Protein AF-A0A9E3DZW5-F1 (afdb_monomer_lite)

Secondary structure (DSSP, 8-state):
-EEEEEESSS--HHHHHHHHHTTEEEEEEE-SSHHHHHHHHHHHHH-SSEEEEEESSS-S-HHHHHHHHHSSS-EEEEPPPP------SS--PPPPPEEEEE-GGGHHHHHHHHHHHHT-TT----HHHHHHHHHHTT---EE--SSSS---HHHHHTHHHHHHHHHHHHHTT--HHHHHHHHHHHHHHHHHHHTS--HHHHHHHHHHHHHHHHHHHHHHHHHHTS-SSHHHHHHHHHHHHHHHHHHHHHHHHHHHHHHHHHTTS-GGGTT--STTGGGGTTSGGGTTT-SHHHHHHHHHHHHHHHHHHHHHHHHHHHTS------HHHHHHHHHTT--HHHHHHHHHHHHHHH-HHHHHHHHHHHHHHHHHHHHHHHHTSPP---------STT-S---HHHHHHHHHHTT-S-SHHHHHHHHHHHHHHHHH-GGGS-GGGGGHHHHHHHHHHGGGGS-TTSTTGGGHHHHHHHHHHHHHHHHHHHTT--HHHHHHHHHHHHHHHHHHHHHHHTT---S--TTTTHHHHHHHHHHHHHHHT-HHHHHHHHHHHHHHHHHHHIIIIIIIHHHHHHHHHHS-----------

Foldseek 3Di:
DEAEEEADPDADPVNVVLCVVLVHPYYHYAYFALRSLLVLLVCLVVDPFKYKYWYDDDFAASVLVSVCVLDDAKEKEFAQDQPDDDDPPDDDDREGTMMIIHGNVCSNVLSVQSNVQSVDHPRRRYPVSSVVSSVVVVGDYHYDALFPDDDFPLNVVLVVVLSVVLNVCSVVVHALLNLLVQLLVLLLQLLVLLLALDLVSLLSSLVSNVVSVSSLSSSRSRLSRDYPDLVSLLSNLSSVLSLLSSVLSNLLSLLNSLQVVCVPDPQQQRFQSAPCQVVCSPDVLSQCCHGGSNSLLLLSLLLSLLVLLLLLLVLLVVLDPDDDDDPVLVVLVNQLNCDSSNLSVLQSPCCNHGGSSVSSVVSNVSSVVSVVSVVVSLVPDDDDDDDDDDQGLPQAQLAAPLLLVLLVVLQQPDALPVLLVQLLVVLVVCLVVAVLPDQLLCLCVSLVSSSVSSNNLNHPQRDSCSSSNNSSLSVSLSSSLSSLCVSLVADSSLNSLLNSLSSSVSSVQSSCSVVVNHDSHPHQLCGSSRLSVLQSVCSNVSNNRVSSVVSSVSSVVVSVVCSVPVSVVVVVVVVVVVVPDDPPPDDDDDD

Sequence (591 aa):
MTVALVLAAEADAGTIGQLTALGVRRVDAAEQGGQGLLTVAAAARAAGERVLIYSGEGAVPERILARLLAEHGTAAFTGVSAPGRAPASGGDAPPAPGALVVDTPDLGVLAACAESLAATPEAPVAVGSLLGELRRCGVTVAMVAAGPDGDGPVAVLAGPASRDIARWASWRMLTPAAMYGISLGLGLLAAVWFSESATRAELAAAAALLASFLASRAGSLLAASGREDSAGALAAWVGAAAGLLTEIAVYAALAVSAGLGASRAATASAGLTGIFGRVLQHTAAATWAGAGPGGVWRLAVAAVAMLGIRHLAGLTRECRPRRPGSRARLVAERAVVFQAGERFAVIAVTVVFFGPRLTFLALLGLGAVAAAFAVAGYAAAPAAPEQPAGGGPAGYRGDGDLAHWLGGFARGMLPPLLPVLVGLFVIGVLTALGLQNLPGVLALTPAAAMLPAALGACHPHDEGMDWLVPPLLMTGECVYLAALGFSHHVRQELVFALIAAVVLRHADLGYRARCGRGLAADRLGLGWDGRMLVAGLAAMVGLTPPAYAVVSGYLWLLFCWDYLTAWLGSAQEASVDRDGPGRRRGSAAAA

Structure (mmCIF, N/CA/C/O backbone):
data_AF-A0A9E3DZW5-F1
#
_entry.id   AF-A0A9E3DZW5-F1
#
loop_
_atom_site.group_PDB
_atom_site.id
_atom_site.type_symbol
_atom_site.label_atom_id
_atom_site.label_alt_id
_atom_site.label_comp_id
_atom_site.label_asym_id
_atom_site.label_entity_id
_atom_site.label_seq_id
_atom_site.pdbx_PDB_ins_code
_atom_site.Cartn_x
_atom_site.Cartn_y
_atom_site.Cartn_z
_atom_site.occupancy
_atom_site.B_iso_or_equiv
_atom_site.auth_seq_id
_atom_site.auth_comp_id
_atom_site.auth_asym_id
_atom_site.auth_atom_id
_atom_site.pdbx_PDB_model_num
ATOM 1 N N . MET A 1 1 ? -4.883 3.970 35.959 1.00 63.00 1 MET A N 1
ATOM 2 C CA . MET A 1 1 ? -6.118 3.382 36.508 1.00 63.00 1 MET A CA 1
ATOM 3 C C . MET A 1 1 ? -7.277 4.230 36.015 1.00 63.00 1 MET A C 1
ATOM 5 O O . MET A 1 1 ? -7.111 5.446 35.959 1.00 63.00 1 MET A O 1
ATOM 9 N N . THR A 1 2 ? -8.361 3.602 35.558 1.00 74.94 2 THR A N 1
ATOM 10 C CA . THR A 1 2 ? -9.500 4.289 34.924 1.00 74.94 2 THR A CA 1
ATOM 11 C C . THR A 1 2 ? -10.797 3.830 35.584 1.00 74.94 2 THR A C 1
ATOM 13 O O . THR A 1 2 ? -10.969 2.632 35.821 1.00 74.94 2 THR A O 1
ATOM 16 N N . VAL A 1 3 ? -11.694 4.772 35.873 1.00 79.12 3 VAL A N 1
ATOM 17 C CA . VAL A 1 3 ? -13.059 4.531 36.367 1.00 79.12 3 VAL A CA 1
ATOM 18 C C . VAL A 1 3 ? -14.030 4.777 35.216 1.00 79.12 3 VAL A C 1
ATOM 20 O O . VAL A 1 3 ? -13.880 5.765 34.504 1.00 79.12 3 VAL A O 1
ATOM 23 N N . ALA A 1 4 ? -15.003 3.897 35.001 1.00 76.38 4 ALA A N 1
ATOM 24 C CA . ALA A 1 4 ? -16.020 4.071 33.969 1.00 76.38 4 ALA A CA 1
ATOM 25 C C . ALA A 1 4 ? -17.380 4.437 34.575 1.00 76.38 4 ALA A C 1
ATOM 27 O O . ALA A 1 4 ? -17.812 3.813 35.540 1.00 76.38 4 ALA A O 1
ATOM 28 N N . LEU A 1 5 ? -18.060 5.411 33.971 1.00 75.75 5 LEU A N 1
ATOM 29 C CA . LEU A 1 5 ? -19.471 5.707 34.178 1.00 75.75 5 LEU A CA 1
ATOM 30 C C . LEU A 1 5 ? -20.275 5.326 32.939 1.00 75.75 5 LEU A C 1
ATOM 32 O O . LEU A 1 5 ? -20.051 5.860 31.850 1.00 75.75 5 LEU A O 1
ATOM 36 N N . VAL A 1 6 ? -21.246 4.442 33.125 1.00 70.06 6 VAL A N 1
ATOM 37 C CA . VAL A 1 6 ? -22.185 4.017 32.087 1.00 70.06 6 VAL A CA 1
ATOM 38 C C . VAL A 1 6 ? -23.471 4.834 32.211 1.00 70.06 6 VAL A C 1
ATOM 40 O O . VAL A 1 6 ? -24.192 4.720 33.196 1.00 70.06 6 VAL A O 1
ATOM 43 N N . LEU A 1 7 ? -23.759 5.657 31.203 1.00 68.25 7 LEU A N 1
ATOM 44 C CA . LEU A 1 7 ? -24.996 6.425 31.045 1.00 68.25 7 LEU A CA 1
ATOM 45 C C . LEU A 1 7 ? -26.116 5.502 30.526 1.00 68.25 7 LEU A C 1
ATOM 47 O O . LEU A 1 7 ? -26.426 5.480 29.327 1.00 68.25 7 LEU A O 1
ATOM 51 N N . ALA A 1 8 ? -26.680 4.698 31.424 1.00 62.69 8 ALA A N 1
ATOM 52 C CA . ALA A 1 8 ? -27.785 3.774 31.177 1.00 62.69 8 ALA A CA 1
ATOM 53 C C . ALA A 1 8 ? -28.588 3.556 32.469 1.00 62.69 8 ALA A C 1
ATOM 55 O O . ALA A 1 8 ? -28.062 3.757 33.561 1.00 62.69 8 ALA A O 1
ATOM 56 N N . ALA A 1 9 ? -29.847 3.117 32.343 1.00 54.53 9 ALA A N 1
ATOM 57 C CA . ALA A 1 9 ? -30.676 2.764 33.500 1.00 54.53 9 ALA A CA 1
ATOM 58 C C . ALA A 1 9 ? -30.055 1.622 34.331 1.00 54.53 9 ALA A C 1
ATOM 60 O O . ALA A 1 9 ? -30.139 1.636 35.553 1.00 54.53 9 ALA A O 1
ATOM 61 N N . GLU A 1 10 ? -29.382 0.674 33.672 1.00 57.25 10 GLU A N 1
ATOM 62 C CA . GLU A 1 10 ? -28.631 -0.407 34.309 1.00 57.25 10 GLU A CA 1
ATOM 63 C C . GLU A 1 10 ? -27.440 -0.801 33.414 1.00 57.25 10 GLU A C 1
ATOM 65 O O . GLU A 1 10 ? -27.518 -0.709 32.186 1.00 57.25 10 GLU A O 1
ATOM 70 N N . ALA A 1 11 ? -26.309 -1.192 34.009 1.00 59.91 11 ALA A N 1
ATOM 71 C CA . ALA A 1 11 ? -25.129 -1.624 33.258 1.00 59.91 11 ALA A CA 1
ATOM 72 C C . ALA A 1 11 ? -25.181 -3.142 33.015 1.00 59.91 11 ALA A C 1
ATOM 74 O O . ALA A 1 11 ? -25.070 -3.921 33.960 1.00 59.91 11 ALA A O 1
ATOM 75 N N . ASP A 1 12 ? -25.321 -3.563 31.754 1.00 66.44 12 ASP A N 1
ATOM 76 C CA . ASP A 1 12 ? -25.337 -4.983 31.378 1.00 66.44 12 ASP A CA 1
ATOM 77 C C . ASP A 1 12 ? -24.042 -5.710 31.802 1.00 66.44 12 ASP A C 1
ATOM 79 O O . ASP A 1 12 ? -22.927 -5.189 31.656 1.00 66.44 12 ASP A O 1
ATOM 83 N N . ALA A 1 13 ? -24.181 -6.952 32.276 1.00 65.44 13 ALA A N 1
ATOM 84 C CA . ALA A 1 13 ? -23.082 -7.789 32.753 1.00 65.44 13 ALA A CA 1
ATOM 85 C C . ALA A 1 13 ? -22.012 -8.029 31.671 1.00 65.44 13 ALA A C 1
ATOM 87 O O . ALA A 1 13 ? -20.822 -8.113 31.989 1.00 65.44 13 ALA A O 1
ATOM 88 N N . GLY A 1 14 ? -22.408 -8.073 30.392 1.00 66.50 14 GLY A N 1
ATOM 89 C CA . GLY A 1 14 ? -21.477 -8.155 29.265 1.00 66.50 14 GLY A CA 1
ATOM 90 C C . GLY A 1 14 ? -20.584 -6.916 29.136 1.00 66.50 14 GLY A C 1
ATOM 91 O O . GLY A 1 14 ? -19.375 -7.039 28.939 1.00 66.50 14 GLY A O 1
ATOM 92 N N . THR A 1 15 ? -21.153 -5.723 29.336 1.00 67.62 15 THR A N 1
ATOM 93 C CA . THR A 1 15 ? -20.420 -4.444 29.283 1.00 67.62 15 THR A CA 1
ATOM 94 C C . THR A 1 15 ? -19.447 -4.317 30.459 1.00 67.62 15 THR A C 1
ATOM 96 O O . THR A 1 15 ? -18.304 -3.892 30.282 1.00 67.62 15 THR A O 1
ATOM 99 N N . ILE A 1 16 ? -19.865 -4.743 31.657 1.00 69.88 16 ILE A N 1
ATOM 100 C CA . ILE A 1 16 ? -19.003 -4.782 32.847 1.00 69.88 16 ILE A CA 1
ATOM 101 C C . ILE A 1 16 ? -17.826 -5.738 32.617 1.00 69.88 16 ILE A C 1
ATOM 103 O O . ILE A 1 16 ? -16.677 -5.361 32.856 1.00 69.88 16 ILE A O 1
ATOM 107 N N . GLY A 1 17 ? -18.081 -6.946 32.103 1.00 69.00 17 GLY A N 1
ATOM 108 C CA . GLY A 1 17 ? -17.034 -7.924 31.791 1.00 69.00 17 GLY A CA 1
ATOM 109 C C . GLY A 1 17 ? -16.008 -7.392 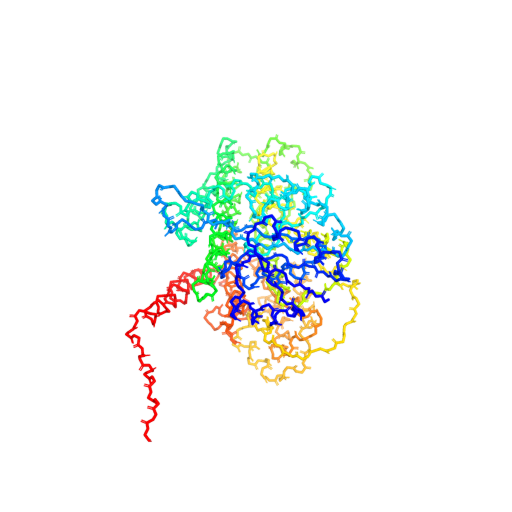30.786 1.00 69.00 17 GLY A C 1
ATOM 110 O O . GLY A 1 17 ? -14.804 -7.497 31.020 1.00 69.00 17 GLY A O 1
ATOM 111 N N . GLN A 1 18 ? -16.476 -6.741 29.719 1.00 71.56 18 GLN A N 1
ATOM 112 C CA . GLN A 1 18 ? -15.630 -6.136 28.689 1.00 71.56 18 GLN A CA 1
ATOM 113 C C . GLN A 1 18 ? -14.754 -4.997 29.239 1.00 71.56 18 GLN A C 1
ATOM 115 O O . GLN A 1 18 ? -13.547 -4.968 29.007 1.00 71.56 18 GLN A O 1
ATOM 120 N N . LEU A 1 19 ? -15.331 -4.071 30.011 1.00 73.38 19 LEU A N 1
ATOM 121 C CA . LEU A 1 19 ? -14.584 -2.970 30.634 1.00 73.38 19 LEU A CA 1
ATOM 122 C C . LEU A 1 19 ? -13.543 -3.484 31.636 1.00 73.38 19 LEU A C 1
ATOM 124 O O . LEU A 1 19 ? -12.415 -2.989 31.672 1.00 73.38 19 LEU A O 1
ATOM 128 N N . THR A 1 20 ? -13.899 -4.509 32.411 1.00 75.62 20 THR A N 1
ATOM 129 C CA . THR A 1 20 ? -12.989 -5.131 33.381 1.00 75.62 20 THR A CA 1
ATOM 130 C C . THR A 1 20 ? -11.820 -5.822 32.673 1.00 75.62 20 THR A C 1
ATOM 132 O O . THR A 1 20 ? -10.674 -5.659 33.089 1.00 75.62 20 THR A O 1
ATOM 135 N N . ALA A 1 21 ? -12.075 -6.518 31.557 1.00 71.56 21 ALA A N 1
ATOM 136 C CA . ALA A 1 21 ? -11.033 -7.130 30.727 1.00 71.56 21 ALA A CA 1
ATOM 137 C C . ALA A 1 21 ? -10.052 -6.095 30.141 1.00 71.56 21 ALA A C 1
ATOM 139 O O . ALA A 1 21 ? -8.863 -6.375 30.002 1.00 71.56 21 ALA A O 1
ATOM 140 N N . LEU A 1 22 ? -10.526 -4.874 29.875 1.00 71.62 22 LEU A N 1
ATOM 141 C CA . LEU A 1 22 ? -9.709 -3.746 29.412 1.00 71.62 22 LEU A CA 1
ATOM 142 C C . LEU A 1 22 ? -8.983 -2.990 30.543 1.00 71.62 22 LEU A C 1
ATOM 144 O O . LEU A 1 22 ? -8.357 -1.958 30.294 1.00 71.62 22 LEU A O 1
ATOM 148 N N . GLY A 1 23 ? -9.041 -3.483 31.785 1.00 67.88 23 GLY A N 1
ATOM 149 C CA . GLY A 1 23 ? -8.324 -2.910 32.927 1.00 67.88 23 GLY A CA 1
ATOM 150 C C . GLY A 1 23 ? -9.012 -1.706 33.578 1.00 67.88 23 GLY A C 1
ATOM 151 O O . GLY A 1 23 ? -8.363 -0.941 34.299 1.00 67.88 23 GLY A O 1
ATOM 152 N N . VAL A 1 24 ? -10.313 -1.512 33.341 1.00 74.38 24 VAL A N 1
ATOM 153 C CA . VAL A 1 24 ? -11.119 -0.536 34.087 1.00 74.38 24 VAL A CA 1
ATOM 154 C C . VAL A 1 24 ? -11.329 -1.054 35.508 1.00 74.38 24 VAL A C 1
ATOM 156 O O . VAL A 1 24 ? -11.778 -2.177 35.716 1.00 74.38 24 VAL A O 1
ATOM 159 N N . ARG A 1 25 ? -10.993 -0.227 36.502 1.00 75.19 25 ARG A N 1
ATOM 160 C CA . ARG A 1 25 ? -10.964 -0.633 37.916 1.00 75.19 25 ARG A CA 1
ATOM 161 C C . ARG A 1 25 ? -12.356 -0.695 38.539 1.00 75.19 25 ARG A C 1
ATOM 163 O O . ARG A 1 25 ? -12.599 -1.504 39.428 1.00 75.19 25 ARG A O 1
ATOM 170 N N . ARG A 1 26 ? -13.236 0.216 38.126 1.00 75.81 26 ARG A N 1
ATOM 171 C CA . ARG A 1 26 ? -14.575 0.392 38.688 1.00 75.81 26 ARG A CA 1
ATOM 172 C C . ARG A 1 26 ? -15.528 0.863 37.600 1.00 75.81 26 ARG A C 1
ATOM 174 O O . ARG A 1 26 ? -15.163 1.747 36.827 1.00 75.81 26 ARG A O 1
ATOM 181 N N . VAL A 1 27 ? -16.716 0.270 37.557 1.00 71.94 27 VAL A N 1
ATOM 182 C CA . VAL A 1 27 ? -17.795 0.620 36.630 1.00 71.94 27 VAL A CA 1
ATOM 183 C C . VAL A 1 27 ? -19.004 1.018 37.470 1.00 71.94 27 VAL A C 1
ATOM 185 O O . VAL A 1 27 ? -19.526 0.188 38.207 1.00 71.94 27 VAL A O 1
ATOM 188 N N . ASP A 1 28 ? -19.413 2.280 37.387 1.00 75.56 28 ASP A N 1
ATOM 189 C CA . ASP A 1 28 ? -20.615 2.804 38.040 1.00 75.56 28 ASP A CA 1
ATOM 190 C C . ASP A 1 28 ? -21.669 3.148 36.964 1.00 75.56 28 ASP A C 1
ATOM 192 O O . ASP A 1 28 ? -21.325 3.497 35.832 1.00 75.56 28 ASP A O 1
ATOM 196 N N . ALA A 1 29 ? -22.957 3.039 37.293 1.00 65.44 29 ALA A N 1
ATOM 197 C CA . ALA A 1 29 ? -24.055 3.420 36.400 1.00 65.44 29 ALA A CA 1
ATOM 198 C C . ALA A 1 29 ? -24.601 4.806 36.773 1.00 65.44 29 ALA A C 1
ATOM 200 O O . ALA A 1 29 ? -24.615 5.180 37.946 1.00 65.44 29 ALA A O 1
ATOM 201 N N . ALA A 1 30 ? -25.052 5.562 35.777 1.00 66.75 30 ALA A N 1
ATOM 202 C CA . ALA A 1 30 ? -25.726 6.840 35.958 1.00 66.75 30 ALA A CA 1
ATOM 203 C C . ALA A 1 30 ? -26.966 6.913 35.062 1.00 66.75 30 ALA A C 1
ATOM 205 O O . ALA A 1 30 ? -26.909 6.562 33.881 1.00 66.75 30 ALA A O 1
ATOM 206 N N . GLU A 1 31 ? -28.074 7.396 35.629 1.00 63.91 31 GLU A N 1
ATOM 207 C CA . GLU A 1 31 ? -29.350 7.513 34.923 1.00 63.91 31 GLU A CA 1
ATOM 208 C C . GLU A 1 31 ? -29.251 8.413 33.685 1.00 63.91 31 GLU A C 1
ATOM 210 O O . GLU A 1 31 ? -28.454 9.350 33.617 1.00 63.91 31 GLU A O 1
ATOM 215 N N . GLN A 1 32 ? -30.100 8.162 32.691 1.00 59.50 32 GLN A N 1
ATOM 216 C CA . GLN A 1 32 ? -30.207 9.036 31.526 1.00 59.50 32 GLN A CA 1
ATOM 217 C C . GLN A 1 32 ? -31.042 10.271 31.897 1.00 59.50 32 GLN A C 1
ATOM 219 O O . GLN A 1 32 ? -32.259 10.193 32.013 1.00 59.50 32 GLN A O 1
ATOM 224 N N . GLY A 1 33 ? -30.390 11.417 32.122 1.00 59.31 33 GLY A N 1
ATOM 225 C CA . GLY A 1 33 ? -31.072 12.666 32.483 1.00 59.31 33 GLY A CA 1
ATOM 226 C C . GLY A 1 33 ? -30.150 13.714 33.112 1.00 59.31 33 GLY A C 1
ATOM 227 O O . GLY A 1 33 ? -28.945 13.499 33.254 1.00 59.31 33 GLY A O 1
ATOM 228 N N . GLY A 1 34 ? -30.719 14.848 33.537 1.00 60.31 34 GLY A N 1
ATOM 229 C CA . GLY A 1 34 ? -29.982 15.894 34.265 1.00 60.31 34 GLY A CA 1
ATOM 230 C C . GLY A 1 34 ? -29.335 15.378 35.558 1.00 60.31 34 GLY A C 1
ATOM 231 O O . GLY A 1 34 ? -28.212 15.759 35.881 1.00 60.31 34 GLY A O 1
ATOM 232 N N . GLN A 1 35 ? -29.978 14.425 36.246 1.00 69.25 35 GLN A N 1
ATOM 233 C CA . GLN A 1 35 ? -29.379 13.730 37.394 1.00 69.25 35 GLN A CA 1
ATOM 234 C C . GLN A 1 35 ? -28.170 12.864 37.002 1.00 69.25 35 GLN A C 1
ATOM 236 O O . GLN A 1 35 ? -27.187 12.812 37.743 1.00 69.25 35 GLN A O 1
ATOM 241 N N . GLY A 1 36 ? -28.173 12.267 35.808 1.00 71.88 36 GLY A N 1
ATOM 242 C CA . GLY A 1 36 ? -27.015 11.567 35.249 1.00 71.88 36 GLY A CA 1
ATOM 243 C C . GLY A 1 36 ? -25.813 12.477 35.033 1.00 71.88 36 GLY A C 1
ATOM 244 O O . GLY A 1 36 ? -24.696 12.130 35.409 1.00 71.88 36 GLY A O 1
ATOM 245 N N . LEU A 1 37 ? -26.035 13.680 34.498 1.00 74.31 37 LEU A N 1
ATOM 246 C CA . LEU A 1 37 ? -24.981 14.685 34.320 1.00 74.31 37 LEU A CA 1
ATOM 247 C C . LEU A 1 37 ? -24.420 15.185 35.659 1.00 74.31 37 LEU A C 1
ATOM 249 O O . LEU A 1 37 ? -23.207 15.336 35.796 1.00 74.31 37 LEU A O 1
ATOM 253 N N . LEU A 1 38 ? -25.265 15.368 36.676 1.00 80.06 38 LEU A N 1
ATOM 254 C CA . LEU A 1 38 ? -24.799 15.678 38.032 1.00 80.06 38 LEU A CA 1
ATOM 255 C C . LEU A 1 38 ? -23.994 14.519 38.641 1.00 80.06 38 LEU A C 1
ATOM 257 O O . LEU A 1 38 ? -23.000 14.756 39.325 1.00 80.06 38 LEU A O 1
ATOM 261 N N . THR A 1 39 ? -24.360 13.273 38.334 1.00 80.88 39 THR A N 1
ATOM 262 C CA . THR A 1 39 ? -23.600 12.079 38.738 1.00 80.88 39 THR A CA 1
ATOM 263 C C . THR A 1 39 ? -22.236 12.034 38.046 1.00 80.88 39 THR A C 1
ATOM 265 O O . THR A 1 39 ? -21.227 11.762 38.694 1.00 80.88 39 THR A O 1
ATOM 268 N N . VAL A 1 40 ? -22.169 12.401 36.760 1.00 80.75 40 VAL A N 1
ATOM 269 C CA . VAL A 1 40 ? -20.904 12.587 36.029 1.00 80.75 40 VAL A CA 1
ATOM 270 C C . VAL A 1 40 ? -20.054 13.684 36.670 1.00 80.75 40 VAL A C 1
ATOM 272 O O . VAL A 1 40 ? -18.859 13.480 36.870 1.00 80.75 40 VAL A O 1
ATOM 275 N N . ALA A 1 41 ? -20.646 14.824 37.039 1.00 83.06 41 ALA A N 1
ATOM 276 C CA . ALA A 1 41 ? -19.926 15.916 37.692 1.00 83.06 41 ALA A CA 1
ATOM 277 C C . ALA A 1 41 ? -19.380 15.511 39.070 1.00 83.06 41 ALA A C 1
ATOM 279 O O . ALA A 1 41 ? -18.228 15.803 39.398 1.00 83.06 41 ALA A O 1
ATOM 280 N N . ALA A 1 42 ? -20.182 14.805 39.870 1.00 82.94 42 ALA A N 1
ATOM 281 C CA . ALA A 1 42 ? -19.770 14.284 41.169 1.00 82.94 42 ALA A CA 1
ATOM 282 C C . ALA A 1 42 ? -18.643 13.252 41.028 1.00 82.94 42 ALA A C 1
ATOM 284 O O . ALA A 1 42 ? -17.630 13.346 41.723 1.00 82.94 42 ALA A O 1
ATOM 285 N N . ALA A 1 43 ? -18.777 12.319 40.083 1.00 81.12 43 ALA A N 1
ATOM 286 C CA . ALA A 1 43 ? -17.756 11.322 39.796 1.00 81.12 43 ALA A CA 1
ATOM 287 C C . ALA A 1 43 ? -16.454 11.961 39.304 1.00 81.12 43 ALA A C 1
ATOM 289 O O . ALA A 1 43 ? -15.388 11.587 39.777 1.00 81.12 43 ALA A O 1
ATOM 290 N N . ALA A 1 44 ? -16.524 12.965 38.426 1.00 83.25 44 ALA A N 1
ATOM 291 C CA . ALA A 1 44 ? -15.349 13.682 37.938 1.00 83.25 44 ALA A CA 1
ATOM 292 C C . ALA A 1 44 ? -14.596 14.419 39.060 1.00 83.25 44 ALA A C 1
ATOM 294 O O . ALA A 1 44 ? -13.371 14.459 39.038 1.00 83.25 44 ALA A O 1
ATOM 295 N N . ARG A 1 45 ? -15.302 14.963 40.064 1.00 83.88 45 ARG A N 1
ATOM 296 C CA . ARG A 1 45 ? -14.673 15.608 41.234 1.00 83.88 45 ARG A CA 1
ATOM 297 C C . ARG A 1 45 ? -14.105 14.621 42.246 1.00 83.88 45 ARG A C 1
ATOM 299 O O . ARG A 1 45 ? -13.097 14.916 42.880 1.00 83.88 45 ARG A O 1
ATOM 306 N N . ALA A 1 46 ? -14.771 13.486 42.431 1.00 82.12 46 ALA A N 1
ATOM 307 C CA . ALA A 1 46 ? -14.325 12.443 43.349 1.00 82.12 46 ALA A CA 1
ATOM 308 C C . ALA A 1 46 ? -13.195 11.588 42.752 1.00 82.12 46 ALA A C 1
ATOM 310 O O . ALA A 1 46 ? -12.416 10.979 43.488 1.00 82.12 46 ALA A O 1
ATOM 311 N N . ALA A 1 47 ? -13.102 11.527 41.423 1.00 77.06 47 ALA A N 1
ATOM 312 C CA . ALA A 1 47 ? -12.092 10.756 40.726 1.00 77.06 47 ALA A CA 1
ATOM 313 C C . ALA A 1 47 ? -10.715 11.429 40.829 1.00 77.06 47 ALA A C 1
ATOM 315 O O . ALA A 1 47 ? -10.470 12.489 40.266 1.00 77.06 47 ALA A O 1
ATOM 316 N N . GLY A 1 48 ? -9.776 10.758 41.499 1.00 74.56 48 GLY A N 1
ATOM 317 C CA . GLY A 1 48 ? -8.338 11.058 41.411 1.00 74.56 48 GLY A CA 1
ATOM 318 C C . GLY A 1 48 ? -7.648 10.383 40.215 1.00 74.56 48 GLY A C 1
ATOM 319 O O . GLY A 1 48 ? -6.427 10.278 40.181 1.00 74.56 48 GLY A O 1
ATOM 320 N N . GLU A 1 49 ? -8.425 9.850 39.273 1.00 83.88 49 GLU A N 1
ATOM 321 C CA . GLU A 1 49 ? -7.998 8.977 38.178 1.00 83.88 49 GLU A CA 1
ATOM 322 C C . GLU A 1 49 ? -8.803 9.293 36.908 1.00 83.88 49 GLU A C 1
ATOM 324 O O . GLU A 1 49 ? -9.804 10.001 36.968 1.00 83.88 49 GLU A O 1
ATOM 329 N N . ARG A 1 50 ? -8.395 8.754 35.752 1.00 83.75 50 ARG A N 1
ATOM 330 C CA . ARG A 1 50 ? -9.089 8.980 34.470 1.00 83.75 50 ARG A CA 1
ATOM 331 C C . ARG A 1 50 ? -10.533 8.476 34.528 1.00 83.75 50 ARG A C 1
ATOM 333 O O . ARG A 1 50 ? -10.782 7.402 35.079 1.00 83.75 50 ARG A O 1
ATOM 340 N N . VAL A 1 51 ? -11.454 9.206 33.898 1.00 85.31 51 VAL A N 1
ATOM 341 C CA . VAL A 1 51 ? -12.883 8.855 33.857 1.00 85.31 51 VAL A CA 1
ATOM 342 C C . VAL A 1 51 ? -13.309 8.544 32.425 1.00 85.31 51 VAL A C 1
ATOM 344 O O . VAL A 1 51 ? -13.127 9.363 31.529 1.00 85.31 51 VAL A O 1
ATOM 347 N N . LEU A 1 52 ? -13.878 7.361 32.200 1.00 84.62 52 LEU A N 1
ATOM 348 C CA . LEU A 1 52 ? -14.507 6.950 30.945 1.00 84.62 52 LEU A CA 1
ATOM 349 C C . LEU A 1 52 ? -16.024 7.118 31.068 1.00 84.62 52 LEU A C 1
ATOM 351 O O . LEU A 1 52 ? -16.658 6.420 31.841 1.00 84.62 52 LEU A O 1
ATOM 355 N N . ILE A 1 53 ? -16.618 8.000 30.279 1.00 84.75 53 ILE A N 1
ATOM 356 C CA . ILE A 1 53 ? -18.067 8.152 30.145 1.00 84.75 53 ILE A CA 1
ATOM 357 C C . ILE A 1 53 ? -18.513 7.340 28.934 1.00 84.75 53 ILE A C 1
ATOM 359 O O . ILE A 1 53 ? -18.005 7.531 27.830 1.00 84.75 53 ILE A O 1
ATOM 363 N N . TYR A 1 54 ? -19.468 6.444 29.132 1.00 74.88 54 TYR A N 1
ATOM 364 C CA . TYR A 1 54 ? -19.932 5.491 28.131 1.00 74.88 54 TYR A CA 1
ATOM 365 C C . TYR A 1 54 ? -21.453 5.588 27.974 1.00 74.88 54 TYR A C 1
ATOM 367 O O . TYR A 1 54 ? -22.171 5.530 28.963 1.00 74.88 54 TYR A O 1
ATOM 375 N N . SER A 1 55 ? -21.964 5.744 26.752 1.00 71.25 55 SER A N 1
ATOM 376 C CA . SER A 1 55 ? -23.408 5.732 26.457 1.00 71.25 55 SER A CA 1
ATOM 377 C C . SER A 1 55 ? -23.860 4.307 26.087 1.00 71.25 55 SER A C 1
ATOM 379 O O . SER A 1 55 ? -23.218 3.678 25.252 1.00 71.25 55 SER A O 1
ATOM 381 N N . GLY A 1 56 ? -24.905 3.807 26.768 1.00 58.53 56 GLY A N 1
ATOM 382 C CA . GLY A 1 56 ? -25.278 2.387 26.951 1.00 58.53 56 GLY A CA 1
ATOM 383 C C . GLY A 1 56 ? -25.499 1.439 25.746 1.00 58.53 56 GLY A C 1
ATOM 384 O O . GLY A 1 56 ? -25.463 1.829 24.586 1.00 58.53 56 GLY A O 1
ATOM 385 N N . GLU A 1 57 ? -25.699 0.161 26.124 1.00 49.94 57 GLU A N 1
ATOM 386 C CA . GLU A 1 57 ? -25.876 -1.130 25.410 1.00 49.94 57 GLU A CA 1
ATOM 387 C C . GLU A 1 57 ? -25.165 -1.370 24.060 1.00 49.94 57 GLU A C 1
ATOM 389 O O . GLU A 1 57 ? -25.633 -0.995 22.989 1.00 49.94 57 GLU A O 1
ATOM 394 N N . GLY A 1 58 ? -24.060 -2.133 24.110 1.00 51.53 58 GLY A N 1
ATOM 395 C CA . GLY A 1 58 ? -23.518 -2.903 22.975 1.00 51.53 58 GLY A CA 1
ATOM 396 C C . GLY A 1 58 ? -23.000 -2.118 21.764 1.00 51.53 58 GLY A C 1
ATOM 397 O O . GLY A 1 58 ? -22.735 -2.721 20.724 1.00 51.53 58 GLY A O 1
ATOM 398 N N . ALA A 1 59 ? -22.870 -0.796 21.871 1.00 56.34 59 ALA A N 1
ATOM 399 C CA . ALA A 1 59 ? -22.796 0.075 20.706 1.00 56.34 59 ALA A CA 1
ATOM 400 C C . ALA A 1 59 ? -21.397 0.632 20.368 1.00 56.34 59 ALA A C 1
ATOM 402 O O . ALA A 1 59 ? -21.224 1.238 19.308 1.00 56.34 59 ALA A O 1
ATOM 403 N N . VAL A 1 60 ? -20.387 0.416 21.223 1.00 61.84 60 VAL A N 1
ATOM 404 C CA . VAL A 1 60 ? -18.984 0.765 20.929 1.00 61.84 60 VAL A CA 1
ATOM 405 C C . VAL A 1 60 ? -18.123 -0.509 20.888 1.00 61.84 60 VAL A C 1
ATOM 407 O O . VAL A 1 60 ? -18.006 -1.186 21.908 1.00 61.84 60 VAL A O 1
ATOM 410 N N . PRO A 1 61 ? -17.505 -0.849 19.740 1.00 66.06 61 PRO A N 1
ATOM 411 C CA . PRO A 1 61 ? -16.601 -1.992 19.615 1.00 66.06 61 PRO A CA 1
ATOM 412 C C . PRO A 1 61 ? -15.462 -1.995 20.640 1.00 66.06 61 PRO A C 1
ATOM 414 O O . PRO A 1 61 ? -14.895 -0.946 20.962 1.00 66.06 61 PRO A O 1
ATOM 417 N N . GLU A 1 62 ? -15.061 -3.188 21.081 1.00 66.62 62 GLU A N 1
ATOM 418 C CA . GLU A 1 62 ? -13.997 -3.390 22.073 1.00 66.62 62 GLU A CA 1
ATOM 419 C C . GLU A 1 62 ? -12.685 -2.727 21.667 1.00 66.62 62 GLU A C 1
ATOM 421 O O . GLU A 1 62 ? -12.065 -2.037 22.474 1.00 66.62 62 GLU A O 1
ATOM 426 N N . ARG A 1 63 ? -12.298 -2.837 20.392 1.00 63.09 63 ARG A N 1
ATOM 427 C CA . ARG A 1 63 ? -11.094 -2.177 19.869 1.00 63.09 63 ARG A CA 1
ATOM 428 C C . ARG A 1 63 ? -11.123 -0.661 20.019 1.00 63.09 63 ARG A C 1
ATOM 430 O O . ARG A 1 63 ? -10.085 -0.057 20.277 1.00 63.09 63 ARG A O 1
ATOM 437 N N . ILE A 1 64 ? -12.288 -0.035 19.853 1.00 67.38 64 ILE A N 1
ATOM 438 C CA . ILE A 1 64 ? -12.435 1.420 19.993 1.00 67.38 64 ILE A CA 1
ATOM 439 C C . ILE A 1 64 ? -12.309 1.811 21.461 1.00 67.38 64 ILE A C 1
ATOM 441 O O . ILE A 1 64 ? -11.638 2.790 21.778 1.00 67.38 64 ILE A O 1
ATOM 445 N N . LEU A 1 65 ? -12.897 1.019 22.354 1.00 72.50 65 LEU A N 1
ATOM 446 C CA . LEU A 1 65 ? -12.822 1.230 23.793 1.00 72.50 65 LEU A CA 1
ATOM 447 C C . LEU A 1 65 ? -11.390 1.047 24.314 1.00 72.50 65 LEU A C 1
ATOM 449 O O . LEU A 1 65 ? -10.869 1.918 25.007 1.00 72.50 65 LEU A O 1
ATOM 453 N N . ALA A 1 66 ? -10.711 -0.018 23.883 1.00 68.81 66 ALA A N 1
ATOM 454 C CA . ALA A 1 66 ? -9.297 -0.257 24.150 1.00 68.81 66 ALA A CA 1
ATOM 455 C C . ALA A 1 66 ? -8.426 0.903 23.644 1.00 68.81 66 ALA A C 1
ATOM 457 O O . ALA A 1 66 ? -7.525 1.371 24.340 1.00 68.81 66 ALA A O 1
ATOM 458 N N . ARG A 1 67 ? -8.721 1.417 22.444 1.00 67.38 67 ARG A N 1
ATOM 459 C CA . ARG A 1 67 ? -7.994 2.542 21.845 1.00 67.38 67 ARG A CA 1
ATOM 460 C C . ARG A 1 67 ? -8.227 3.850 22.596 1.00 67.38 67 ARG A C 1
ATOM 462 O O . ARG A 1 67 ? -7.264 4.566 22.840 1.00 67.38 67 ARG A O 1
ATOM 469 N N . LEU A 1 68 ? -9.462 4.139 23.000 1.00 73.19 68 LEU A N 1
ATOM 470 C CA . LEU A 1 68 ? -9.793 5.293 23.839 1.00 73.19 68 LEU A CA 1
ATOM 471 C C . LEU A 1 68 ? -9.076 5.242 25.191 1.00 73.19 68 LEU A C 1
ATOM 473 O O . LEU A 1 68 ? -8.531 6.248 25.636 1.00 73.19 68 LEU A O 1
ATOM 477 N N . LEU A 1 69 ? -9.044 4.072 25.830 1.00 75.94 69 LEU A N 1
ATOM 478 C CA . LEU A 1 69 ? -8.352 3.874 27.104 1.00 75.94 69 LEU A CA 1
ATOM 479 C C . LEU A 1 69 ? -6.825 4.001 26.959 1.00 75.94 69 LEU A C 1
ATOM 481 O O . LEU A 1 69 ? -6.160 4.488 27.876 1.00 75.94 69 LEU A O 1
ATOM 485 N N . ALA A 1 70 ? -6.277 3.623 25.802 1.00 67.88 70 ALA A N 1
ATOM 486 C CA . ALA A 1 70 ? -4.856 3.750 25.480 1.00 67.88 70 ALA A CA 1
ATOM 487 C C . ALA A 1 70 ? -4.422 5.171 25.057 1.00 67.88 70 ALA A C 1
ATOM 489 O O . ALA A 1 70 ? -3.223 5.466 25.076 1.00 67.88 70 ALA A O 1
ATOM 490 N N . GLU A 1 71 ? -5.352 6.050 24.666 1.00 66.69 71 GLU A N 1
ATOM 491 C CA . GLU A 1 71 ? -5.031 7.444 24.330 1.00 66.69 71 GLU A CA 1
ATOM 492 C C . GLU A 1 71 ? -4.513 8.209 25.551 1.00 66.69 71 GLU A C 1
ATOM 494 O O . GLU A 1 71 ? -4.892 7.919 26.685 1.00 66.69 71 GLU A O 1
ATOM 499 N N . HIS A 1 72 ? -3.645 9.196 25.319 1.00 62.12 72 HIS A N 1
ATOM 500 C CA . HIS A 1 72 ? -3.139 10.089 26.367 1.00 62.12 72 HIS A CA 1
ATOM 501 C C . HIS A 1 72 ? -3.886 11.419 26.288 1.00 62.12 72 HIS A C 1
ATOM 503 O O . HIS A 1 72 ? -3.919 12.043 25.226 1.00 62.12 72 HIS A O 1
ATOM 509 N N . GLY A 1 73 ? -4.454 11.873 27.402 1.00 71.88 73 GLY A N 1
ATOM 510 C CA . GLY A 1 73 ? -5.351 13.024 27.411 1.00 71.88 73 GLY A CA 1
ATOM 511 C C . GLY A 1 73 ? -6.818 12.653 27.190 1.00 71.88 73 GLY A C 1
ATOM 512 O O . GLY A 1 73 ? -7.223 11.486 27.264 1.00 71.88 73 GLY A O 1
ATOM 513 N N . THR A 1 74 ? -7.618 13.691 26.960 1.00 80.44 74 THR A N 1
ATOM 514 C CA . THR A 1 74 ? -9.065 13.590 26.777 1.00 80.44 74 THR A CA 1
ATOM 515 C C . THR A 1 74 ? -9.398 13.192 25.336 1.00 80.44 74 THR A C 1
ATOM 517 O O . THR A 1 74 ? -9.006 13.866 24.380 1.00 80.44 74 THR A O 1
ATOM 520 N N . ALA A 1 75 ? -10.121 12.086 25.164 1.00 77.81 75 ALA A N 1
ATOM 521 C CA . ALA A 1 75 ? -10.425 11.484 23.872 1.00 77.81 75 ALA A CA 1
ATOM 522 C C . ALA A 1 75 ? -11.883 11.023 23.787 1.00 77.81 75 ALA A C 1
ATOM 524 O O . ALA A 1 75 ? -12.448 10.550 24.767 1.00 77.81 75 ALA A O 1
ATOM 525 N N . ALA A 1 76 ? -12.499 11.132 22.612 1.00 77.94 76 ALA A N 1
ATOM 526 C CA . ALA A 1 76 ? -13.903 10.796 22.405 1.00 77.94 76 ALA A CA 1
ATOM 527 C C . ALA A 1 76 ? -14.144 9.997 21.125 1.00 77.94 76 ALA A C 1
ATOM 529 O O . ALA A 1 76 ? -13.503 10.212 20.100 1.00 77.94 76 ALA A O 1
ATOM 530 N N . PHE A 1 77 ? -15.138 9.125 21.174 1.00 72.69 77 PHE A N 1
ATOM 531 C CA . PHE A 1 77 ? -15.726 8.410 20.058 1.00 72.69 77 PHE A CA 1
ATOM 532 C C . PHE A 1 77 ? -17.204 8.782 19.947 1.00 72.69 77 PHE A C 1
ATOM 534 O O . PHE A 1 77 ? -17.930 8.791 20.941 1.00 72.69 77 PHE A O 1
ATOM 541 N N . THR A 1 78 ? -17.656 9.039 18.723 1.00 69.06 78 THR A N 1
ATOM 542 C CA . THR A 1 78 ? -19.076 9.196 18.390 1.00 69.06 78 THR A CA 1
ATOM 543 C C . THR A 1 78 ? -19.376 8.291 17.200 1.00 69.06 78 THR A C 1
ATOM 545 O O . THR A 1 78 ? -18.816 8.508 16.120 1.00 69.06 78 THR A O 1
ATOM 548 N N . GLY A 1 79 ? -20.217 7.276 17.388 1.00 58.97 79 GLY A N 1
ATOM 549 C CA . GLY A 1 79 ? -20.616 6.348 16.335 1.00 58.97 79 GLY A CA 1
ATOM 550 C C . GLY A 1 79 ? -21.480 6.999 15.249 1.00 58.97 79 GLY A C 1
ATOM 551 O O . GLY A 1 79 ? -21.986 8.115 15.397 1.00 58.97 79 GLY A O 1
ATOM 552 N N . VAL A 1 80 ? -21.654 6.285 14.134 1.00 49.41 80 VAL A N 1
ATOM 553 C CA . VAL A 1 80 ? -22.669 6.594 13.115 1.00 49.41 80 VAL A CA 1
ATOM 554 C C . VAL A 1 80 ? -23.936 5.830 13.503 1.00 49.41 80 VAL A C 1
ATOM 556 O O . VAL A 1 80 ? -23.878 4.616 13.668 1.00 49.41 80 VAL A O 1
ATOM 559 N N . SER A 1 81 ? -25.068 6.516 13.689 1.00 45.69 81 SER A N 1
ATOM 560 C CA . SER A 1 81 ? -26.344 5.860 14.009 1.00 45.69 81 SER A CA 1
ATOM 561 C C . SER A 1 81 ? -26.725 4.849 12.921 1.00 45.69 81 SER A C 1
ATOM 563 O O . SER A 1 81 ? -26.832 5.225 11.754 1.00 45.69 81 SER A O 1
ATOM 565 N N . ALA A 1 82 ? -26.965 3.590 13.292 1.00 33.88 82 ALA A N 1
ATOM 566 C CA . ALA A 1 82 ? -27.586 2.602 12.413 1.00 33.88 82 ALA A CA 1
ATOM 567 C C . ALA A 1 82 ? -29.103 2.878 12.324 1.00 33.88 82 ALA A C 1
ATOM 569 O O . ALA A 1 82 ? -29.768 2.910 13.364 1.00 33.88 82 ALA A O 1
ATOM 570 N N . PRO A 1 83 ? -29.696 3.084 11.133 1.00 34.16 83 PRO A N 1
ATOM 571 C CA . PRO A 1 83 ? -31.137 3.249 11.011 1.00 34.16 83 PRO A CA 1
ATOM 572 C C . PRO A 1 83 ? -31.801 1.866 10.955 1.00 34.16 83 PRO A C 1
ATOM 574 O O . PRO A 1 83 ? -31.860 1.235 9.905 1.00 34.16 83 PRO A O 1
ATOM 577 N N . GLY A 1 84 ? -32.281 1.386 12.104 1.00 30.66 84 GLY A N 1
ATOM 578 C CA . GLY A 1 84 ? -32.961 0.087 12.230 1.00 30.66 84 GLY A CA 1
ATOM 579 C C . GLY A 1 84 ? -34.272 0.097 13.021 1.00 30.66 84 GLY A C 1
ATOM 580 O O . GLY A 1 84 ? -34.873 -0.954 13.220 1.00 30.66 84 GLY A O 1
ATOM 581 N N . ARG A 1 85 ? -34.752 1.264 13.460 1.00 29.83 85 ARG A N 1
ATOM 582 C CA . ARG A 1 85 ? -36.114 1.432 13.988 1.00 29.83 85 ARG A CA 1
ATOM 583 C C . ARG A 1 85 ? -36.596 2.833 13.640 1.00 29.83 85 ARG A C 1
ATOM 585 O O . ARG A 1 85 ? -36.198 3.805 14.271 1.00 29.83 85 ARG A O 1
ATOM 592 N N . ALA A 1 86 ? -37.397 2.945 12.585 1.00 28.72 86 ALA A N 1
ATOM 593 C CA . ALA A 1 86 ? -38.132 4.177 12.335 1.00 28.72 86 ALA A CA 1
ATOM 594 C C . ALA A 1 86 ? -39.122 4.391 13.497 1.00 28.72 86 ALA A C 1
ATOM 596 O O . ALA A 1 86 ? -39.806 3.434 13.876 1.00 28.72 86 ALA A O 1
ATOM 597 N N . PRO A 1 87 ? -39.206 5.598 14.080 1.00 31.19 87 PRO A N 1
ATOM 598 C CA . PRO A 1 87 ? -40.193 5.882 15.103 1.00 31.19 87 PRO A CA 1
ATOM 599 C C . PRO A 1 87 ? -41.578 5.930 14.457 1.00 31.19 87 PRO A C 1
ATOM 601 O O . PRO A 1 87 ? -41.830 6.708 13.535 1.00 31.19 87 PRO A O 1
ATOM 604 N N . ALA A 1 88 ? -42.496 5.123 14.982 1.00 31.09 88 ALA A N 1
ATOM 605 C CA . ALA A 1 88 ? -43.888 5.532 14.994 1.00 31.09 88 ALA A CA 1
ATOM 606 C C . ALA A 1 88 ? -43.932 6.855 15.775 1.00 31.09 88 ALA A C 1
ATOM 608 O O . ALA A 1 88 ? -43.526 6.896 16.931 1.00 31.09 88 ALA A O 1
ATOM 609 N N . SER A 1 89 ? -44.290 7.936 15.082 1.00 36.03 89 SER A N 1
ATOM 610 C CA . SER A 1 89 ? -44.715 9.240 15.607 1.00 36.03 89 SER A CA 1
ATOM 611 C C . SER A 1 89 ? -44.640 9.424 17.138 1.00 36.03 89 SER A C 1
ATOM 613 O O . SER A 1 89 ? -45.508 8.925 17.851 1.00 36.03 89 SER A O 1
ATOM 615 N N . GLY A 1 90 ? -43.672 10.224 17.614 1.00 34.22 90 GLY A N 1
ATOM 616 C CA . GLY A 1 90 ? -43.769 10.926 18.906 1.00 34.22 90 GLY A CA 1
ATOM 617 C C . GLY A 1 90 ? -43.011 10.372 20.123 1.00 34.22 90 GLY A C 1
ATOM 618 O O . GLY A 1 90 ? -43.535 10.493 21.224 1.00 34.22 90 GLY A O 1
ATOM 619 N N . GLY A 1 91 ? -41.799 9.818 19.985 1.00 29.77 91 GLY A N 1
ATOM 620 C CA . GLY A 1 91 ? -40.989 9.398 21.144 1.00 29.77 91 GLY A CA 1
ATOM 621 C C . GLY A 1 91 ? -39.479 9.590 20.964 1.00 29.77 91 GLY A C 1
ATOM 622 O O . GLY A 1 91 ? -38.981 9.502 19.840 1.00 29.77 91 GLY A O 1
ATOM 623 N N . ASP A 1 92 ? -38.789 9.858 22.080 1.00 37.38 92 ASP A N 1
ATOM 624 C CA . ASP A 1 92 ? -37.338 10.042 22.231 1.00 37.38 92 ASP A CA 1
ATOM 625 C C . ASP A 1 92 ? -36.517 9.021 21.430 1.00 37.38 92 ASP A C 1
ATOM 627 O O . ASP A 1 92 ? -36.557 7.814 21.676 1.00 37.38 92 ASP A O 1
ATOM 631 N N . ALA A 1 93 ? -35.731 9.509 20.469 1.00 36.75 93 ALA A N 1
ATOM 632 C CA . ALA A 1 93 ? -34.716 8.691 19.822 1.00 36.75 93 ALA A CA 1
ATOM 633 C C . ALA A 1 93 ? -33.556 8.461 20.811 1.00 36.75 93 ALA A C 1
ATOM 635 O O . ALA A 1 93 ? -33.069 9.436 21.390 1.00 36.75 93 ALA A O 1
ATOM 636 N N . PRO A 1 94 ? -33.060 7.220 20.993 1.00 43.75 94 PRO A N 1
ATOM 637 C CA . PRO A 1 94 ? -31.905 6.989 21.848 1.00 43.75 94 PRO A CA 1
ATOM 638 C C . PRO A 1 94 ? -30.684 7.751 21.300 1.00 43.75 94 PRO A C 1
ATOM 640 O O . PRO A 1 94 ? -30.480 7.798 20.078 1.00 43.75 94 PRO A O 1
ATOM 643 N N . PRO A 1 95 ? -29.871 8.372 22.173 1.00 51.72 95 PRO A N 1
ATOM 644 C CA . PRO A 1 95 ? -28.707 9.140 21.756 1.00 51.72 95 PRO A CA 1
ATOM 645 C C . PRO A 1 95 ? -27.721 8.259 20.979 1.00 51.72 95 PRO A C 1
ATOM 647 O O . PRO A 1 95 ? -27.550 7.076 21.271 1.00 51.72 95 PRO A O 1
ATOM 650 N N . ALA A 1 96 ? -27.064 8.838 19.967 1.00 55.69 96 ALA A N 1
ATOM 651 C CA . ALA A 1 96 ? -26.053 8.128 19.188 1.00 55.69 96 ALA A CA 1
ATOM 652 C C . ALA A 1 96 ? -24.953 7.577 20.116 1.00 55.69 96 ALA A C 1
ATOM 654 O O . ALA A 1 96 ? -24.483 8.311 20.994 1.00 55.69 96 ALA A O 1
ATOM 655 N N . PRO A 1 97 ? -24.511 6.325 19.914 1.00 62.69 97 PRO A N 1
ATOM 656 C CA . PRO A 1 97 ? -23.566 5.695 20.815 1.00 62.69 97 PRO A CA 1
ATOM 657 C C . PRO A 1 97 ? -22.226 6.417 20.791 1.00 62.69 97 PRO A C 1
ATOM 659 O O . PRO A 1 97 ? -21.707 6.797 19.736 1.00 62.69 97 PRO A O 1
ATOM 662 N N . GLY A 1 98 ? -21.663 6.621 21.973 1.00 70.19 98 GLY A N 1
ATOM 663 C CA . GLY A 1 98 ? -20.434 7.373 22.139 1.00 70.19 98 GLY A CA 1
ATOM 664 C C . GLY A 1 98 ? -19.732 7.023 23.436 1.00 70.19 98 GLY A C 1
ATOM 665 O O . GLY A 1 98 ? -20.349 6.580 24.403 1.00 70.19 98 GLY A O 1
ATOM 666 N N . ALA A 1 99 ? -18.424 7.234 23.437 1.00 79.19 99 ALA A N 1
ATOM 667 C CA . ALA A 1 99 ? -17.572 7.048 24.599 1.00 79.19 99 ALA A CA 1
ATOM 668 C C . ALA A 1 99 ? -16.609 8.232 24.702 1.00 79.19 99 ALA A C 1
ATOM 670 O O . ALA A 1 99 ? -16.107 8.709 23.690 1.00 79.19 99 ALA A O 1
ATOM 671 N N . LEU A 1 100 ? -16.363 8.730 25.905 1.00 83.56 100 LEU A N 1
ATOM 672 C CA . LEU A 1 100 ? -15.505 9.880 26.177 1.00 83.56 100 LEU A CA 1
ATOM 673 C C . LEU A 1 100 ? -14.613 9.540 27.366 1.00 83.56 100 LEU A C 1
ATOM 675 O O . LEU A 1 100 ? -15.097 9.390 28.478 1.00 83.56 100 LEU A O 1
ATOM 679 N N . VAL A 1 101 ? -13.312 9.427 27.138 1.00 86.25 101 VAL A N 1
ATOM 680 C CA . VAL A 1 101 ? -12.310 9.326 28.199 1.00 86.25 101 VAL A CA 1
ATOM 681 C C . VAL A 1 101 ? -11.796 10.723 28.496 1.00 86.25 101 VAL A C 1
ATOM 683 O O . VAL A 1 101 ? -11.332 11.408 27.590 1.00 86.25 101 VAL A O 1
ATOM 686 N N . VAL A 1 102 ? -11.848 11.136 29.755 1.00 84.00 102 VAL A N 1
ATOM 687 C CA . VAL A 1 102 ? -11.322 12.417 30.229 1.00 84.00 102 VAL A CA 1
ATOM 688 C C . VAL A 1 102 ? -10.133 12.162 31.142 1.00 84.00 102 VAL A C 1
ATOM 690 O O . VAL A 1 102 ? -10.184 11.309 32.034 1.00 84.00 102 VAL A O 1
ATOM 693 N N . ASP A 1 103 ? -9.036 12.865 30.874 1.00 83.81 103 ASP A N 1
ATOM 694 C CA . ASP A 1 103 ? -7.808 12.740 31.656 1.00 83.81 103 ASP A CA 1
ATOM 695 C C . ASP A 1 103 ? -7.871 13.582 32.933 1.00 83.81 103 ASP A C 1
ATOM 697 O O . ASP A 1 103 ? -8.624 14.552 33.011 1.00 83.81 103 ASP A O 1
ATOM 701 N N . THR A 1 104 ? -7.050 13.243 33.929 1.00 82.94 104 THR A N 1
ATOM 702 C CA . THR A 1 104 ? -7.071 13.886 35.253 1.00 82.94 104 THR A CA 1
ATOM 703 C C . THR A 1 104 ? -7.030 15.424 35.248 1.00 82.94 104 THR A C 1
ATOM 705 O O . THR A 1 104 ? -7.777 16.004 36.036 1.00 82.94 104 THR A O 1
ATOM 708 N N . PRO A 1 105 ? -6.236 16.128 34.404 1.00 82.38 105 PRO A N 1
ATOM 709 C CA . PRO A 1 105 ? -6.243 17.596 34.406 1.00 82.38 105 PRO A CA 1
ATOM 710 C C . PRO A 1 105 ? -7.562 18.210 33.910 1.00 82.38 105 PRO A C 1
ATOM 712 O O . PRO A 1 105 ? -7.898 19.323 34.307 1.00 82.38 105 PRO A O 1
ATOM 715 N N . ASP A 1 106 ? -8.321 17.494 33.077 1.00 84.94 106 ASP A N 1
ATOM 716 C CA . ASP A 1 106 ? -9.524 18.013 32.417 1.00 84.94 106 ASP A CA 1
ATOM 717 C C . ASP A 1 106 ? -10.815 17.681 33.197 1.00 84.94 106 ASP A C 1
ATOM 719 O O . ASP A 1 106 ? -11.891 18.183 32.865 1.00 84.94 106 ASP A O 1
ATOM 723 N N . LEU A 1 107 ? -10.729 16.876 34.268 1.00 85.62 107 LEU A N 1
ATOM 724 C CA . LEU A 1 107 ? -11.885 16.444 35.070 1.00 85.62 107 LEU A CA 1
ATOM 725 C C . LEU A 1 107 ? -12.644 17.606 35.723 1.00 85.62 107 LEU A C 1
ATOM 727 O O . LEU A 1 107 ? -13.872 17.576 35.801 1.00 85.62 107 LEU A O 1
ATOM 731 N N . GLY A 1 108 ? -11.937 18.656 36.153 1.00 85.00 108 GLY A N 1
ATOM 732 C CA . GLY A 1 108 ? -12.573 19.854 36.711 1.00 85.00 108 GLY A CA 1
ATOM 733 C C . GLY A 1 108 ? -13.422 20.603 35.678 1.00 85.00 108 GLY A C 1
ATOM 734 O O . GLY A 1 108 ? -14.519 21.066 35.991 1.00 85.00 108 GLY A O 1
ATOM 735 N N . VAL A 1 109 ? -12.950 20.659 34.427 1.00 86.44 109 VAL A N 1
ATOM 736 C CA . VAL A 1 109 ? -13.680 21.277 33.311 1.00 86.44 109 VAL A CA 1
ATOM 737 C C . VAL A 1 109 ? -14.861 20.404 32.894 1.00 86.44 109 VAL A C 1
ATOM 739 O O . VAL A 1 109 ? -15.947 20.926 32.653 1.00 86.44 109 VAL A O 1
ATOM 742 N N . LEU A 1 110 ? -14.688 19.078 32.883 1.00 86.94 110 LEU A N 1
ATOM 743 C CA . LEU A 1 110 ? -15.775 18.124 32.659 1.00 86.94 110 LEU A CA 1
ATOM 744 C C . LEU A 1 110 ? -16.906 18.302 33.679 1.00 86.94 110 LEU A C 1
ATOM 746 O O . LEU A 1 110 ? -18.068 18.342 33.278 1.00 86.94 110 LEU A O 1
ATOM 750 N N . ALA A 1 111 ? -16.584 18.435 34.970 1.00 86.69 111 ALA A N 1
ATOM 751 C CA . ALA A 1 111 ? -17.589 18.633 36.011 1.00 86.69 111 ALA A CA 1
ATOM 752 C C . ALA A 1 111 ? -18.402 19.918 35.782 1.00 86.69 111 ALA A C 1
ATOM 754 O O . ALA A 1 111 ? -19.630 19.882 35.824 1.00 86.69 111 ALA A O 1
ATOM 755 N N . ALA A 1 112 ? -17.728 21.025 35.454 1.00 86.44 112 ALA A N 1
ATOM 756 C CA . ALA A 1 112 ? -18.384 22.294 35.138 1.00 86.44 112 ALA A CA 1
ATOM 757 C C . ALA A 1 112 ? -19.249 22.214 33.863 1.00 86.44 112 ALA A C 1
ATOM 759 O O . ALA A 1 112 ? -20.361 22.738 33.830 1.00 86.44 112 ALA A O 1
ATOM 760 N N . CYS A 1 113 ? -18.772 21.519 32.824 1.00 86.81 113 CYS A N 1
ATOM 761 C CA . CYS A 1 113 ? -19.534 21.289 31.593 1.00 86.81 113 CYS A CA 1
ATOM 762 C C . CYS A 1 113 ? -20.803 20.470 31.856 1.00 86.81 113 CYS A C 1
ATOM 764 O O . CYS A 1 113 ? -21.870 20.796 31.340 1.00 86.81 113 CYS A O 1
ATOM 766 N N . ALA A 1 114 ? -20.691 19.413 32.663 1.00 84.88 114 ALA A N 1
ATOM 767 C CA . ALA A 1 114 ? -21.814 18.554 33.010 1.00 84.88 114 ALA A CA 1
ATOM 768 C C . ALA A 1 114 ? -22.875 19.304 33.834 1.00 84.88 114 ALA A C 1
ATOM 770 O O . ALA A 1 114 ? -24.062 19.153 33.562 1.00 84.88 114 ALA A O 1
ATOM 771 N N . GLU A 1 115 ? -22.471 20.170 34.769 1.00 86.75 115 GLU A N 1
ATOM 772 C CA . GLU A 1 115 ? -23.392 21.029 35.534 1.00 86.75 115 GLU A CA 1
ATOM 773 C C . GLU A 1 115 ? -24.085 22.083 34.670 1.00 86.75 115 GLU A C 1
ATOM 775 O O . GLU A 1 115 ? -25.294 22.273 34.786 1.00 86.75 115 GLU A O 1
ATOM 780 N N . SER A 1 116 ? -23.338 22.729 33.771 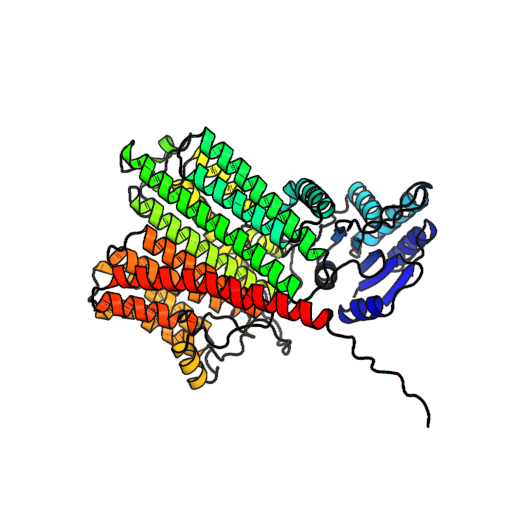1.00 84.12 116 SER A N 1
ATOM 781 C CA . SER A 1 116 ? -23.887 23.693 32.809 1.00 84.12 116 SER A CA 1
ATOM 782 C C . SER A 1 116 ? -24.951 23.045 31.914 1.00 84.12 116 SER A C 1
ATOM 784 O O . SER A 1 116 ? -26.049 23.576 31.732 1.00 84.12 116 SER A O 1
ATOM 786 N N . LEU A 1 117 ? -24.665 21.837 31.415 1.00 81.62 117 LEU A N 1
ATOM 787 C CA . LEU A 1 117 ? -25.615 21.059 30.622 1.00 81.62 117 LEU A CA 1
ATOM 788 C C . LEU A 1 117 ? -26.821 20.598 31.453 1.00 81.62 117 LEU A C 1
ATOM 790 O O . LEU A 1 117 ? -27.941 20.667 30.958 1.00 81.62 117 LEU A O 1
ATOM 794 N N . ALA A 1 118 ? -26.623 20.186 32.710 1.00 79.56 118 ALA A N 1
ATOM 795 C CA . ALA A 1 118 ? -27.709 19.782 33.607 1.00 79.56 118 ALA A CA 1
ATOM 796 C C . ALA A 1 118 ? -28.660 20.940 33.959 1.00 79.56 118 ALA A C 1
ATOM 798 O O . ALA A 1 118 ? -29.846 20.711 34.184 1.00 79.56 118 ALA A O 1
ATOM 799 N N . ALA A 1 119 ? -28.157 22.178 33.982 1.00 80.81 119 ALA A N 1
ATOM 800 C CA . ALA A 1 119 ? -28.960 23.380 34.198 1.00 80.81 119 ALA A CA 1
ATOM 801 C C . ALA A 1 119 ? -29.828 23.763 32.981 1.00 80.81 119 ALA A C 1
ATOM 803 O O . ALA A 1 119 ? -30.686 24.639 33.094 1.00 80.81 119 ALA A O 1
ATOM 804 N N . THR A 1 120 ? -29.621 23.121 31.825 1.00 75.31 120 THR A N 1
ATOM 805 C CA . THR A 1 120 ? -30.338 23.423 30.582 1.00 75.31 120 THR A CA 1
ATOM 806 C C . THR A 1 120 ? -31.449 22.384 30.343 1.00 75.31 120 THR A C 1
ATOM 808 O O . THR A 1 120 ? -31.140 21.237 30.022 1.00 75.31 120 THR A O 1
ATOM 811 N N . PRO A 1 121 ? -32.743 22.745 30.456 1.00 57.44 121 PRO A N 1
ATOM 812 C CA . PRO A 1 121 ? -33.851 21.779 30.496 1.00 57.44 121 PRO A CA 1
ATOM 813 C C . PRO A 1 121 ? -34.137 21.037 29.175 1.00 57.44 121 PRO A C 1
ATOM 815 O O . PRO A 1 121 ? -34.821 20.020 29.199 1.00 57.44 121 PRO A O 1
ATOM 818 N N . GLU A 1 122 ? -33.611 21.506 28.037 1.00 54.28 122 GLU A N 1
ATOM 819 C CA . GLU A 1 122 ? -33.846 20.917 26.703 1.00 54.28 122 GLU A CA 1
ATOM 820 C C . GLU A 1 122 ? -32.635 20.154 26.130 1.00 54.28 122 GLU A C 1
ATOM 822 O O . GLU A 1 122 ? -32.672 19.699 24.986 1.00 54.28 122 GLU A O 1
ATOM 827 N N . ALA A 1 123 ? -31.526 20.029 26.870 1.00 48.81 123 ALA A N 1
ATOM 828 C CA . ALA A 1 123 ? -30.306 19.450 26.314 1.00 48.81 123 ALA A CA 1
ATOM 829 C C . ALA A 1 123 ? -30.411 17.912 26.201 1.00 48.81 123 ALA A C 1
ATOM 831 O O . ALA A 1 123 ? -30.509 17.233 27.226 1.00 48.81 123 ALA A O 1
ATOM 832 N N . PRO A 1 124 ? -30.322 17.320 24.992 1.00 52.69 124 PRO A N 1
ATOM 833 C CA . PRO A 1 124 ? -30.258 15.871 24.853 1.00 52.69 124 PRO A CA 1
ATOM 834 C C . PRO A 1 124 ? -28.998 15.340 25.549 1.00 52.69 124 PRO A C 1
ATOM 836 O O . PRO A 1 124 ? -27.870 15.768 25.258 1.00 52.69 124 PRO A O 1
ATOM 839 N N . VAL A 1 125 ? -29.194 14.404 26.482 1.00 57.22 125 VAL A N 1
ATOM 840 C CA . VAL A 1 125 ? -28.134 13.804 27.303 1.00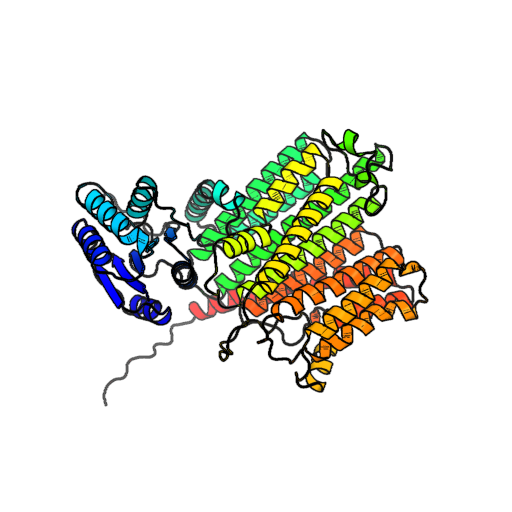 57.22 125 VAL A CA 1
ATOM 841 C C . VAL A 1 125 ? -27.373 12.782 26.464 1.00 57.22 125 VAL A C 1
ATOM 843 O O . VAL A 1 125 ? -27.657 11.588 26.459 1.00 57.22 125 VAL A O 1
ATOM 846 N N . ALA A 1 126 ? -26.406 13.281 25.700 1.00 66.25 126 ALA A N 1
ATOM 847 C CA . ALA A 1 126 ? -25.545 12.486 24.841 1.00 66.25 126 ALA A CA 1
ATOM 848 C C . ALA A 1 126 ? -24.077 12.856 25.070 1.00 66.25 126 ALA A C 1
ATOM 850 O O . ALA A 1 126 ? -23.738 14.014 25.321 1.00 66.25 126 ALA A O 1
ATOM 851 N N . VAL A 1 127 ? -23.181 11.886 24.877 1.00 72.19 127 VAL A N 1
ATOM 852 C CA . VAL A 1 127 ? -21.722 12.105 24.894 1.00 72.19 127 VAL A CA 1
ATOM 853 C C . VAL A 1 127 ? -21.305 13.218 23.917 1.00 72.19 127 VAL A C 1
ATOM 855 O O . VAL A 1 127 ? -20.365 13.963 24.185 1.00 72.19 127 VAL A O 1
ATOM 858 N N . GLY A 1 128 ? -22.048 13.398 22.818 1.00 71.50 128 GLY A N 1
ATOM 859 C CA . GLY A 1 128 ? -21.843 14.494 21.866 1.00 71.50 128 GLY A CA 1
ATOM 860 C C . GLY A 1 128 ? -22.045 15.900 22.451 1.00 71.50 128 GLY A C 1
ATOM 861 O O . GLY A 1 128 ? -21.323 16.817 22.063 1.00 71.50 128 GLY A O 1
ATOM 862 N N . SER A 1 129 ? -22.966 16.072 23.403 1.00 76.94 129 SER A N 1
ATOM 863 C CA . SER A 1 129 ? -23.244 17.361 24.056 1.00 76.94 129 SER A CA 1
ATOM 864 C C . SER A 1 129 ? -22.110 17.744 25.012 1.00 76.94 129 SER A C 1
ATOM 866 O O . SER A 1 129 ? -21.575 18.848 24.926 1.00 76.94 129 SER A O 1
ATOM 868 N N . LEU A 1 130 ? -21.660 16.793 25.842 1.00 77.62 130 LEU A N 1
ATOM 869 C CA . LEU A 1 130 ? -20.487 16.952 26.715 1.00 77.62 130 LEU A CA 1
ATOM 870 C C . LEU A 1 130 ? -19.220 17.270 25.913 1.00 77.62 130 LEU A C 1
ATOM 872 O O . LEU A 1 130 ? -18.458 18.165 26.271 1.00 77.62 130 LEU A O 1
ATOM 876 N N . LEU A 1 131 ? -19.019 16.574 24.793 1.00 81.00 131 LEU A N 1
ATOM 877 C CA . LEU A 1 131 ? -17.915 16.830 23.871 1.00 81.00 131 LEU A CA 1
ATOM 878 C C . LEU A 1 131 ? -17.951 18.257 23.297 1.00 81.00 131 LEU A C 1
ATOM 880 O O . LEU A 1 131 ? -16.906 18.900 23.178 1.00 81.00 131 LEU A O 1
ATOM 884 N N . GLY A 1 132 ? -19.136 18.742 22.914 1.00 73.19 132 GLY A N 1
ATOM 885 C CA . GLY A 1 132 ? -19.329 20.101 22.408 1.00 73.19 132 GLY A CA 1
ATOM 886 C C . GLY A 1 132 ? -18.983 21.170 23.445 1.00 73.19 132 GLY A C 1
ATOM 887 O O . GLY A 1 132 ? -18.335 22.160 23.106 1.00 73.19 132 GLY A O 1
ATOM 888 N N . GLU A 1 133 ? -19.356 20.947 24.706 1.00 80.25 133 GLU A N 1
ATOM 889 C CA . GLU A 1 133 ? -19.086 21.885 25.799 1.00 80.25 133 GLU A CA 1
ATOM 890 C C . GLU A 1 133 ? -17.616 21.889 26.223 1.00 80.25 133 GLU A C 1
ATOM 892 O O . GLU A 1 133 ? -17.006 22.952 26.312 1.00 80.25 133 GLU A O 1
ATOM 897 N N . LEU A 1 134 ? -16.993 20.712 26.337 1.00 80.25 134 LEU A N 1
ATOM 898 C CA . LEU A 1 134 ? -15.557 20.590 26.610 1.00 80.25 134 LEU A CA 1
ATOM 899 C C . LEU A 1 134 ? -14.713 21.354 25.583 1.00 80.25 134 LEU A C 1
ATOM 901 O O . LEU A 1 134 ? -13.778 22.072 25.940 1.00 80.25 134 LEU A O 1
ATOM 905 N N . ARG A 1 135 ? -15.071 21.249 24.299 1.00 77.12 135 ARG A N 1
ATOM 906 C CA . ARG A 1 135 ? -14.397 21.993 23.228 1.00 77.12 135 ARG A CA 1
ATOM 907 C C . ARG A 1 135 ? -14.601 23.500 23.340 1.00 77.12 135 ARG A C 1
ATOM 909 O O . ARG A 1 135 ? -13.657 24.242 23.080 1.00 77.12 135 ARG A O 1
ATOM 916 N N . ARG A 1 136 ? -15.796 23.956 23.733 1.00 76.50 136 ARG A N 1
ATOM 917 C CA . ARG A 1 136 ? -16.06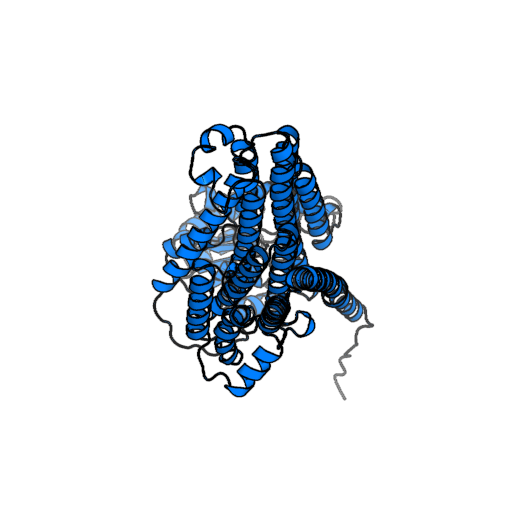5 25.382 23.995 1.00 76.50 136 ARG A CA 1
ATOM 918 C C . ARG A 1 136 ? -15.232 25.912 25.159 1.00 76.50 136 ARG A C 1
ATOM 920 O O . ARG A 1 136 ? -14.722 27.023 25.070 1.00 76.50 136 ARG A O 1
ATOM 927 N N . CYS A 1 137 ? -15.017 25.100 26.190 1.00 83.50 137 CYS A N 1
ATOM 928 C CA . CYS A 1 137 ? -14.150 25.423 27.323 1.00 83.50 137 CYS A CA 1
ATOM 929 C C . CYS A 1 137 ? -12.643 25.312 27.016 1.00 83.50 137 CYS A C 1
ATOM 931 O O . CYS A 1 137 ? -11.826 25.459 27.922 1.00 83.50 137 CYS A O 1
ATOM 933 N N . GLY A 1 138 ? -12.252 25.065 25.760 1.00 66.50 138 GLY A N 1
ATOM 934 C CA . GLY A 1 138 ? -10.850 25.024 25.339 1.00 66.50 138 GLY A CA 1
ATOM 935 C C . GLY A 1 138 ? -10.140 23.691 25.588 1.00 66.50 138 GLY A C 1
ATOM 936 O O . GLY A 1 138 ? -8.928 23.610 25.389 1.00 66.50 138 GLY A O 1
ATOM 937 N N . VAL A 1 139 ? -10.863 22.635 25.977 1.00 73.88 139 VAL A N 1
ATOM 938 C CA . VAL A 1 139 ? -10.281 21.297 26.147 1.00 73.88 139 VAL A CA 1
ATOM 939 C C . VAL A 1 139 ? -10.038 20.674 24.778 1.00 73.88 139 VAL A C 1
ATOM 941 O O . VAL A 1 139 ? -10.948 20.506 23.957 1.00 73.88 139 VAL A O 1
ATOM 944 N N . THR A 1 140 ? -8.789 20.298 24.518 1.00 69.75 140 THR A N 1
ATOM 945 C CA . THR A 1 140 ? -8.421 19.593 23.292 1.00 69.75 140 THR A CA 1
ATOM 946 C C . THR A 1 140 ? -8.869 18.139 23.381 1.00 69.75 140 THR A C 1
ATOM 948 O O . THR A 1 140 ? -8.180 17.313 23.973 1.00 69.75 140 THR A O 1
ATOM 951 N N . VAL A 1 141 ? -10.016 17.821 22.777 1.00 69.12 141 VAL A N 1
ATOM 952 C CA . VAL A 1 141 ? -10.537 16.447 22.741 1.00 69.12 141 VAL A CA 1
ATOM 953 C C . VAL A 1 141 ? -10.146 15.748 21.442 1.00 69.12 141 VAL A C 1
ATOM 955 O O . VAL A 1 141 ? -10.619 16.119 20.359 1.00 69.12 141 VAL A O 1
ATOM 958 N N . ALA A 1 142 ? -9.308 14.717 21.553 1.00 64.38 142 ALA A N 1
ATOM 959 C CA . ALA A 1 142 ? -8.927 13.872 20.428 1.00 64.38 142 ALA A CA 1
ATOM 960 C C . ALA A 1 142 ? -10.113 12.997 19.995 1.00 64.38 142 ALA A C 1
ATOM 962 O O . ALA A 1 142 ? -10.685 12.276 20.805 1.00 64.38 142 ALA A O 1
ATOM 963 N N . MET A 1 143 ? -10.495 13.037 18.717 1.00 66.19 143 MET A N 1
ATOM 964 C CA . MET A 1 143 ? -11.499 12.100 18.208 1.00 66.19 143 MET A CA 1
ATOM 965 C C . MET A 1 143 ? -10.830 10.781 17.853 1.00 66.19 143 MET A C 1
ATOM 967 O O . MET A 1 143 ? -9.974 10.740 16.971 1.00 66.19 143 MET A O 1
ATOM 971 N N . VAL A 1 144 ? -11.259 9.701 18.493 1.00 60.75 144 VAL A N 1
ATOM 972 C CA . VAL A 1 144 ? -10.959 8.347 18.041 1.00 60.75 144 VAL A CA 1
ATOM 973 C C . VAL A 1 144 ? -11.998 8.012 16.983 1.00 60.75 144 VAL A C 1
ATOM 975 O O . VAL A 1 144 ? -13.187 7.935 17.275 1.00 60.75 144 VAL A O 1
ATOM 978 N N . ALA A 1 145 ? -11.574 7.890 15.727 1.00 53.81 145 ALA A N 1
ATOM 979 C CA . ALA A 1 145 ? -12.449 7.413 14.667 1.00 53.81 145 ALA A CA 1
ATOM 980 C C . ALA A 1 145 ? -12.632 5.895 14.770 1.00 53.81 145 ALA A C 1
ATOM 982 O O . ALA A 1 145 ? -11.734 5.169 15.192 1.00 53.81 145 ALA A O 1
ATOM 983 N N . ALA A 1 146 ? -13.801 5.436 14.328 1.00 49.25 146 ALA A N 1
ATOM 984 C CA . ALA A 1 146 ? -14.167 4.027 14.278 1.00 49.25 146 ALA A CA 1
ATOM 985 C C . ALA A 1 146 ? -13.230 3.200 13.368 1.00 49.25 146 ALA A C 1
ATOM 987 O O . ALA A 1 146 ? -12.988 2.022 13.610 1.00 49.25 146 ALA A O 1
ATOM 988 N N . GLY A 1 147 ? -12.689 3.830 12.320 1.00 45.72 147 GLY A N 1
ATOM 989 C CA . GLY A 1 147 ? -11.866 3.174 11.307 1.00 45.72 147 GLY A CA 1
ATOM 990 C C . GLY A 1 147 ? -10.447 2.786 11.768 1.00 45.72 147 GLY A C 1
ATOM 991 O O . GLY A 1 147 ? -9.951 3.296 12.781 1.00 45.72 147 GLY A O 1
ATOM 992 N N . PRO A 1 148 ? -9.778 1.897 11.001 1.00 43.97 148 PRO A N 1
ATOM 993 C CA . PRO A 1 148 ? -8.409 1.464 11.273 1.00 43.97 148 PRO A CA 1
ATOM 994 C C . PRO A 1 148 ? -7.436 2.656 11.299 1.00 43.97 148 PRO A C 1
ATOM 996 O O . PRO A 1 148 ? -7.687 3.699 10.699 1.00 43.97 148 PRO A O 1
ATOM 999 N N . ASP A 1 149 ? -6.379 2.491 12.089 1.00 41.81 149 ASP A N 1
ATOM 1000 C CA . ASP A 1 149 ? -5.641 3.511 12.834 1.00 41.81 149 ASP A CA 1
ATOM 1001 C C . ASP A 1 149 ? -5.100 4.761 12.107 1.00 41.81 149 ASP A C 1
ATOM 1003 O O . ASP A 1 149 ? -4.653 4.738 10.965 1.00 41.81 149 ASP A O 1
ATOM 1007 N N . GLY A 1 150 ? -5.050 5.843 12.902 1.00 50.44 150 GLY A N 1
ATOM 1008 C CA . GLY A 1 150 ? -4.436 7.146 12.638 1.00 50.44 150 GLY A CA 1
ATOM 1009 C C . GLY A 1 150 ? -5.240 8.019 11.679 1.00 50.44 150 GLY A C 1
ATOM 1010 O O . GLY A 1 150 ? -5.350 7.679 10.515 1.00 50.44 150 GLY A O 1
ATOM 1011 N N . ASP A 1 151 ? -5.735 9.175 12.115 1.00 55.62 151 ASP A N 1
ATOM 1012 C CA . ASP A 1 151 ? -6.247 10.179 11.179 1.00 55.62 151 ASP A CA 1
ATOM 1013 C C . ASP A 1 151 ? -5.159 11.240 10.972 1.00 55.62 151 ASP A C 1
ATOM 1015 O O . ASP A 1 151 ? -4.883 12.060 11.851 1.00 55.62 151 ASP A O 1
ATOM 1019 N N . GLY A 1 152 ? -4.517 11.212 9.804 1.00 62.16 152 GLY A N 1
ATOM 1020 C CA . GLY A 1 152 ? -3.717 12.330 9.312 1.00 62.16 152 GLY A CA 1
ATOM 1021 C C . GLY A 1 152 ? -4.591 13.582 9.129 1.00 62.16 152 GLY A C 1
ATOM 1022 O O . GLY A 1 152 ? -5.822 13.474 9.062 1.00 62.16 152 GLY A O 1
ATOM 1023 N N . PRO A 1 153 ? -4.012 14.789 9.010 1.00 69.62 153 PRO A N 1
ATOM 1024 C CA . PRO A 1 153 ? -4.754 16.043 8.858 1.00 69.62 153 PRO A CA 1
ATOM 1025 C C . PRO A 1 153 ? -5.840 15.999 7.773 1.00 69.62 153 PRO A C 1
ATOM 1027 O O . PRO A 1 153 ? -6.930 16.528 7.976 1.00 69.62 153 PRO A O 1
ATOM 1030 N N . VAL A 1 154 ? -5.591 15.317 6.648 1.00 76.56 154 VAL A N 1
ATOM 1031 C CA . VAL A 1 154 ? -6.581 15.179 5.564 1.00 76.56 154 VAL A CA 1
ATOM 1032 C C . VAL A 1 154 ? -7.816 14.394 6.012 1.00 76.56 154 VAL A C 1
ATOM 1034 O O . VAL A 1 154 ? -8.937 14.773 5.681 1.00 76.56 154 VAL A O 1
ATOM 1037 N N . ALA A 1 155 ? -7.641 13.326 6.792 1.00 72.56 155 ALA A N 1
ATOM 1038 C CA . ALA A 1 155 ? -8.756 12.532 7.300 1.00 72.56 155 ALA A CA 1
ATOM 1039 C C . ALA A 1 155 ? -9.602 13.322 8.312 1.00 72.56 155 ALA A C 1
ATOM 1041 O O . ALA A 1 155 ? -10.829 13.214 8.294 1.00 72.56 155 ALA A O 1
ATOM 1042 N N . VAL A 1 156 ? -8.965 14.165 9.134 1.00 71.19 156 VAL A N 1
ATOM 1043 C CA . VAL A 1 156 ? -9.656 15.068 10.070 1.00 71.19 156 VAL A CA 1
ATOM 1044 C C . VAL A 1 156 ? -10.501 16.094 9.312 1.00 71.19 156 VAL A C 1
ATOM 1046 O O . VAL A 1 156 ? -11.682 16.262 9.619 1.00 71.19 156 VAL A O 1
ATOM 1049 N N . LEU A 1 157 ? -9.930 16.727 8.283 1.00 76.75 157 LEU A N 1
ATOM 1050 C CA . LEU A 1 157 ? -10.635 17.694 7.433 1.00 76.75 157 LEU A CA 1
ATOM 1051 C C . LEU A 1 157 ? -11.809 17.053 6.678 1.00 76.75 157 LEU A C 1
ATOM 1053 O O . LEU A 1 157 ? -12.888 17.633 6.592 1.00 76.75 157 LEU A O 1
ATOM 1057 N N . ALA A 1 158 ? -11.628 15.828 6.184 1.00 80.31 158 ALA A N 1
ATOM 1058 C CA . ALA A 1 158 ? -12.662 15.054 5.500 1.00 80.31 158 ALA A CA 1
ATOM 1059 C C . ALA A 1 158 ? -13.706 14.430 6.452 1.00 80.31 158 ALA A C 1
ATOM 1061 O O . ALA A 1 158 ? -14.704 13.856 6.004 1.00 80.31 158 ALA A O 1
ATOM 1062 N N . GLY A 1 159 ? -13.493 14.525 7.767 1.00 77.50 159 GLY A N 1
ATOM 1063 C CA . GLY A 1 159 ? -14.296 13.871 8.796 1.00 77.50 159 GLY A CA 1
ATOM 1064 C C . GLY A 1 159 ? -15.802 14.153 8.706 1.00 77.50 159 GLY A C 1
ATOM 1065 O O . GLY A 1 159 ? -16.574 13.195 8.751 1.00 77.50 159 GLY A O 1
ATOM 1066 N N . PRO A 1 160 ? -16.258 15.414 8.576 1.00 80.88 160 PRO A N 1
ATOM 1067 C CA . PRO A 1 160 ? -17.682 15.731 8.430 1.00 80.88 160 PRO A CA 1
ATOM 1068 C C . PRO A 1 160 ? -18.306 15.089 7.182 1.00 80.88 160 PRO A C 1
ATOM 1070 O O . PRO A 1 160 ? -19.237 14.299 7.307 1.00 80.88 160 PRO A O 1
ATOM 1073 N N . ALA A 1 161 ? -17.713 15.315 6.005 1.00 84.75 161 ALA A N 1
ATOM 1074 C CA . ALA A 1 161 ? -18.218 14.780 4.741 1.00 84.75 161 ALA A CA 1
ATOM 1075 C C . ALA A 1 161 ? -18.262 13.243 4.733 1.00 84.75 161 ALA A C 1
ATOM 1077 O O . ALA A 1 161 ? -19.245 12.648 4.297 1.00 84.75 161 ALA A O 1
ATOM 1078 N N . SER A 1 162 ? -17.230 12.581 5.270 1.00 83.94 162 SER A N 1
ATOM 1079 C CA . SER A 1 162 ? -17.207 11.114 5.362 1.00 83.94 162 SER A CA 1
ATOM 1080 C C . SER A 1 162 ? -18.309 10.551 6.267 1.00 83.94 162 SER A C 1
ATOM 1082 O O . SER A 1 162 ? -18.857 9.492 5.965 1.00 83.94 162 SER A O 1
ATOM 1084 N N . ARG A 1 163 ? -18.685 11.268 7.338 1.00 83.44 163 ARG A N 1
ATOM 1085 C CA . ARG A 1 163 ? -19.805 10.890 8.212 1.00 83.44 163 ARG A CA 1
ATOM 1086 C C . ARG A 1 163 ? -21.148 11.065 7.519 1.00 83.44 163 ARG A C 1
ATOM 1088 O O . ARG A 1 163 ? -21.996 10.190 7.655 1.00 83.44 163 ARG A O 1
ATOM 1095 N N . ASP A 1 164 ? -21.334 12.137 6.758 1.00 83.56 164 ASP A N 1
ATOM 1096 C CA . ASP A 1 164 ? -22.576 12.349 6.009 1.00 83.56 164 ASP A CA 1
ATOM 1097 C C . ASP A 1 164 ? -22.748 11.307 4.897 1.00 83.56 164 ASP A C 1
ATOM 1099 O O . ASP A 1 164 ? -23.834 10.751 4.735 1.00 83.56 164 ASP A O 1
ATOM 1103 N N . ILE A 1 165 ? -21.661 10.941 4.211 1.00 88.00 165 ILE A N 1
ATOM 1104 C CA . ILE A 1 165 ? -21.663 9.847 3.229 1.00 88.00 165 ILE A CA 1
ATOM 1105 C C . ILE A 1 165 ? -21.935 8.502 3.911 1.00 88.00 165 ILE A C 1
ATOM 1107 O O . ILE A 1 165 ? -22.731 7.720 3.398 1.00 88.00 165 ILE A O 1
ATOM 1111 N N . ALA A 1 166 ? -21.337 8.227 5.076 1.00 84.19 166 ALA A N 1
ATOM 1112 C CA . ALA A 1 166 ? -21.612 7.003 5.832 1.00 84.19 166 ALA A CA 1
ATOM 1113 C C . ALA A 1 166 ? -23.082 6.924 6.273 1.00 84.19 166 ALA A C 1
ATOM 1115 O O . ALA A 1 166 ? -23.712 5.878 6.133 1.00 84.19 166 ALA A O 1
ATOM 1116 N N . ARG A 1 167 ? -23.659 8.040 6.739 1.00 85.38 167 ARG A N 1
ATOM 1117 C CA . ARG A 1 167 ? -25.090 8.136 7.061 1.00 85.38 167 ARG A CA 1
ATOM 1118 C C . ARG A 1 167 ? -25.937 7.847 5.830 1.00 85.38 167 ARG A C 1
ATOM 1120 O O . ARG A 1 167 ? -26.774 6.954 5.877 1.00 85.38 167 ARG A O 1
ATOM 1127 N N . TRP A 1 168 ? -25.677 8.521 4.713 1.00 89.56 168 TRP A N 1
ATOM 1128 C CA . TRP A 1 168 ? -26.388 8.274 3.459 1.00 89.56 168 TRP A CA 1
ATOM 1129 C C . TRP A 1 168 ? -26.283 6.811 3.000 1.00 89.56 168 TRP A C 1
ATOM 1131 O O . TRP A 1 168 ? -27.277 6.207 2.601 1.00 89.56 168 TRP A O 1
ATOM 1141 N N . ALA A 1 169 ? -25.097 6.214 3.105 1.00 88.44 169 ALA A N 1
ATOM 1142 C CA . ALA A 1 169 ? -24.866 4.825 2.733 1.00 88.44 169 ALA A CA 1
ATOM 1143 C C . ALA A 1 169 ? -25.640 3.858 3.639 1.00 88.44 169 ALA A C 1
ATOM 1145 O O . ALA A 1 169 ? -26.260 2.919 3.139 1.00 88.44 169 ALA A O 1
ATOM 1146 N N . SER A 1 170 ? -25.687 4.131 4.947 1.00 84.88 170 SER A N 1
ATOM 1147 C CA . SER A 1 170 ? -26.501 3.359 5.893 1.00 84.88 170 SER A CA 1
ATOM 1148 C C . SER A 1 170 ? -27.999 3.456 5.578 1.00 84.88 170 SER A C 1
ATOM 1150 O O . SER A 1 170 ? -28.697 2.448 5.620 1.00 84.88 170 SER A O 1
ATOM 1152 N N . TRP A 1 171 ? -28.487 4.628 5.149 1.00 84.12 171 TRP A N 1
ATOM 1153 C CA . TRP A 1 171 ? -29.879 4.817 4.716 1.00 84.12 171 TRP A CA 1
ATOM 1154 C C . TRP A 1 171 ? -30.217 4.012 3.459 1.00 84.12 171 TRP A C 1
ATOM 1156 O O . TRP A 1 171 ? -31.375 3.675 3.224 1.00 84.12 171 TRP A O 1
ATOM 1166 N N . ARG A 1 172 ? -29.211 3.699 2.639 1.00 87.94 172 ARG A N 1
ATOM 1167 C CA . ARG A 1 172 ? -29.340 2.869 1.437 1.00 87.94 172 ARG A CA 1
ATOM 1168 C C . ARG A 1 172 ? -29.004 1.400 1.676 1.00 87.94 172 ARG A C 1
ATOM 1170 O O . ARG A 1 172 ? -28.925 0.656 0.705 1.00 87.94 172 ARG A O 1
ATOM 1177 N N . MET A 1 173 ? -28.824 0.988 2.934 1.00 85.69 173 MET A N 1
ATOM 1178 C CA . MET A 1 173 ? -28.466 -0.385 3.312 1.00 85.69 173 MET A CA 1
ATOM 1179 C C . MET A 1 173 ? -27.195 -0.881 2.602 1.00 85.69 173 MET A C 1
ATOM 1181 O O . MET A 1 173 ? -27.050 -2.065 2.300 1.00 85.69 173 MET A O 1
ATOM 1185 N N . LEU A 1 174 ? -26.265 0.031 2.300 1.00 85.75 174 LEU A N 1
ATOM 1186 C CA . LEU A 1 174 ? -25.018 -0.315 1.628 1.00 85.75 174 LEU A CA 1
ATOM 1187 C C . LEU A 1 174 ? -24.038 -0.920 2.633 1.00 85.75 174 LEU A C 1
ATOM 1189 O O . LEU A 1 174 ? -23.775 -0.352 3.693 1.00 85.75 174 LEU A O 1
ATOM 1193 N N . THR A 1 175 ? -23.472 -2.073 2.281 1.00 85.44 175 THR A N 1
ATOM 1194 C CA . THR A 1 175 ? -22.473 -2.752 3.109 1.00 85.44 175 THR A CA 1
ATOM 1195 C C . THR A 1 175 ? -21.116 -2.034 3.040 1.00 85.44 175 THR A C 1
ATOM 1197 O O . THR A 1 175 ? -20.820 -1.354 2.050 1.00 85.44 175 THR A O 1
ATOM 1200 N N . PRO A 1 176 ? -20.231 -2.215 4.040 1.00 85.50 176 PRO A N 1
ATOM 1201 C CA . PRO A 1 176 ? -18.864 -1.695 3.973 1.00 85.50 176 PRO A CA 1
ATOM 1202 C C . PRO A 1 176 ? -18.115 -2.158 2.717 1.00 85.50 176 PRO A C 1
ATOM 1204 O O . PRO A 1 176 ? -17.460 -1.357 2.056 1.00 85.50 176 PRO A O 1
ATOM 1207 N N . ALA A 1 177 ? -18.278 -3.429 2.332 1.00 85.75 177 ALA A N 1
ATOM 1208 C CA . ALA A 1 177 ? -17.694 -3.986 1.113 1.00 85.75 177 ALA A CA 1
ATOM 1209 C C . ALA A 1 177 ? -18.170 -3.253 -0.153 1.00 85.75 177 ALA A C 1
ATOM 1211 O O . ALA A 1 177 ? -17.355 -2.952 -1.023 1.00 85.75 177 ALA A O 1
ATOM 1212 N N . ALA A 1 178 ? -19.457 -2.891 -0.235 1.00 89.69 178 ALA A N 1
ATOM 1213 C CA . ALA A 1 178 ? -19.980 -2.094 -1.343 1.00 89.69 178 ALA A CA 1
ATOM 1214 C C . ALA A 1 178 ? -19.360 -0.687 -1.382 1.00 89.69 178 ALA A C 1
ATOM 1216 O O . ALA A 1 178 ? -18.991 -0.213 -2.455 1.00 89.69 178 ALA A O 1
ATOM 1217 N N . MET A 1 179 ? -19.177 -0.037 -0.224 1.00 92.75 179 MET A N 1
ATOM 1218 C CA . MET A 1 179 ? -18.478 1.255 -0.147 1.00 92.75 179 MET A CA 1
ATOM 1219 C C . MET A 1 179 ? -17.025 1.164 -0.620 1.00 92.75 179 MET A C 1
ATOM 1221 O O . MET A 1 179 ? -16.567 2.039 -1.355 1.00 92.75 179 MET A O 1
ATOM 1225 N N . TYR A 1 180 ? -16.308 0.099 -0.255 1.00 91.94 180 TYR A N 1
ATOM 1226 C CA . TYR A 1 180 ? -14.949 -0.137 -0.747 1.00 91.94 180 TYR A CA 1
ATOM 1227 C C . TYR A 1 180 ? -14.915 -0.427 -2.251 1.00 91.94 180 TYR A C 1
ATOM 1229 O O . TYR A 1 180 ? -14.029 0.069 -2.940 1.00 91.94 180 TYR A O 1
ATOM 1237 N N . GLY A 1 181 ? -15.906 -1.148 -2.786 1.00 91.94 181 GLY A N 1
ATOM 1238 C CA . GLY A 1 181 ? -16.062 -1.353 -4.228 1.00 91.94 181 GLY A CA 1
ATOM 1239 C C . GLY A 1 181 ? -16.313 -0.047 -4.990 1.00 91.94 181 GLY A C 1
ATOM 1240 O O . GLY A 1 181 ? -15.660 0.213 -5.998 1.00 91.94 181 GLY A O 1
ATOM 1241 N N . ILE A 1 182 ? -17.196 0.820 -4.481 1.00 94.88 182 ILE A N 1
ATOM 1242 C CA . ILE A 1 182 ? -17.441 2.159 -5.048 1.00 94.88 182 ILE A CA 1
ATOM 1243 C C . ILE A 1 182 ? -16.169 3.009 -4.985 1.00 94.88 182 ILE A C 1
ATOM 1245 O O . ILE A 1 182 ? -15.814 3.663 -5.964 1.00 94.88 182 ILE A O 1
ATOM 1249 N N . SER A 1 183 ? -15.462 2.972 -3.853 1.00 95.50 183 SER A N 1
ATOM 1250 C CA . SER A 1 183 ? -14.182 3.657 -3.683 1.00 95.50 183 SER A CA 1
ATOM 1251 C C . SER A 1 183 ? -13.157 3.201 -4.722 1.00 95.50 183 SER A C 1
ATOM 1253 O O . SER A 1 183 ? -12.568 4.049 -5.394 1.00 95.50 183 SER A O 1
ATOM 1255 N N . LEU A 1 184 ? -13.000 1.888 -4.916 1.00 95.81 184 LEU A N 1
ATOM 1256 C CA . LEU A 1 184 ? -12.111 1.323 -5.928 1.00 95.81 184 LEU A CA 1
ATOM 1257 C C . LEU A 1 184 ? -12.526 1.752 -7.340 1.00 95.81 184 LEU A C 1
ATOM 1259 O O . LEU A 1 184 ? -11.677 2.186 -8.112 1.00 95.81 184 LEU A O 1
ATOM 1263 N N . GLY A 1 185 ? -13.819 1.701 -7.672 1.00 97.44 185 GLY A N 1
ATOM 1264 C CA . GLY A 1 185 ? -14.329 2.143 -8.973 1.00 97.44 185 GLY A CA 1
ATOM 1265 C C . GLY A 1 185 ? -14.014 3.613 -9.267 1.00 97.44 185 GLY A C 1
ATOM 1266 O O . GLY A 1 185 ? -13.516 3.937 -10.344 1.00 97.44 185 GLY A O 1
ATOM 1267 N N . LEU A 1 186 ? -14.230 4.501 -8.291 1.00 97.56 186 LEU A N 1
ATOM 1268 C CA . LEU A 1 186 ? -13.865 5.918 -8.391 1.00 97.56 186 LEU A CA 1
ATOM 1269 C C . LEU A 1 186 ? -12.346 6.119 -8.481 1.00 97.56 186 LEU A C 1
ATOM 1271 O O . LEU A 1 186 ? -11.884 6.988 -9.216 1.00 97.56 186 LEU A O 1
ATOM 1275 N N . GLY A 1 187 ? -11.570 5.303 -7.767 1.00 97.06 187 GLY A N 1
ATOM 1276 C CA . GLY A 1 187 ? -10.111 5.317 -7.808 1.00 97.06 187 GLY A CA 1
ATOM 1277 C C . GLY A 1 187 ? -9.554 4.917 -9.176 1.00 97.06 187 GLY A C 1
ATOM 1278 O O . GLY A 1 187 ? -8.668 5.583 -9.708 1.00 97.06 187 GLY A O 1
ATOM 1279 N N . LEU A 1 188 ? -10.120 3.877 -9.793 1.00 97.44 188 LEU A N 1
ATOM 1280 C CA . LEU A 1 188 ? -9.778 3.454 -11.152 1.00 97.44 188 LEU A CA 1
ATOM 1281 C C . LEU A 1 188 ? -10.204 4.494 -12.195 1.00 97.44 188 LEU A C 1
ATOM 1283 O O . LEU A 1 188 ? -9.447 4.764 -13.124 1.00 97.44 188 LEU A O 1
ATOM 1287 N N . LEU A 1 189 ? -11.367 5.130 -12.023 1.00 97.19 189 LEU A N 1
ATOM 1288 C CA . LEU A 1 189 ? -11.791 6.242 -12.878 1.00 97.19 189 LEU A CA 1
ATOM 1289 C C . LEU A 1 189 ? -10.818 7.428 -12.780 1.00 97.19 189 LEU A C 1
ATOM 1291 O O . LEU A 1 189 ? -10.426 7.990 -13.803 1.00 97.19 189 LEU A O 1
ATOM 1295 N N . ALA A 1 190 ? -10.370 7.764 -11.566 1.00 97.06 190 ALA A N 1
ATOM 1296 C CA . ALA A 1 190 ? -9.338 8.774 -11.357 1.00 97.06 190 ALA A CA 1
ATOM 1297 C C . ALA A 1 190 ? -8.029 8.399 -12.066 1.00 97.06 190 ALA A C 1
ATOM 1299 O O . ALA A 1 190 ? -7.436 9.244 -12.730 1.00 97.06 190 ALA A O 1
ATOM 1300 N N . ALA A 1 191 ? -7.598 7.136 -11.985 1.00 96.94 191 ALA A N 1
ATOM 1301 C CA . ALA A 1 191 ? -6.418 6.652 -12.697 1.00 96.94 191 ALA A CA 1
ATOM 1302 C C . ALA A 1 191 ? -6.567 6.795 -14.224 1.00 96.94 191 ALA A C 1
ATOM 1304 O O . ALA A 1 191 ? -5.654 7.288 -14.882 1.00 96.94 191 ALA A O 1
ATOM 1305 N N . VAL A 1 192 ? -7.725 6.453 -14.798 1.00 95.56 192 VAL A N 1
ATOM 1306 C CA . VAL A 1 192 ? -7.981 6.658 -16.235 1.00 95.56 192 VAL A CA 1
ATOM 1307 C C . VAL A 1 192 ? -7.826 8.134 -16.610 1.00 95.56 192 VAL A C 1
ATOM 1309 O O . VAL A 1 192 ? -7.112 8.440 -17.562 1.00 95.56 192 VAL A O 1
ATOM 1312 N N . TRP A 1 193 ? -8.402 9.061 -15.842 1.00 94.88 193 TRP A N 1
ATOM 1313 C CA . TRP A 1 193 ? -8.250 10.493 -16.116 1.00 94.88 193 TRP A CA 1
ATOM 1314 C C . TRP A 1 193 ? -6.826 11.018 -15.886 1.00 94.88 193 TRP A C 1
ATOM 1316 O O . TRP A 1 193 ? -6.374 11.853 -16.659 1.00 94.88 193 TRP A O 1
ATOM 1326 N N . PHE A 1 194 ? -6.077 10.495 -14.908 1.00 94.00 194 PHE A N 1
ATOM 1327 C CA . PHE A 1 194 ? -4.658 10.838 -14.720 1.00 94.00 194 PHE A CA 1
ATOM 1328 C C . PHE A 1 194 ? -3.742 10.323 -15.836 1.00 94.00 194 PHE A C 1
ATOM 1330 O O . PHE A 1 194 ? -2.632 10.836 -15.992 1.00 94.00 194 PHE A O 1
ATOM 1337 N N . SER A 1 195 ? -4.173 9.319 -16.607 1.00 91.25 195 SER A N 1
ATOM 1338 C CA . SER A 1 195 ? -3.415 8.848 -17.772 1.00 91.25 195 SER A CA 1
ATOM 1339 C C . SER A 1 195 ? -3.382 9.886 -18.904 1.00 91.25 195 SER A C 1
ATOM 1341 O O . SER A 1 195 ? -2.476 9.867 -19.741 1.00 91.25 195 SER A O 1
ATOM 1343 N N . GLU A 1 196 ? -4.320 10.838 -18.893 1.00 87.88 196 GLU A N 1
ATOM 1344 C CA . GLU A 1 196 ? -4.373 11.967 -19.810 1.00 87.88 196 GLU A CA 1
ATOM 1345 C C . GLU A 1 196 ? -3.754 13.220 -19.171 1.00 87.88 196 GLU A C 1
ATOM 1347 O O . GLU A 1 196 ? -4.163 13.671 -18.107 1.00 87.88 196 GLU A O 1
ATOM 1352 N N . SER A 1 197 ? -2.781 13.838 -19.845 1.00 76.75 197 SER A N 1
ATOM 1353 C CA . SER A 1 197 ? -2.040 14.999 -19.322 1.00 76.75 197 SER A CA 1
ATOM 1354 C C . SER A 1 197 ? -2.757 16.346 -19.523 1.00 76.75 197 SER A C 1
ATOM 1356 O O . SER A 1 197 ? -2.107 17.388 -19.623 1.00 76.75 197 SER A O 1
ATOM 1358 N N . ALA A 1 198 ? -4.078 16.342 -19.710 1.00 83.38 198 ALA A N 1
ATOM 1359 C CA . ALA A 1 198 ? -4.859 17.561 -19.885 1.00 83.38 198 ALA A CA 1
ATOM 1360 C C . ALA A 1 198 ? -5.274 18.107 -18.515 1.00 83.38 198 ALA A C 1
ATOM 1362 O O . ALA A 1 198 ? -5.858 17.382 -17.719 1.00 83.38 198 ALA A O 1
ATOM 1363 N N . THR A 1 199 ? -5.089 19.406 -18.258 1.00 85.12 199 THR A N 1
ATOM 1364 C CA . THR A 1 199 ? -5.405 20.011 -16.946 1.00 85.12 199 THR A CA 1
ATOM 1365 C C . THR A 1 199 ? -6.851 19.763 -16.501 1.00 85.12 199 THR A C 1
ATOM 1367 O O . THR A 1 199 ? -7.117 19.562 -15.322 1.00 85.12 199 THR A O 1
ATOM 1370 N N . ARG A 1 200 ? -7.810 19.735 -17.439 1.00 88.12 200 ARG A N 1
ATOM 1371 C CA . ARG A 1 200 ? -9.212 19.400 -17.128 1.00 88.12 200 ARG A CA 1
ATOM 1372 C C . ARG A 1 200 ? -9.371 17.950 -16.663 1.00 88.12 200 ARG A C 1
ATOM 1374 O O . ARG A 1 200 ? -10.120 17.710 -15.722 1.00 88.12 200 ARG A O 1
ATOM 1381 N N . ALA A 1 201 ? -8.666 17.019 -17.306 1.00 88.88 201 ALA A N 1
ATOM 1382 C CA . ALA A 1 201 ? -8.655 15.613 -16.919 1.00 88.88 201 ALA A CA 1
ATOM 1383 C C . ALA A 1 201 ? -7.972 15.435 -15.556 1.00 88.88 201 ALA A C 1
ATOM 1385 O O . ALA A 1 201 ? -8.532 14.774 -14.692 1.00 88.88 201 ALA A O 1
ATOM 1386 N N . GLU A 1 202 ? -6.850 16.114 -15.303 1.00 89.31 202 GLU A N 1
ATOM 1387 C CA . GLU A 1 202 ? -6.158 16.082 -14.004 1.00 89.31 202 GLU A CA 1
ATOM 1388 C C . GLU A 1 202 ? -7.029 16.625 -12.858 1.00 89.31 202 GLU A C 1
ATOM 1390 O O . GLU A 1 202 ? -7.058 16.046 -11.772 1.00 89.31 202 GLU A O 1
ATOM 1395 N N . LEU A 1 203 ? -7.790 17.701 -13.090 1.00 91.88 203 LEU A N 1
ATOM 1396 C CA . LEU A 1 203 ? -8.736 18.233 -12.102 1.00 91.88 203 LEU A CA 1
ATOM 1397 C C . LEU A 1 203 ? -9.906 17.270 -11.847 1.00 91.88 203 LEU A C 1
ATOM 1399 O O . LEU A 1 203 ? -10.286 17.056 -10.694 1.00 91.88 203 LEU A O 1
ATOM 1403 N N . ALA A 1 204 ? -10.459 16.660 -12.901 1.00 94.50 204 ALA A N 1
ATOM 1404 C CA . ALA A 1 204 ? -11.493 15.634 -12.765 1.00 94.50 204 ALA A CA 1
ATOM 1405 C C . ALA A 1 204 ? -10.961 14.398 -12.018 1.00 94.50 204 ALA A C 1
ATOM 1407 O O . ALA A 1 204 ? -11.637 13.864 -11.138 1.00 94.50 204 ALA A O 1
ATOM 1408 N N . ALA A 1 205 ? -9.722 13.992 -12.305 1.00 95.12 205 ALA A N 1
ATOM 1409 C CA . ALA A 1 205 ? -9.025 12.906 -11.634 1.00 95.12 205 ALA A CA 1
ATOM 1410 C C . ALA A 1 205 ? -8.812 13.196 -10.144 1.00 95.12 205 ALA A C 1
ATOM 1412 O O . ALA A 1 205 ? -9.115 12.349 -9.306 1.00 95.12 205 ALA A O 1
ATOM 1413 N N . ALA A 1 206 ? -8.375 14.409 -9.792 1.00 94.06 206 ALA A N 1
ATOM 1414 C CA . ALA A 1 206 ? -8.239 14.841 -8.404 1.00 94.06 206 ALA A CA 1
ATOM 1415 C C . ALA A 1 206 ? -9.582 14.804 -7.651 1.00 94.06 206 ALA A C 1
ATOM 1417 O O . ALA A 1 206 ? -9.641 14.331 -6.513 1.00 94.06 206 ALA A O 1
ATOM 1418 N N . ALA A 1 207 ? -10.670 15.243 -8.291 1.00 95.06 207 ALA A N 1
ATOM 1419 C CA . ALA A 1 207 ? -12.010 15.182 -7.711 1.00 95.06 207 ALA A CA 1
ATOM 1420 C C . ALA A 1 207 ? -12.498 13.733 -7.512 1.00 95.06 207 ALA A C 1
ATOM 1422 O O . ALA A 1 207 ? -13.012 13.401 -6.442 1.00 95.06 207 ALA A O 1
ATOM 1423 N N . ALA A 1 208 ? -12.294 12.849 -8.496 1.00 96.75 208 ALA A N 1
ATOM 1424 C CA . ALA A 1 208 ? -12.624 11.428 -8.367 1.00 96.75 208 ALA A CA 1
ATOM 1425 C C . ALA A 1 208 ? -11.781 10.723 -7.299 1.00 96.75 208 ALA A C 1
ATOM 1427 O O . ALA A 1 208 ? -12.313 9.907 -6.549 1.00 96.75 208 ALA A O 1
ATOM 1428 N N . LEU A 1 209 ? -10.498 11.072 -7.169 1.00 95.62 209 LEU A N 1
ATOM 1429 C CA . LEU A 1 209 ? -9.627 10.530 -6.128 1.00 95.62 209 LEU A CA 1
ATOM 1430 C C . LEU A 1 209 ? -10.088 10.964 -4.728 1.00 95.62 209 LEU A C 1
ATOM 1432 O O . LEU A 1 209 ? -10.114 10.151 -3.804 1.00 95.62 209 LEU A O 1
ATOM 1436 N N . LEU A 1 210 ? -10.525 12.218 -4.571 1.00 93.88 210 LEU A N 1
ATOM 1437 C CA . LEU A 1 210 ? -11.127 12.692 -3.324 1.00 93.88 210 LEU A CA 1
ATOM 1438 C C . LEU A 1 210 ? -12.437 11.953 -3.011 1.00 93.88 210 LEU A C 1
ATOM 1440 O O . LEU A 1 210 ? -12.642 11.523 -1.877 1.00 93.88 210 LEU A O 1
ATOM 1444 N N . ALA A 1 211 ? -13.304 11.756 -4.006 1.00 95.25 211 ALA A N 1
ATOM 1445 C CA . ALA A 1 211 ? -14.540 10.992 -3.839 1.00 95.25 211 ALA A CA 1
ATOM 1446 C C . ALA A 1 211 ? -14.261 9.523 -3.467 1.00 95.25 211 ALA A C 1
ATOM 1448 O O . ALA A 1 211 ? -14.900 8.982 -2.563 1.00 95.25 211 ALA A O 1
ATOM 1449 N N . SER A 1 212 ? -13.259 8.902 -4.098 1.00 95.44 212 SER A N 1
ATOM 1450 C CA . SER A 1 212 ? -12.768 7.563 -3.759 1.00 95.44 212 SER A CA 1
ATOM 1451 C C . SER A 1 212 ? -12.309 7.490 -2.300 1.00 95.44 212 SER A C 1
ATOM 1453 O O . SER A 1 212 ? -12.736 6.595 -1.564 1.00 95.44 212 SER A O 1
ATOM 1455 N N . PHE A 1 213 ? -11.518 8.466 -1.841 1.00 92.62 213 PHE A N 1
ATOM 1456 C CA . PHE A 1 213 ? -11.068 8.555 -0.451 1.00 92.62 213 PHE A CA 1
ATOM 1457 C C . PHE A 1 213 ? -12.237 8.686 0.533 1.00 92.62 213 PHE A C 1
ATOM 1459 O O . PHE A 1 213 ? -12.300 7.962 1.529 1.00 92.62 213 PHE A O 1
ATOM 1466 N N . LEU A 1 214 ? -13.191 9.573 0.242 1.00 92.38 214 LEU A N 1
ATOM 1467 C CA . LEU A 1 214 ? -14.376 9.779 1.072 1.00 92.38 214 LEU A CA 1
ATOM 1468 C C . LEU A 1 214 ? -15.248 8.519 1.161 1.00 92.38 214 LEU A C 1
ATOM 1470 O O . LEU A 1 214 ? -15.696 8.173 2.254 1.00 92.38 214 LEU A O 1
ATOM 1474 N N . ALA A 1 215 ? -15.435 7.800 0.050 1.00 92.75 215 ALA A N 1
ATOM 1475 C CA . ALA A 1 215 ? -16.159 6.530 0.021 1.00 92.75 215 ALA A CA 1
ATOM 1476 C C . ALA A 1 215 ? -15.443 5.439 0.838 1.00 92.75 215 ALA A C 1
ATOM 1478 O O . ALA A 1 215 ? -16.081 4.748 1.631 1.00 92.75 215 ALA A O 1
ATOM 1479 N N . SER A 1 216 ? -14.111 5.330 0.732 1.00 90.38 216 SER A N 1
ATOM 1480 C CA . SER A 1 216 ? -13.324 4.396 1.554 1.00 90.38 216 SER A CA 1
ATOM 1481 C C . SER A 1 216 ? -13.459 4.711 3.044 1.00 90.38 216 SER A C 1
ATOM 1483 O O . SER A 1 216 ? -13.585 3.808 3.872 1.00 90.38 216 SER A O 1
ATOM 1485 N N . ARG A 1 217 ? -13.439 6.000 3.401 1.00 86.06 217 ARG A N 1
ATOM 1486 C CA . ARG A 1 217 ? -13.627 6.457 4.781 1.00 86.06 217 ARG A CA 1
ATOM 1487 C C . ARG A 1 217 ? -15.027 6.134 5.285 1.00 86.06 217 ARG A C 1
ATOM 1489 O O . ARG A 1 217 ? -15.148 5.568 6.368 1.00 86.06 217 ARG A O 1
ATOM 1496 N N . ALA A 1 218 ? -16.060 6.407 4.494 1.00 86.69 218 ALA A N 1
ATOM 1497 C CA . ALA A 1 218 ? -17.426 6.025 4.828 1.00 86.69 218 ALA A CA 1
ATOM 1498 C C . ALA A 1 218 ? -17.553 4.507 5.049 1.00 86.69 218 ALA A C 1
ATOM 1500 O O . ALA A 1 218 ? -18.099 4.087 6.066 1.00 86.69 218 ALA A O 1
ATOM 1501 N N . GLY A 1 219 ? -16.952 3.689 4.176 1.00 84.94 219 GLY A N 1
ATOM 1502 C CA . GLY A 1 219 ? -16.875 2.235 4.346 1.00 84.94 219 GLY A CA 1
ATOM 1503 C C . GLY A 1 219 ? -16.210 1.818 5.660 1.00 84.94 219 GLY A C 1
ATOM 1504 O O . GLY A 1 219 ? -16.742 0.969 6.368 1.00 84.94 219 GLY A O 1
ATOM 1505 N N . SER A 1 220 ? -15.107 2.470 6.046 1.00 81.00 220 SER A N 1
ATOM 1506 C CA . SER A 1 220 ? -14.436 2.198 7.327 1.00 81.00 220 SER A CA 1
ATOM 1507 C C . SER A 1 220 ? -15.265 2.576 8.555 1.00 81.00 220 SER A C 1
ATOM 1509 O O . SER A 1 220 ? -15.226 1.864 9.555 1.00 81.00 220 SER A O 1
ATOM 1511 N N . LEU A 1 221 ? -16.051 3.654 8.472 1.00 79.31 221 LEU A N 1
ATOM 1512 C CA . LEU A 1 221 ? -16.969 4.054 9.539 1.00 79.31 221 LEU A CA 1
ATOM 1513 C C . LEU A 1 221 ? -18.117 3.050 9.687 1.00 79.31 221 LEU A C 1
ATOM 1515 O O . LEU A 1 221 ? -18.472 2.702 10.809 1.00 79.31 221 LEU A O 1
ATOM 1519 N N . LEU A 1 222 ? -18.654 2.548 8.569 1.00 79.19 222 LEU A N 1
ATOM 1520 C CA . LEU A 1 222 ? -19.680 1.504 8.575 1.00 79.19 222 LEU A CA 1
ATOM 1521 C C . LEU A 1 222 ? -19.133 0.177 9.114 1.00 79.19 222 LEU A C 1
ATOM 1523 O O . LEU A 1 222 ? -19.773 -0.451 9.953 1.00 79.19 222 LEU A O 1
ATOM 1527 N N . ALA A 1 223 ? -17.938 -0.236 8.676 1.00 77.19 223 ALA A N 1
ATOM 1528 C CA . ALA A 1 223 ? -17.302 -1.477 9.126 1.00 77.19 223 ALA A CA 1
ATOM 1529 C C . ALA A 1 223 ? -17.102 -1.495 10.644 1.00 77.19 223 ALA A C 1
ATOM 1531 O O . ALA A 1 223 ? -17.340 -2.503 11.299 1.00 77.19 223 ALA A O 1
ATOM 1532 N N . ALA A 1 224 ? -16.715 -0.354 11.199 1.00 70.06 224 ALA A N 1
ATOM 1533 C CA . ALA A 1 224 ? -16.474 -0.205 12.619 1.00 70.06 224 ALA A CA 1
ATOM 1534 C C . ALA A 1 224 ? -17.742 -0.039 13.465 1.00 70.06 224 ALA A C 1
ATOM 1536 O O . ALA A 1 224 ? -17.666 -0.109 14.682 1.00 70.06 224 ALA A O 1
ATOM 1537 N N . SER A 1 225 ? -18.905 0.182 12.852 1.00 64.31 225 SER A N 1
ATOM 1538 C CA . SER A 1 225 ? -20.192 0.120 13.557 1.00 64.31 225 SER A CA 1
ATOM 1539 C C . SER A 1 225 ? -20.765 -1.304 13.654 1.00 64.31 225 SER A C 1
ATOM 1541 O O . SER A 1 225 ? -21.758 -1.514 14.345 1.00 64.31 225 SER A O 1
ATOM 1543 N N . GLY A 1 226 ? -20.159 -2.286 12.972 1.00 60.41 226 GLY A N 1
ATOM 1544 C CA . GLY A 1 226 ? -20.560 -3.697 13.019 1.00 60.41 226 GLY A CA 1
ATOM 1545 C C . GLY A 1 226 ? -19.871 -4.498 14.135 1.00 60.41 226 GLY A C 1
ATOM 1546 O O . GLY A 1 226 ? -18.821 -4.100 14.636 1.00 60.41 226 GLY A O 1
ATOM 1547 N N . ARG A 1 227 ? -20.445 -5.654 14.514 1.00 53.38 227 ARG A N 1
ATOM 1548 C CA . ARG A 1 227 ? -19.839 -6.596 15.483 1.00 53.38 227 ARG A CA 1
ATOM 1549 C C . ARG A 1 227 ? -18.532 -7.199 14.946 1.00 53.38 227 ARG A C 1
ATOM 1551 O O . ARG A 1 227 ? -18.410 -7.483 13.753 1.00 53.38 227 ARG A O 1
ATOM 1558 N N . GLU A 1 228 ? -17.568 -7.409 15.847 1.00 52.97 228 GLU A N 1
ATOM 1559 C CA . GLU A 1 228 ? -16.258 -8.010 15.559 1.00 52.97 228 GLU A CA 1
ATOM 1560 C C . GLU A 1 228 ? -16.379 -9.514 15.274 1.00 52.97 228 GLU A C 1
ATOM 1562 O O . GLU A 1 228 ? -16.200 -10.345 16.154 1.00 52.97 228 GLU A O 1
ATOM 1567 N N . ASP A 1 229 ? -16.664 -9.863 14.021 1.00 58.41 229 ASP A N 1
ATOM 1568 C CA . ASP A 1 229 ? -16.696 -11.249 13.544 1.00 58.41 229 ASP A CA 1
ATOM 1569 C C . ASP A 1 229 ? -15.800 -11.436 12.299 1.00 58.41 229 ASP A C 1
ATOM 1571 O O . ASP A 1 229 ? -15.228 -10.475 11.778 1.00 58.41 229 ASP A O 1
ATOM 1575 N N . SER A 1 230 ? -15.716 -12.657 11.747 1.00 58.47 230 SER A N 1
ATOM 1576 C CA . SER A 1 230 ? -14.999 -12.970 10.488 1.00 58.47 230 SER A CA 1
ATOM 1577 C C . SER A 1 230 ? -15.321 -12.011 9.326 1.00 58.47 230 SER A C 1
ATOM 1579 O O . SER A 1 230 ? -14.456 -11.726 8.498 1.00 58.47 230 SER A O 1
ATOM 1581 N N . ALA A 1 231 ? -16.539 -11.463 9.284 1.00 63.97 231 ALA A N 1
ATOM 1582 C CA . ALA A 1 231 ? -16.955 -10.458 8.304 1.00 63.97 231 ALA A CA 1
ATOM 1583 C C . ALA A 1 231 ? -16.231 -9.103 8.469 1.00 63.97 231 ALA A C 1
ATOM 1585 O O . ALA A 1 231 ? -15.972 -8.417 7.480 1.00 63.97 231 ALA A O 1
ATOM 1586 N N . GLY A 1 232 ? -15.856 -8.726 9.695 1.00 68.31 232 GLY A N 1
ATOM 1587 C CA . GLY A 1 232 ? -15.091 -7.509 9.982 1.00 68.31 232 GLY A CA 1
ATOM 1588 C C . GLY A 1 232 ? -13.631 -7.609 9.536 1.00 68.31 232 GLY A C 1
ATOM 1589 O O . GLY A 1 232 ? -13.082 -6.647 9.002 1.00 68.31 232 GLY A O 1
ATOM 1590 N N . ALA A 1 233 ? -13.020 -8.791 9.669 1.00 72.44 233 ALA A N 1
ATOM 1591 C CA . ALA A 1 233 ? -11.684 -9.071 9.134 1.00 72.44 233 ALA A CA 1
ATOM 1592 C C . ALA A 1 233 ? -11.652 -8.962 7.600 1.00 72.44 233 ALA A C 1
ATOM 1594 O O . ALA A 1 233 ? -10.767 -8.309 7.045 1.00 72.44 233 ALA A O 1
ATOM 1595 N N . LEU A 1 234 ? -12.657 -9.536 6.927 1.00 75.56 234 LEU A N 1
ATOM 1596 C CA . LEU A 1 234 ? -12.839 -9.388 5.484 1.00 75.56 234 LEU A CA 1
ATOM 1597 C C . LEU A 1 234 ? -13.013 -7.917 5.094 1.00 75.56 234 LEU A C 1
ATOM 1599 O O . LEU A 1 234 ? -12.316 -7.439 4.206 1.00 75.56 234 LEU A O 1
ATOM 1603 N N . ALA A 1 235 ? -13.905 -7.183 5.762 1.00 78.62 235 ALA A N 1
ATOM 1604 C CA . ALA A 1 235 ? -14.128 -5.770 5.468 1.00 78.62 235 ALA A CA 1
ATOM 1605 C C . ALA A 1 235 ? -12.844 -4.936 5.632 1.00 78.62 235 ALA A C 1
ATOM 1607 O O . ALA A 1 235 ? -12.552 -4.096 4.782 1.00 78.62 235 ALA A O 1
ATOM 1608 N N . ALA A 1 236 ? -12.046 -5.202 6.671 1.00 79.50 236 ALA A N 1
ATOM 1609 C CA . ALA A 1 236 ? -10.771 -4.526 6.891 1.00 79.50 236 ALA A CA 1
ATOM 1610 C C . ALA A 1 236 ? -9.765 -4.794 5.758 1.00 79.50 236 ALA A C 1
ATOM 1612 O O . ALA A 1 236 ? -9.175 -3.848 5.233 1.00 79.50 236 ALA A O 1
ATOM 1613 N N . TRP A 1 237 ? -9.607 -6.056 5.340 1.00 85.31 237 TRP A N 1
ATOM 1614 C CA . TRP A 1 237 ? -8.742 -6.400 4.209 1.00 85.31 237 TRP A CA 1
ATOM 1615 C C . TRP A 1 237 ? -9.252 -5.812 2.892 1.00 85.31 237 TRP A C 1
ATOM 1617 O O . TRP A 1 237 ? -8.484 -5.183 2.173 1.00 85.31 237 TRP A O 1
ATOM 1627 N N . VAL A 1 238 ? -10.544 -5.949 2.582 1.00 87.19 238 VAL A N 1
ATOM 1628 C CA . VAL A 1 238 ? -11.144 -5.418 1.346 1.00 87.19 238 VAL A CA 1
ATOM 1629 C C . VAL A 1 238 ? -10.946 -3.905 1.252 1.00 87.19 238 VAL A C 1
ATOM 1631 O O . VAL A 1 238 ? -10.587 -3.404 0.188 1.00 87.19 238 VAL A O 1
ATOM 1634 N N . GLY A 1 239 ? -11.118 -3.177 2.358 1.00 87.62 239 GLY A N 1
ATOM 1635 C CA . GLY A 1 239 ? -10.843 -1.743 2.403 1.00 87.62 239 GLY A CA 1
ATOM 1636 C C . GLY A 1 239 ? -9.371 -1.407 2.162 1.00 87.62 239 GLY A C 1
ATOM 1637 O O . GLY A 1 239 ? -9.063 -0.507 1.380 1.00 87.62 239 GLY A O 1
ATOM 1638 N N . ALA A 1 240 ? -8.452 -2.151 2.781 1.00 86.75 240 ALA A N 1
ATOM 1639 C CA . ALA A 1 240 ? -7.017 -1.964 2.580 1.00 86.75 240 ALA A CA 1
ATOM 1640 C C . ALA A 1 240 ? -6.578 -2.287 1.143 1.00 86.75 240 ALA A C 1
ATOM 1642 O O . ALA A 1 240 ? -5.858 -1.500 0.527 1.00 86.75 240 ALA A O 1
ATOM 1643 N N . ALA A 1 241 ? -7.058 -3.402 0.592 1.00 89.75 241 ALA A N 1
ATOM 1644 C CA . ALA A 1 241 ? -6.800 -3.831 -0.774 1.00 89.75 241 ALA A CA 1
ATOM 1645 C C . ALA A 1 241 ? -7.346 -2.819 -1.789 1.00 89.75 241 ALA A C 1
ATOM 1647 O O . ALA A 1 241 ? -6.621 -2.428 -2.699 1.00 89.75 241 ALA A O 1
ATOM 1648 N N . ALA A 1 242 ? -8.577 -2.324 -1.608 1.00 91.50 242 ALA A N 1
ATOM 1649 C CA . ALA A 1 242 ? -9.159 -1.287 -2.462 1.00 91.50 242 ALA A CA 1
ATOM 1650 C C . ALA A 1 242 ? -8.319 0.004 -2.463 1.00 91.50 242 ALA A C 1
ATOM 1652 O O . ALA A 1 242 ? -8.062 0.580 -3.525 1.00 91.50 242 ALA A O 1
ATOM 1653 N N . GLY A 1 243 ? -7.841 0.433 -1.290 1.00 91.50 243 GLY A N 1
ATOM 1654 C CA . GLY A 1 243 ? -6.959 1.593 -1.161 1.00 91.50 243 GLY A CA 1
ATOM 1655 C C . GLY A 1 243 ? -5.601 1.395 -1.844 1.00 91.50 243 GLY A C 1
ATOM 1656 O O . GLY A 1 243 ? -5.168 2.259 -2.607 1.00 91.50 243 GLY A O 1
ATOM 1657 N N . LEU A 1 244 ? -4.950 0.247 -1.621 1.00 93.00 244 LEU A N 1
ATOM 1658 C CA . LEU A 1 244 ? -3.671 -0.097 -2.256 1.00 93.00 244 LEU A CA 1
ATOM 1659 C C . LEU A 1 244 ? -3.801 -0.199 -3.779 1.00 93.00 244 LEU A C 1
ATOM 1661 O O . LEU A 1 244 ? -2.987 0.378 -4.495 1.00 93.00 244 LEU A O 1
ATOM 1665 N N . LEU A 1 245 ? -4.835 -0.882 -4.278 1.00 95.50 245 LEU A N 1
ATOM 1666 C CA . LEU A 1 245 ? -5.105 -1.010 -5.711 1.00 95.50 245 LEU A CA 1
ATOM 1667 C C . LEU A 1 245 ? -5.353 0.351 -6.363 1.00 95.50 245 LEU A C 1
ATOM 1669 O O . LEU A 1 245 ? -4.823 0.608 -7.440 1.00 95.50 245 LEU A O 1
ATOM 1673 N N . THR A 1 246 ? -6.099 1.236 -5.696 1.00 96.25 246 THR A N 1
ATOM 1674 C CA . THR A 1 246 ? -6.317 2.611 -6.167 1.00 96.25 246 THR A CA 1
ATOM 1675 C C . THR A 1 246 ? -4.995 3.359 -6.304 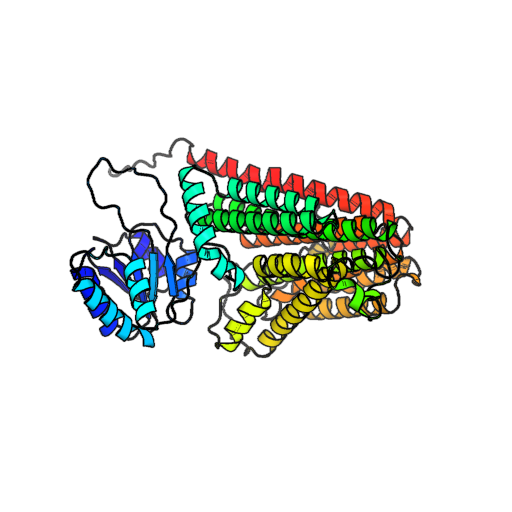1.00 96.25 246 THR A C 1
ATOM 1677 O O . THR A 1 246 ? -4.724 3.960 -7.340 1.00 96.25 246 THR A O 1
ATOM 1680 N N . GLU A 1 247 ? -4.137 3.301 -5.286 1.00 95.69 247 GLU A N 1
ATOM 1681 C CA . GLU A 1 247 ? -2.859 4.011 -5.304 1.00 95.69 247 GLU A CA 1
ATOM 1682 C C . GLU A 1 247 ? -1.890 3.444 -6.356 1.00 95.69 247 GLU A C 1
ATOM 1684 O O . GLU A 1 247 ? -1.281 4.207 -7.105 1.00 95.69 247 GLU A O 1
ATOM 1689 N N . ILE A 1 248 ? -1.817 2.115 -6.488 1.00 97.19 248 ILE A N 1
ATOM 1690 C CA . ILE A 1 248 ? -1.044 1.431 -7.536 1.00 97.19 248 ILE A CA 1
ATOM 1691 C C . ILE A 1 248 ? -1.544 1.832 -8.929 1.00 97.19 248 ILE A C 1
ATOM 1693 O O . ILE A 1 248 ? -0.733 2.144 -9.803 1.00 97.19 248 ILE A O 1
ATOM 1697 N N . ALA A 1 249 ? -2.862 1.858 -9.143 1.00 97.69 249 ALA A N 1
ATOM 1698 C CA . ALA A 1 249 ? -3.457 2.245 -10.419 1.00 97.69 249 ALA A CA 1
ATOM 1699 C C . ALA A 1 249 ? -3.150 3.707 -10.769 1.00 97.69 249 ALA A C 1
ATOM 1701 O O . ALA A 1 249 ? -2.783 4.001 -11.906 1.00 97.69 249 ALA A O 1
ATOM 1702 N N . VAL A 1 250 ? -3.229 4.617 -9.793 1.00 97.38 250 VAL A N 1
ATOM 1703 C CA . VAL A 1 250 ? -2.851 6.026 -9.977 1.00 97.38 250 VAL A CA 1
ATOM 1704 C C . VAL A 1 250 ? -1.362 6.151 -10.309 1.00 97.38 250 VAL A C 1
ATOM 1706 O O . VAL A 1 250 ? -1.010 6.883 -11.230 1.00 97.38 250 VAL A O 1
ATOM 1709 N N . TYR A 1 251 ? -0.473 5.411 -9.640 1.00 97.44 251 TYR A N 1
ATOM 1710 C CA . TYR A 1 251 ? 0.959 5.430 -9.968 1.00 97.44 251 TYR A CA 1
ATOM 1711 C C . TYR A 1 251 ? 1.219 4.915 -11.391 1.00 97.44 251 TYR A C 1
ATOM 1713 O O . TYR A 1 251 ? 1.970 5.536 -12.142 1.00 97.44 251 TYR A O 1
ATOM 1721 N N . ALA A 1 252 ? 0.563 3.827 -11.801 1.00 96.94 252 ALA A N 1
ATOM 1722 C CA . ALA A 1 252 ? 0.661 3.327 -13.169 1.00 96.94 252 ALA A CA 1
ATOM 1723 C C . ALA A 1 252 ? 0.176 4.375 -14.185 1.00 96.94 252 ALA A C 1
ATOM 1725 O O . ALA A 1 252 ? 0.871 4.655 -15.159 1.00 96.94 252 ALA A O 1
ATOM 1726 N N . ALA A 1 253 ? -0.974 5.004 -13.933 1.00 96.06 253 ALA A N 1
ATOM 1727 C CA . ALA A 1 253 ? -1.539 6.035 -14.797 1.00 96.06 253 ALA A CA 1
ATOM 1728 C C . ALA A 1 253 ? -0.619 7.250 -14.965 1.00 96.06 253 ALA A C 1
ATOM 1730 O O . ALA A 1 253 ? -0.416 7.716 -16.083 1.00 96.06 253 ALA A O 1
ATOM 1731 N N . LEU A 1 254 ? -0.015 7.728 -13.875 1.00 95.12 254 LEU A N 1
ATOM 1732 C CA . LEU A 1 254 ? 0.943 8.835 -13.900 1.00 95.12 254 LEU A CA 1
ATOM 1733 C C . LEU A 1 254 ? 2.224 8.481 -14.674 1.00 95.12 254 LEU A C 1
ATOM 1735 O O . LEU A 1 254 ? 2.786 9.318 -15.381 1.00 95.12 254 LEU A O 1
ATOM 1739 N N . ALA A 1 255 ? 2.695 7.237 -14.572 1.00 94.38 255 ALA A N 1
ATOM 1740 C CA . ALA A 1 255 ? 3.831 6.774 -15.364 1.00 94.38 255 ALA A CA 1
ATOM 1741 C C . ALA A 1 255 ? 3.480 6.667 -16.860 1.00 94.38 255 ALA A C 1
ATOM 1743 O O . ALA A 1 255 ? 4.258 7.097 -17.716 1.00 94.38 255 ALA A O 1
ATOM 1744 N N . VAL A 1 256 ? 2.280 6.166 -17.176 1.00 93.06 256 VAL A N 1
ATOM 1745 C CA . VAL A 1 256 ? 1.744 6.096 -18.544 1.00 93.06 256 VAL A CA 1
ATOM 1746 C C . VAL A 1 256 ? 1.587 7.492 -19.150 1.00 93.06 256 VAL A C 1
ATOM 1748 O O . VAL A 1 256 ? 2.033 7.710 -20.279 1.00 93.06 256 VAL A O 1
ATOM 1751 N N . SER A 1 257 ? 1.031 8.458 -18.413 1.00 90.25 257 SER A N 1
ATOM 1752 C CA . SER A 1 257 ? 0.816 9.820 -18.921 1.00 90.25 257 SER A CA 1
ATOM 1753 C C . SER A 1 257 ? 2.126 10.519 -19.282 1.00 90.25 257 SER A C 1
ATOM 1755 O O . SER A 1 257 ? 2.203 11.212 -20.300 1.00 90.25 257 SER A O 1
ATOM 1757 N N . ALA A 1 258 ? 3.202 10.264 -18.530 1.00 87.00 258 ALA A N 1
ATOM 1758 C CA . ALA A 1 258 ? 4.535 10.758 -18.864 1.00 87.00 258 ALA A CA 1
ATOM 1759 C C . ALA A 1 258 ? 5.098 10.159 -20.167 1.00 87.00 258 ALA A C 1
ATOM 1761 O O . ALA A 1 258 ? 5.813 10.851 -20.896 1.00 87.00 258 ALA A O 1
ATOM 1762 N N . GLY A 1 259 ? 4.771 8.899 -20.478 1.00 80.94 259 GLY A N 1
ATOM 1763 C CA . GLY A 1 259 ? 5.134 8.247 -21.740 1.00 80.94 259 GLY A CA 1
ATOM 1764 C C . GLY A 1 259 ? 4.356 8.797 -22.935 1.00 80.94 259 GLY A C 1
ATOM 1765 O O . GLY A 1 259 ? 4.951 9.115 -23.965 1.00 80.94 259 GLY A O 1
ATOM 1766 N N . LEU A 1 260 ? 3.045 8.991 -22.775 1.00 76.44 260 LEU A N 1
ATOM 1767 C CA . LEU A 1 260 ? 2.188 9.579 -23.808 1.00 76.44 260 LEU A CA 1
ATOM 1768 C C . LEU A 1 260 ? 2.562 11.044 -24.088 1.00 76.44 260 LEU A C 1
ATOM 1770 O O . LEU A 1 260 ? 2.634 11.450 -25.247 1.00 76.44 260 LEU A O 1
ATOM 1774 N N . GLY A 1 261 ? 2.886 11.828 -23.055 1.00 59.06 261 GLY A N 1
ATOM 1775 C CA . GLY A 1 261 ? 3.313 13.225 -23.195 1.00 59.06 261 GLY A CA 1
ATOM 1776 C C . GLY A 1 261 ? 4.679 13.405 -23.875 1.00 59.06 261 GLY A C 1
ATOM 1777 O O . GLY A 1 261 ? 4.879 14.379 -24.602 1.00 59.06 261 GLY A O 1
ATOM 1778 N N . ALA A 1 262 ? 5.605 12.453 -23.712 1.00 56.50 262 ALA A N 1
ATOM 1779 C CA . ALA A 1 262 ? 6.939 12.504 -24.322 1.00 56.50 262 ALA A CA 1
ATOM 1780 C C . ALA A 1 262 ? 6.933 12.346 -25.851 1.00 56.50 262 ALA A C 1
ATOM 1782 O O . ALA A 1 262 ? 7.882 12.753 -26.511 1.00 56.50 262 ALA A O 1
ATOM 1783 N N . SER A 1 263 ? 5.856 11.811 -26.431 1.00 52.72 263 SER A N 1
ATOM 1784 C CA . SER A 1 263 ? 5.684 11.791 -27.889 1.00 52.72 263 SER A CA 1
ATOM 1785 C C . SER A 1 263 ? 5.377 13.181 -28.485 1.00 52.72 263 SER A C 1
ATOM 1787 O O . SER A 1 263 ? 5.475 13.358 -29.696 1.00 52.72 263 SER A O 1
ATOM 1789 N N . ARG A 1 264 ? 5.061 14.187 -27.647 1.00 50.06 264 ARG A N 1
ATOM 1790 C CA . ARG A 1 264 ? 4.739 15.573 -28.053 1.00 50.06 264 ARG A CA 1
ATOM 1791 C C . ARG A 1 264 ? 5.740 16.640 -27.578 1.00 50.06 264 ARG A C 1
ATOM 1793 O O . ARG A 1 264 ? 5.702 17.753 -28.092 1.00 50.06 264 ARG A O 1
ATOM 1800 N N . ALA A 1 265 ? 6.617 16.341 -26.616 1.00 49.12 265 ALA A N 1
ATOM 1801 C CA . ALA A 1 265 ? 7.594 17.279 -26.043 1.00 49.12 265 ALA A CA 1
ATOM 1802 C C . ALA A 1 265 ? 8.997 16.654 -25.959 1.00 49.12 265 ALA A C 1
ATOM 1804 O O . ALA A 1 265 ? 9.127 15.434 -25.925 1.00 49.12 265 ALA A O 1
ATOM 1805 N N . ALA A 1 266 ? 10.043 17.491 -25.907 1.00 54.53 266 ALA A N 1
ATOM 1806 C CA . ALA A 1 266 ? 11.443 17.068 -25.825 1.00 54.53 266 ALA A CA 1
ATOM 1807 C C . ALA A 1 266 ? 11.642 15.927 -24.808 1.00 54.53 266 ALA A C 1
ATOM 1809 O O . ALA A 1 266 ? 11.352 16.068 -23.619 1.00 54.53 266 ALA A O 1
ATOM 1810 N N . THR A 1 267 ? 12.169 14.800 -25.285 1.00 60.34 267 THR A N 1
ATOM 1811 C CA . THR A 1 267 ? 12.295 13.521 -24.565 1.00 60.34 267 THR A CA 1
ATOM 1812 C C . THR A 1 267 ? 13.046 13.609 -23.236 1.00 60.34 267 THR A C 1
ATOM 1814 O O . THR A 1 267 ? 12.903 12.714 -22.412 1.00 60.34 267 THR A O 1
ATOM 1817 N N . ALA A 1 268 ? 13.809 14.672 -22.975 1.00 59.41 268 ALA A N 1
ATOM 1818 C CA . ALA A 1 268 ? 14.550 14.845 -21.728 1.00 59.41 268 ALA A CA 1
ATOM 1819 C C . ALA A 1 268 ? 13.662 15.193 -20.513 1.00 59.41 268 ALA A C 1
ATOM 1821 O O . ALA A 1 268 ? 13.939 14.715 -19.415 1.00 59.41 268 ALA A O 1
ATOM 1822 N N . SER A 1 269 ? 12.578 15.961 -20.689 1.00 64.50 269 SER A N 1
ATOM 1823 C CA . SER A 1 269 ? 11.751 16.499 -19.591 1.00 64.50 269 SER A CA 1
ATOM 1824 C C . SER A 1 269 ? 10.449 15.727 -19.335 1.00 64.50 269 SER A C 1
ATOM 1826 O O . SER A 1 269 ? 9.517 16.251 -18.720 1.00 64.50 269 SER A O 1
ATOM 1828 N N . ALA A 1 270 ? 10.373 14.472 -19.787 1.00 79.31 270 ALA A N 1
ATOM 1829 C CA . ALA A 1 270 ? 9.187 13.634 -19.624 1.00 79.31 270 ALA A CA 1
ATOM 1830 C C . ALA A 1 270 ? 8.685 13.613 -18.166 1.00 79.31 270 ALA A C 1
ATOM 1832 O O . ALA A 1 270 ? 9.463 13.438 -17.222 1.00 79.31 270 ALA A O 1
ATOM 1833 N N . GLY A 1 271 ? 7.373 13.802 -18.000 1.00 76.94 271 GLY A N 1
ATOM 1834 C CA . GLY A 1 271 ? 6.706 13.852 -16.699 1.00 76.94 271 GLY A CA 1
ATOM 1835 C C . GLY A 1 271 ? 6.796 15.193 -15.955 1.00 76.94 271 GLY A C 1
ATOM 1836 O O . GLY A 1 271 ? 6.310 15.262 -14.831 1.00 76.94 271 GLY A O 1
ATOM 1837 N N . LEU A 1 272 ? 7.377 16.247 -16.545 1.00 84.81 272 LEU A N 1
ATOM 1838 C CA . LEU A 1 272 ? 7.343 17.630 -16.031 1.00 84.81 272 LEU A CA 1
ATOM 1839 C C . LEU A 1 272 ? 6.302 18.487 -16.776 1.00 84.81 272 LEU A C 1
ATOM 1841 O O . LEU A 1 272 ? 6.620 19.547 -17.319 1.00 84.81 272 LEU A O 1
ATOM 1845 N N . THR A 1 273 ? 5.072 17.982 -16.876 1.00 82.19 273 THR A N 1
ATOM 1846 C CA . THR A 1 273 ? 3.997 18.547 -17.715 1.00 82.19 273 THR A CA 1
ATOM 1847 C C . THR A 1 273 ? 3.117 19.576 -17.009 1.00 82.19 273 THR A C 1
ATOM 1849 O O . THR A 1 273 ? 2.325 20.237 -17.676 1.00 82.19 273 THR A O 1
ATOM 1852 N N . GLY A 1 274 ? 3.248 19.728 -15.688 1.00 82.69 274 GLY A N 1
ATOM 1853 C CA . GLY A 1 274 ? 2.410 20.643 -14.913 1.00 82.69 274 GLY A CA 1
ATOM 1854 C C . GLY A 1 274 ? 2.685 22.123 -15.199 1.00 82.69 274 GLY A C 1
ATOM 1855 O O . GLY A 1 274 ? 3.662 22.482 -15.863 1.00 82.69 274 GLY A O 1
ATOM 1856 N N . ILE A 1 275 ? 1.839 22.994 -14.641 1.00 85.69 275 ILE A N 1
ATOM 1857 C CA . ILE A 1 275 ? 1.862 24.462 -14.828 1.00 85.69 275 ILE A CA 1
ATOM 1858 C C . ILE A 1 275 ? 3.278 25.060 -14.677 1.00 85.69 275 ILE A C 1
ATOM 1860 O O . ILE A 1 275 ? 3.705 25.880 -15.493 1.00 85.69 275 ILE A O 1
ATOM 1864 N N . PHE A 1 276 ? 4.022 24.612 -13.664 1.00 85.25 276 PHE A N 1
ATOM 1865 C CA . PHE A 1 276 ? 5.384 25.039 -13.331 1.00 85.25 276 PHE A CA 1
ATOM 1866 C C . PHE A 1 276 ? 6.466 24.029 -13.741 1.00 85.25 276 PHE A C 1
ATOM 1868 O O . PHE A 1 276 ? 7.650 24.268 -13.506 1.00 85.25 276 PHE A O 1
ATOM 1875 N N . GLY A 1 277 ? 6.100 22.918 -14.389 1.00 81.25 277 GLY A N 1
ATOM 1876 C CA . GLY A 1 277 ? 7.030 21.851 -14.770 1.00 81.25 277 GLY A CA 1
ATOM 1877 C C . GLY A 1 277 ? 8.180 22.341 -15.656 1.00 81.25 277 GLY A C 1
ATOM 1878 O O . GLY A 1 277 ? 9.316 21.894 -15.495 1.00 81.25 277 GLY A O 1
ATOM 1879 N N . ARG A 1 278 ? 7.926 23.347 -16.510 1.00 81.56 278 ARG A N 1
ATOM 1880 C CA . ARG A 1 278 ? 8.945 23.993 -17.361 1.00 81.56 278 ARG A CA 1
ATOM 1881 C C . ARG A 1 278 ? 10.120 24.586 -16.583 1.00 81.56 278 ARG A C 1
ATOM 1883 O O . ARG A 1 278 ? 11.250 24.484 -17.046 1.00 81.56 278 ARG A O 1
ATOM 1890 N N . VAL A 1 279 ? 9.879 25.143 -15.397 1.00 86.50 279 VAL A N 1
ATOM 1891 C CA . VAL A 1 279 ? 10.932 25.763 -14.570 1.00 86.50 279 VAL A CA 1
ATOM 1892 C C . VAL A 1 279 ? 11.947 24.720 -14.090 1.00 86.50 279 VAL A C 1
ATOM 1894 O O . VAL A 1 279 ? 13.125 25.016 -13.916 1.00 86.50 279 VAL A O 1
ATOM 1897 N N . LEU A 1 280 ? 11.507 23.472 -13.919 1.00 84.25 280 LEU A N 1
ATOM 1898 C CA . LEU A 1 280 ? 12.318 22.394 -13.354 1.00 84.25 280 LEU A CA 1
ATOM 1899 C C . LEU A 1 280 ? 13.082 21.582 -14.407 1.00 84.25 280 LEU A C 1
ATOM 1901 O O . LEU A 1 280 ? 13.897 20.736 -14.039 1.00 84.25 280 LEU A O 1
ATOM 1905 N N . GLN A 1 281 ? 12.872 21.840 -15.701 1.00 82.88 281 GLN A N 1
ATOM 1906 C CA . GLN A 1 281 ? 13.453 21.045 -16.793 1.00 82.88 281 GLN A CA 1
ATOM 1907 C C . GLN A 1 281 ? 14.983 21.108 -16.856 1.00 82.88 281 GLN A C 1
ATOM 1909 O O . GLN A 1 281 ? 15.610 20.177 -17.352 1.00 82.88 281 GLN A O 1
ATOM 1914 N N . HIS A 1 282 ? 15.582 22.172 -16.321 1.00 82.38 282 HIS A N 1
ATOM 1915 C CA . HIS A 1 282 ? 17.035 22.367 -16.273 1.00 82.38 282 HIS A CA 1
ATOM 1916 C C . HIS A 1 282 ? 17.655 21.999 -14.917 1.00 82.38 282 HIS A C 1
ATOM 1918 O O . HIS A 1 282 ? 18.817 22.300 -14.661 1.00 82.38 282 HIS A O 1
ATOM 1924 N N . THR A 1 283 ? 16.888 21.361 -14.033 1.00 87.06 283 THR A N 1
ATOM 1925 C CA . THR A 1 283 ? 17.354 20.951 -12.703 1.00 87.06 283 THR A CA 1
ATOM 1926 C C . THR A 1 283 ? 17.651 19.455 -12.655 1.00 87.06 283 THR A C 1
ATOM 1928 O O . THR A 1 283 ? 17.192 18.686 -13.500 1.00 87.06 283 THR A O 1
ATOM 1931 N N . ALA A 1 284 ? 18.354 19.012 -11.608 1.00 85.25 284 ALA A N 1
ATOM 1932 C CA . ALA A 1 284 ? 18.603 17.590 -11.366 1.00 85.25 284 ALA A CA 1
ATOM 1933 C C . ALA A 1 284 ? 17.308 16.757 -11.277 1.00 85.25 284 ALA A C 1
ATOM 1935 O O . ALA A 1 284 ? 17.319 15.572 -11.602 1.00 85.25 284 ALA A O 1
ATOM 1936 N N . ALA A 1 285 ? 16.172 17.365 -10.910 1.00 83.31 285 ALA A N 1
ATOM 1937 C CA . ALA A 1 285 ? 14.883 16.678 -10.870 1.00 83.31 285 ALA A CA 1
ATOM 1938 C C . ALA A 1 285 ? 14.470 16.114 -12.243 1.00 83.31 285 ALA A C 1
ATOM 1940 O O . ALA A 1 285 ? 13.835 15.062 -12.296 1.00 83.31 285 ALA A O 1
ATOM 1941 N N . ALA A 1 286 ? 14.873 16.761 -13.346 1.00 83.44 286 ALA A N 1
ATOM 1942 C CA . ALA A 1 286 ? 14.573 16.344 -14.717 1.00 83.44 286 ALA A CA 1
ATOM 1943 C C . ALA A 1 286 ? 15.410 15.154 -15.212 1.00 83.44 286 ALA A C 1
ATOM 1945 O O . ALA A 1 286 ? 15.063 14.536 -16.217 1.00 83.44 286 ALA A O 1
ATOM 1946 N N . THR A 1 287 ? 16.494 14.804 -14.520 1.00 85.50 287 THR A N 1
ATOM 1947 C CA . THR A 1 287 ? 17.359 13.667 -14.877 1.00 85.50 287 THR A CA 1
ATOM 1948 C C . THR A 1 287 ? 17.455 12.618 -13.774 1.00 85.50 287 THR A C 1
ATOM 1950 O O . THR A 1 287 ? 17.957 11.521 -14.022 1.00 85.50 287 THR A O 1
ATOM 1953 N N . TRP A 1 288 ? 16.917 12.890 -12.582 1.00 85.19 288 TRP A N 1
ATOM 1954 C CA . TRP A 1 288 ? 16.916 11.947 -11.465 1.00 85.19 288 TRP A CA 1
ATOM 1955 C C . TRP A 1 288 ? 16.199 10.638 -11.824 1.00 85.19 288 TRP A C 1
ATOM 1957 O O . TRP A 1 288 ? 15.104 10.672 -12.383 1.00 85.19 288 TRP A O 1
ATOM 1967 N N . ALA A 1 289 ? 16.827 9.497 -11.526 1.00 84.38 289 ALA A N 1
ATOM 1968 C CA . ALA A 1 289 ? 16.442 8.148 -11.977 1.00 84.38 289 ALA A CA 1
ATOM 1969 C C . ALA A 1 289 ? 16.511 7.887 -13.504 1.00 84.38 289 ALA A C 1
ATOM 1971 O O . ALA A 1 289 ? 16.142 6.806 -13.968 1.00 84.38 289 ALA A O 1
ATOM 1972 N N . GLY A 1 290 ? 17.067 8.816 -14.286 1.00 84.69 290 GLY A N 1
ATOM 1973 C CA . GLY A 1 290 ? 17.248 8.714 -15.737 1.00 84.69 290 GLY A CA 1
ATOM 1974 C C . GLY A 1 290 ? 16.375 9.703 -16.513 1.00 84.69 290 GLY A C 1
ATOM 1975 O O . GLY A 1 290 ? 15.326 10.132 -16.041 1.00 84.69 290 GLY A O 1
ATOM 1976 N N . ALA A 1 291 ? 16.807 10.100 -17.708 1.00 84.38 291 ALA A N 1
ATOM 1977 C CA . ALA A 1 291 ? 16.027 10.989 -18.568 1.00 84.38 291 ALA A CA 1
ATOM 1978 C C . ALA A 1 291 ? 14.861 10.249 -19.254 1.00 84.38 291 ALA A C 1
ATOM 1980 O O . ALA A 1 291 ? 14.891 9.030 -19.436 1.00 84.38 291 ALA A O 1
ATOM 1981 N N . GLY A 1 292 ? 13.841 11.008 -19.657 1.00 85.81 292 GLY A N 1
ATOM 1982 C CA . GLY A 1 292 ? 12.710 10.499 -20.432 1.00 85.81 292 GLY A CA 1
ATOM 1983 C C . GLY A 1 292 ? 11.722 9.603 -19.685 1.00 85.81 292 GLY A C 1
ATOM 1984 O O . GLY A 1 292 ? 11.790 9.477 -18.458 1.00 85.81 292 GLY A O 1
ATOM 1985 N N . PRO A 1 293 ? 10.765 8.996 -20.418 1.00 87.81 293 PRO A N 1
ATOM 1986 C CA . PRO A 1 293 ? 9.703 8.168 -19.839 1.00 87.81 293 PRO A CA 1
ATOM 1987 C C . PRO A 1 293 ? 10.254 7.039 -18.977 1.00 87.81 293 PRO A C 1
ATOM 1989 O O . PRO A 1 293 ? 9.665 6.679 -17.959 1.00 87.81 293 PRO A O 1
ATOM 1992 N N . GLY A 1 294 ? 11.436 6.539 -19.351 1.00 88.81 294 GLY A N 1
ATOM 1993 C CA . GLY A 1 294 ? 12.082 5.470 -18.624 1.00 88.81 294 GLY A CA 1
ATOM 1994 C C . GLY A 1 294 ? 12.512 5.837 -17.207 1.00 88.81 294 GLY A C 1
ATOM 1995 O O . GLY A 1 294 ? 12.470 4.991 -16.314 1.00 88.81 294 GLY A O 1
ATOM 1996 N N . GLY A 1 295 ? 12.880 7.098 -16.974 1.00 90.69 295 GLY A N 1
ATOM 1997 C CA . GLY A 1 295 ? 13.138 7.601 -15.628 1.00 90.69 295 GLY A CA 1
ATOM 1998 C C . GLY A 1 295 ? 11.871 7.661 -14.783 1.00 90.69 295 GLY A C 1
ATOM 1999 O O . GLY A 1 295 ? 11.894 7.282 -13.616 1.00 90.69 295 GLY A O 1
ATOM 2000 N N . VAL A 1 296 ? 10.744 8.063 -15.377 1.00 93.75 296 VAL A N 1
ATOM 2001 C CA . VAL A 1 296 ? 9.463 8.170 -14.662 1.00 93.75 296 VAL A CA 1
ATOM 2002 C C . VAL A 1 296 ? 8.966 6.801 -14.204 1.00 93.75 296 VAL A C 1
ATOM 2004 O O . VAL A 1 296 ? 8.572 6.658 -13.050 1.00 93.75 296 VAL A O 1
ATOM 2007 N N . TRP A 1 297 ? 9.072 5.768 -15.042 1.00 95.31 297 TRP A N 1
ATOM 2008 C CA . TRP A 1 297 ? 8.738 4.403 -14.629 1.00 95.31 297 TRP A CA 1
ATOM 2009 C C . TRP A 1 297 ? 9.627 3.880 -13.500 1.00 95.31 297 TRP A C 1
ATOM 2011 O O . TRP A 1 297 ? 9.129 3.222 -12.590 1.00 95.31 297 TRP A O 1
ATOM 2021 N N . ARG A 1 298 ? 10.927 4.199 -13.497 1.00 95.25 298 ARG A N 1
ATOM 2022 C CA . ARG A 1 298 ? 11.820 3.842 -12.379 1.00 95.25 298 ARG A CA 1
ATOM 2023 C C . ARG A 1 298 ? 11.386 4.510 -11.073 1.00 95.25 298 ARG A C 1
ATOM 2025 O O . ARG A 1 298 ? 11.415 3.867 -10.026 1.00 95.25 298 ARG A O 1
ATOM 2032 N N . LEU A 1 299 ? 10.931 5.763 -11.138 1.00 96.00 299 LEU A N 1
ATOM 2033 C CA . LEU A 1 299 ? 10.360 6.462 -9.984 1.00 96.00 299 LEU A CA 1
ATOM 2034 C C . LEU A 1 299 ? 9.042 5.837 -9.526 1.00 96.00 299 LEU A C 1
ATOM 2036 O O . LEU A 1 299 ? 8.849 5.671 -8.326 1.00 96.00 299 LEU A O 1
ATOM 2040 N N . ALA A 1 300 ? 8.172 5.439 -10.456 1.00 97.25 300 ALA A N 1
ATOM 2041 C CA . ALA A 1 300 ? 6.926 4.747 -10.139 1.00 97.25 300 ALA A CA 1
ATOM 2042 C C . ALA A 1 300 ? 7.184 3.395 -9.450 1.00 97.25 300 ALA A C 1
ATOM 2044 O O . ALA A 1 300 ? 6.544 3.089 -8.445 1.00 97.25 300 ALA A O 1
ATOM 2045 N N . VAL A 1 301 ? 8.167 2.621 -9.934 1.00 97.62 301 VAL A N 1
ATOM 2046 C CA . VAL A 1 301 ? 8.619 1.360 -9.316 1.00 97.62 301 VAL A CA 1
ATOM 2047 C C . VAL A 1 301 ? 9.133 1.594 -7.893 1.00 97.62 301 VAL A C 1
ATOM 2049 O O . VAL A 1 301 ? 8.736 0.893 -6.963 1.00 97.62 301 VAL A O 1
ATOM 2052 N N . ALA A 1 302 ? 9.976 2.608 -7.695 1.00 96.62 302 ALA A N 1
ATOM 2053 C CA . ALA A 1 302 ? 10.461 2.959 -6.364 1.00 96.62 302 ALA A CA 1
ATOM 2054 C C . ALA A 1 302 ? 9.317 3.424 -5.442 1.00 96.62 302 ALA A C 1
ATOM 2056 O O . ALA A 1 302 ? 9.292 3.077 -4.261 1.00 96.62 302 ALA A O 1
ATOM 2057 N N . ALA A 1 303 ? 8.354 4.187 -5.970 1.00 96.44 303 ALA A N 1
ATOM 2058 C CA . ALA A 1 303 ? 7.221 4.698 -5.206 1.00 96.44 303 ALA A CA 1
ATOM 2059 C C . ALA A 1 303 ? 6.288 3.570 -4.741 1.00 96.44 303 ALA A C 1
ATOM 2061 O O . ALA A 1 303 ? 5.880 3.573 -3.579 1.00 96.44 303 ALA A O 1
ATOM 2062 N N . VAL A 1 304 ? 5.993 2.580 -5.595 1.00 97.19 304 VAL A N 1
ATOM 2063 C CA . VAL A 1 304 ? 5.170 1.421 -5.204 1.00 97.19 304 VAL A CA 1
ATOM 2064 C C . VAL A 1 304 ? 5.895 0.509 -4.206 1.00 97.19 304 VAL A C 1
ATOM 2066 O O . VAL A 1 304 ? 5.277 0.046 -3.249 1.00 97.19 304 VAL A O 1
ATOM 2069 N N . ALA A 1 305 ? 7.215 0.328 -4.340 1.00 96.00 305 ALA A N 1
ATOM 2070 C CA . ALA A 1 305 ? 8.012 -0.379 -3.337 1.00 96.00 305 ALA A CA 1
ATOM 2071 C C . ALA A 1 305 ? 7.955 0.341 -1.977 1.00 96.00 305 ALA A C 1
ATOM 2073 O O . ALA A 1 305 ? 7.627 -0.270 -0.962 1.00 96.00 305 ALA A O 1
ATOM 2074 N N . MET A 1 306 ? 8.184 1.660 -1.958 1.00 93.94 306 MET A N 1
ATOM 2075 C CA . MET A 1 306 ? 8.100 2.486 -0.747 1.00 93.94 306 MET A CA 1
ATOM 2076 C C . MET A 1 306 ? 6.695 2.465 -0.121 1.00 93.94 306 MET A C 1
ATOM 2078 O O . MET A 1 306 ? 6.563 2.447 1.104 1.00 93.94 306 MET A O 1
ATOM 2082 N N . LEU A 1 307 ? 5.639 2.446 -0.942 1.00 92.69 307 LEU A N 1
ATOM 2083 C CA . LEU A 1 307 ? 4.260 2.288 -0.480 1.00 92.69 307 LEU A CA 1
ATOM 2084 C C . LEU A 1 307 ? 4.083 0.977 0.293 1.00 92.69 307 LEU A C 1
ATOM 2086 O O . LEU A 1 307 ? 3.571 1.001 1.413 1.00 92.69 307 LEU A O 1
ATOM 2090 N N . GLY A 1 308 ? 4.545 -0.138 -0.274 1.00 90.56 308 GLY A N 1
ATOM 2091 C CA . GLY A 1 308 ? 4.470 -1.447 0.367 1.00 90.56 308 GLY A CA 1
ATOM 2092 C C . GLY A 1 308 ? 5.295 -1.548 1.646 1.00 90.56 308 GLY A C 1
ATOM 2093 O O . GLY A 1 308 ? 4.772 -1.982 2.669 1.00 90.56 308 GLY A O 1
ATOM 2094 N N . ILE A 1 309 ? 6.538 -1.056 1.627 1.00 90.00 309 ILE A N 1
ATOM 2095 C CA . ILE A 1 309 ? 7.426 -1.026 2.801 1.00 90.00 309 ILE A CA 1
ATOM 2096 C C . ILE A 1 309 ? 6.769 -0.256 3.951 1.00 90.00 309 ILE A C 1
ATOM 2098 O O . ILE A 1 309 ? 6.738 -0.736 5.083 1.00 90.00 309 ILE A O 1
ATOM 2102 N N . ARG A 1 310 ? 6.197 0.923 3.671 1.00 86.00 310 ARG A N 1
ATOM 2103 C CA . ARG A 1 310 ? 5.493 1.730 4.679 1.00 86.00 310 ARG A CA 1
ATOM 2104 C C . ARG A 1 310 ? 4.248 1.025 5.199 1.00 86.00 310 ARG A C 1
ATOM 2106 O O . ARG A 1 310 ? 4.000 1.048 6.401 1.00 86.00 310 ARG A O 1
ATOM 2113 N N . HIS A 1 311 ? 3.466 0.425 4.304 1.00 85.62 311 HIS A N 1
ATOM 2114 C CA . HIS A 1 311 ? 2.252 -0.293 4.672 1.00 85.62 311 HIS A CA 1
ATOM 2115 C C . HIS A 1 311 ? 2.572 -1.464 5.607 1.00 85.62 311 HIS A C 1
ATOM 2117 O O . HIS A 1 311 ? 1.985 -1.576 6.683 1.00 85.62 311 HIS A O 1
ATOM 2123 N N . LEU A 1 312 ? 3.576 -2.265 5.250 1.00 85.44 312 LEU A N 1
ATOM 2124 C CA . LEU A 1 312 ? 4.037 -3.387 6.055 1.00 85.44 312 LEU A CA 1
ATOM 2125 C C . LEU A 1 312 ? 4.619 -2.923 7.397 1.00 85.44 312 LEU A C 1
ATOM 2127 O O . LEU A 1 312 ? 4.265 -3.472 8.433 1.00 85.44 312 LEU A O 1
ATOM 2131 N N . ALA A 1 313 ? 5.422 -1.855 7.405 1.00 81.06 313 ALA A N 1
ATOM 2132 C CA . ALA A 1 313 ? 5.945 -1.243 8.628 1.00 81.06 313 ALA A CA 1
ATOM 2133 C C . ALA A 1 313 ? 4.857 -0.641 9.539 1.00 81.06 313 ALA A C 1
ATOM 2135 O O . ALA A 1 313 ? 5.103 -0.436 10.728 1.00 81.06 313 ALA A O 1
ATOM 2136 N N . GLY A 1 314 ? 3.686 -0.297 8.996 1.00 77.00 314 GLY A N 1
ATOM 2137 C CA . GLY A 1 314 ? 2.507 0.092 9.769 1.00 77.00 314 GLY A CA 1
ATOM 2138 C C . GLY A 1 314 ? 1.858 -1.122 10.427 1.00 77.00 314 GLY A C 1
ATOM 2139 O O . GLY A 1 314 ? 1.690 -1.141 11.644 1.00 77.00 314 GLY A O 1
ATOM 2140 N N . LEU A 1 315 ? 1.596 -2.170 9.638 1.00 77.44 315 LEU A N 1
ATOM 2141 C CA . LEU A 1 315 ? 0.996 -3.417 10.120 1.00 77.44 315 LEU A CA 1
ATOM 2142 C C . LEU A 1 315 ? 1.846 -4.091 11.203 1.00 77.44 315 LEU A C 1
ATOM 2144 O O . LEU A 1 315 ? 1.318 -4.456 12.248 1.00 77.44 315 LEU A O 1
ATOM 2148 N N . THR A 1 316 ? 3.162 -4.212 11.010 1.00 75.50 316 THR A N 1
ATOM 2149 C CA . THR A 1 316 ? 4.038 -4.853 12.007 1.00 75.50 316 THR A CA 1
ATOM 2150 C C . THR A 1 316 ? 4.169 -4.031 13.290 1.00 75.50 316 THR A C 1
ATOM 2152 O O . THR A 1 316 ? 4.381 -4.595 14.362 1.00 75.50 316 THR A O 1
ATOM 2155 N N . ARG A 1 317 ? 3.987 -2.704 13.224 1.00 70.19 317 ARG A N 1
ATOM 2156 C CA . ARG A 1 317 ? 3.969 -1.829 14.406 1.00 70.19 317 ARG A CA 1
ATOM 2157 C C . ARG A 1 317 ? 2.668 -1.864 15.189 1.00 70.19 317 ARG A C 1
ATOM 2159 O O . ARG A 1 317 ? 2.729 -1.827 16.415 1.00 70.19 317 ARG A O 1
ATOM 2166 N N . GLU A 1 318 ? 1.521 -1.879 14.505 1.00 65.06 318 GLU A N 1
ATOM 2167 C CA . GLU A 1 318 ? 0.181 -1.878 15.128 1.00 65.06 318 GLU A CA 1
ATOM 2168 C C . GLU A 1 318 ? 0.022 -2.994 16.153 1.00 65.06 318 GLU A C 1
ATOM 2170 O O . GLU A 1 318 ? -0.747 -2.885 17.103 1.00 65.06 318 GLU A O 1
ATOM 2175 N N . CYS A 1 319 ? 0.783 -4.060 15.972 1.00 60.59 319 CYS A N 1
ATOM 2176 C CA . CYS A 1 319 ? 0.632 -5.253 16.759 1.00 60.59 319 CYS A CA 1
ATOM 2177 C C . CYS A 1 319 ? 1.560 -5.322 17.972 1.00 60.59 319 CYS A C 1
ATOM 2179 O O . CYS A 1 319 ? 1.619 -6.336 18.665 1.00 60.59 319 CYS A O 1
ATOM 2181 N N . ARG A 1 320 ? 2.259 -4.219 18.247 1.00 56.81 320 ARG A N 1
ATOM 2182 C CA . ARG A 1 320 ? 2.974 -4.005 19.495 1.00 56.81 320 ARG A CA 1
ATOM 2183 C C . ARG A 1 320 ? 2.055 -3.296 20.496 1.00 56.81 320 ARG A C 1
ATOM 2185 O O . ARG A 1 320 ? 1.362 -2.351 20.113 1.00 56.81 320 ARG A O 1
ATOM 2192 N N . PRO A 1 321 ? 2.107 -3.641 21.794 1.00 50.81 321 PRO A N 1
ATOM 2193 C CA . PRO A 1 321 ? 1.444 -2.844 22.818 1.00 50.81 321 PRO A CA 1
ATOM 2194 C C . PRO A 1 321 ? 1.944 -1.389 22.780 1.00 50.81 321 PRO A C 1
ATOM 2196 O O . PRO A 1 321 ? 3.149 -1.115 22.859 1.00 50.81 321 PRO A O 1
ATOM 2199 N N . ARG A 1 322 ? 1.007 -0.439 22.637 1.00 51.03 322 ARG A N 1
ATOM 2200 C CA . ARG A 1 322 ? 1.284 1.005 22.662 1.00 51.03 322 ARG A CA 1
ATOM 2201 C C . ARG A 1 322 ? 1.876 1.376 24.023 1.00 51.03 322 ARG A C 1
ATOM 2203 O O . ARG A 1 322 ? 1.184 1.396 25.033 1.00 51.03 322 ARG A O 1
ATOM 2210 N N . ARG A 1 323 ? 3.176 1.680 24.051 1.00 50.28 323 ARG A N 1
ATOM 2211 C CA . ARG A 1 323 ? 3.850 2.215 25.247 1.00 50.28 323 ARG A CA 1
ATOM 2212 C C . ARG A 1 323 ? 3.420 3.660 25.521 1.00 50.28 323 ARG A C 1
ATOM 2214 O O . ARG A 1 323 ? 3.369 4.417 24.545 1.00 50.28 323 ARG A O 1
ATOM 2221 N N . PRO A 1 324 ? 3.289 4.089 26.790 1.00 41.53 324 PRO A N 1
ATOM 2222 C CA . PRO A 1 324 ? 3.135 5.500 27.123 1.00 41.53 324 PRO A CA 1
ATOM 2223 C C . PRO A 1 324 ? 4.331 6.310 26.602 1.00 41.53 324 PRO A C 1
ATOM 2225 O O . PRO A 1 324 ? 5.480 5.878 26.715 1.00 41.53 324 PRO A O 1
ATOM 2228 N N . GLY A 1 325 ? 4.075 7.431 25.927 1.00 41.66 325 GLY A N 1
ATOM 2229 C CA . GLY A 1 325 ? 5.088 8.166 25.166 1.00 41.66 325 GLY A CA 1
ATOM 2230 C C . GLY A 1 325 ? 4.882 9.677 25.198 1.00 41.66 325 GLY A C 1
ATOM 2231 O O . GLY A 1 325 ? 3.762 10.165 25.299 1.00 41.66 325 GLY A O 1
ATOM 2232 N N . SER A 1 326 ? 5.981 10.429 25.112 1.00 45.75 326 SER A N 1
ATOM 2233 C CA . SER A 1 326 ? 5.983 11.895 25.086 1.00 45.75 326 SER A CA 1
ATOM 2234 C C . SER A 1 326 ? 5.289 12.462 23.836 1.00 45.75 326 SER A C 1
ATOM 2236 O O . SER A 1 326 ? 5.220 11.815 22.790 1.00 45.75 326 SER A O 1
ATOM 2238 N N . ARG A 1 327 ? 4.822 13.719 23.904 1.00 46.28 327 ARG A N 1
ATOM 2239 C CA . ARG A 1 327 ? 4.157 14.428 22.786 1.00 46.28 327 ARG A CA 1
ATOM 2240 C C . ARG A 1 327 ? 4.967 14.410 21.476 1.00 46.28 327 ARG A C 1
ATOM 2242 O O . ARG A 1 327 ? 4.381 14.338 20.402 1.00 46.28 327 ARG A O 1
ATOM 2249 N N . ALA A 1 328 ? 6.301 14.412 21.554 1.00 41.16 328 ALA A N 1
ATOM 2250 C CA . ALA A 1 328 ? 7.194 14.319 20.394 1.00 41.16 328 ALA A CA 1
ATOM 2251 C C . ALA A 1 328 ? 7.111 12.956 19.682 1.00 41.16 328 ALA A C 1
ATOM 2253 O O . ALA A 1 328 ? 7.157 12.893 18.455 1.00 41.16 328 ALA A O 1
ATOM 2254 N N . ARG A 1 329 ? 6.911 11.871 20.438 1.00 52.84 329 ARG A N 1
ATOM 2255 C CA . ARG A 1 329 ? 6.679 10.535 19.887 1.00 52.84 329 ARG A CA 1
ATOM 2256 C C . ARG A 1 329 ? 5.307 10.431 19.223 1.00 52.84 329 ARG A C 1
ATOM 2258 O O . ARG A 1 329 ? 5.214 9.799 18.188 1.00 52.84 329 ARG A O 1
ATOM 2265 N N . LEU A 1 330 ? 4.291 11.119 19.740 1.00 53.19 330 LEU A N 1
ATOM 2266 C CA . LEU A 1 330 ? 2.962 11.234 19.119 1.00 53.19 330 LEU A CA 1
ATOM 2267 C C . LEU A 1 330 ? 2.996 11.994 17.781 1.00 53.19 330 LEU A C 1
ATOM 2269 O O . LEU A 1 330 ? 2.317 11.621 16.827 1.00 53.19 330 LEU A O 1
ATOM 2273 N N . VAL A 1 331 ? 3.813 13.047 17.689 1.00 49.00 331 VAL A N 1
ATOM 2274 C CA . VAL A 1 331 ? 4.051 13.767 16.427 1.00 49.00 331 VAL A CA 1
ATOM 2275 C C . VAL A 1 331 ? 4.846 12.900 15.450 1.00 49.00 331 VAL A C 1
ATOM 2277 O O . VAL A 1 331 ? 4.488 12.846 14.279 1.00 49.00 331 VAL A O 1
ATOM 2280 N N . ALA A 1 332 ? 5.856 12.161 15.920 1.00 47.09 332 ALA A N 1
ATOM 2281 C CA . ALA A 1 332 ? 6.562 11.177 15.103 1.00 47.09 332 ALA A CA 1
ATOM 2282 C C . ALA A 1 332 ? 5.626 10.041 14.645 1.00 47.09 332 ALA A C 1
ATOM 2284 O O . ALA A 1 332 ? 5.619 9.708 13.472 1.00 47.09 332 ALA A O 1
ATOM 2285 N N . GLU A 1 333 ? 4.762 9.512 15.513 1.00 53.19 333 GLU A N 1
ATOM 2286 C CA . GLU A 1 333 ? 3.759 8.484 15.195 1.00 53.19 333 GLU A CA 1
ATOM 2287 C C . GLU A 1 333 ? 2.738 8.973 14.153 1.00 53.19 333 GLU A C 1
ATOM 2289 O O . GLU A 1 333 ? 2.292 8.184 13.325 1.00 53.19 333 GLU A O 1
ATOM 2294 N N . ARG A 1 334 ? 2.418 10.274 14.129 1.00 53.47 334 ARG A N 1
ATOM 2295 C CA . ARG A 1 334 ? 1.556 10.888 13.102 1.00 53.47 334 ARG A CA 1
ATOM 2296 C C . ARG A 1 334 ? 2.303 11.206 11.802 1.00 53.47 334 ARG A C 1
ATOM 2298 O O . ARG A 1 334 ? 1.752 10.986 10.730 1.00 53.47 334 ARG A O 1
ATOM 2305 N N . ALA A 1 335 ? 3.552 11.666 11.878 1.00 45.94 335 ALA A N 1
ATOM 2306 C CA . ALA A 1 335 ? 4.387 11.985 10.715 1.00 45.94 335 ALA A CA 1
ATOM 2307 C C . ALA A 1 335 ? 4.904 10.733 9.977 1.00 45.94 335 ALA A C 1
ATOM 2309 O O . ALA A 1 335 ? 5.118 10.761 8.767 1.00 45.94 335 ALA A O 1
ATOM 2310 N N . VAL A 1 336 ? 5.082 9.620 10.693 1.00 50.53 336 VAL A N 1
ATOM 2311 C CA . VAL A 1 336 ? 5.631 8.358 10.170 1.00 50.53 336 VAL A CA 1
ATOM 2312 C C . VAL A 1 336 ? 4.686 7.645 9.201 1.00 50.53 336 VAL A C 1
ATOM 2314 O O . VAL A 1 336 ? 5.148 6.855 8.378 1.00 50.53 336 VAL A O 1
ATOM 2317 N N . VAL A 1 337 ? 3.377 7.910 9.239 1.00 57.38 337 VAL A N 1
ATOM 2318 C CA . VAL A 1 337 ? 2.429 7.089 8.465 1.00 57.38 337 VAL A CA 1
ATOM 2319 C C . VAL A 1 337 ? 2.133 7.657 7.077 1.00 57.38 337 VAL A C 1
ATOM 2321 O O . VAL A 1 337 ? 1.580 6.910 6.274 1.00 57.38 337 VAL A O 1
ATOM 2324 N N . PHE A 1 338 ? 2.558 8.895 6.759 1.00 66.25 338 PHE A N 1
ATOM 2325 C CA . PHE A 1 338 ? 2.315 9.598 5.482 1.00 66.25 338 PHE A CA 1
ATOM 2326 C C . PHE A 1 338 ? 1.077 9.046 4.763 1.00 66.25 338 PHE A C 1
ATOM 2328 O O . PHE A 1 338 ? 1.182 8.236 3.831 1.00 66.25 338 PHE A O 1
ATOM 2335 N N . GLN A 1 339 ? -0.086 9.300 5.361 1.00 76.19 339 GLN A N 1
ATOM 2336 C CA . GLN A 1 339 ? -1.258 8.435 5.217 1.00 76.19 339 GLN A CA 1
ATOM 2337 C C . GLN A 1 339 ? -1.874 8.489 3.822 1.00 76.19 339 GLN A C 1
ATOM 2339 O O . GLN A 1 339 ? -1.627 9.424 3.071 1.00 76.19 339 GLN A O 1
ATOM 2344 N N . ALA A 1 340 ? -2.746 7.530 3.487 1.00 77.19 340 ALA A N 1
ATOM 2345 C CA . ALA A 1 340 ? -3.398 7.478 2.173 1.00 77.19 340 ALA A CA 1
ATOM 2346 C C . ALA A 1 340 ? -4.037 8.822 1.766 1.00 77.19 340 ALA A C 1
ATOM 2348 O O . ALA A 1 340 ? -3.831 9.281 0.647 1.00 77.19 340 ALA A O 1
ATOM 2349 N N . GLY A 1 341 ? -4.719 9.508 2.695 1.00 79.69 341 GLY A N 1
ATOM 2350 C CA . GLY A 1 341 ? -5.304 10.829 2.433 1.00 79.69 341 GLY A CA 1
ATOM 2351 C C . GLY A 1 341 ? -4.266 11.919 2.135 1.00 79.69 341 GLY A C 1
ATOM 2352 O O . GLY A 1 341 ? -4.448 12.707 1.211 1.00 79.69 341 GLY A O 1
ATOM 2353 N N . GLU A 1 342 ? -3.151 11.948 2.869 1.00 85.69 342 GLU A N 1
ATOM 2354 C CA . GLU A 1 342 ? -2.048 12.888 2.617 1.00 85.69 342 GLU A CA 1
ATOM 2355 C C . GLU A 1 342 ? -1.382 12.612 1.269 1.00 85.69 342 GLU A C 1
ATOM 2357 O O . GLU A 1 342 ? -1.097 13.544 0.522 1.00 85.69 342 GLU A O 1
ATOM 2362 N N . ARG A 1 343 ? -1.197 11.335 0.920 1.00 89.00 343 ARG A N 1
ATOM 2363 C CA . ARG A 1 343 ? -0.638 10.918 -0.371 1.00 89.00 343 ARG A CA 1
ATOM 2364 C C . ARG A 1 343 ? -1.525 11.345 -1.522 1.00 89.00 343 ARG A C 1
ATOM 2366 O O . ARG A 1 343 ? -1.028 11.932 -2.476 1.00 89.00 343 ARG A O 1
ATOM 2373 N N . PHE A 1 344 ? -2.832 11.123 -1.417 1.00 91.50 344 PHE A N 1
ATOM 2374 C CA . PHE A 1 344 ? -3.785 11.563 -2.433 1.00 91.50 344 PHE A CA 1
ATOM 2375 C C . PHE A 1 344 ? -3.816 13.085 -2.575 1.00 91.50 344 PHE A C 1
ATOM 2377 O O . PHE A 1 344 ? -3.846 13.577 -3.701 1.00 91.50 344 PHE A O 1
ATOM 2384 N N . ALA A 1 345 ? -3.719 13.832 -1.471 1.00 90.81 345 ALA A N 1
ATOM 2385 C CA . ALA A 1 345 ? -3.597 15.287 -1.519 1.00 90.81 345 ALA A CA 1
ATOM 2386 C C . ALA A 1 345 ? -2.292 15.729 -2.206 1.00 90.81 345 ALA A C 1
ATOM 2388 O O . ALA A 1 345 ? -2.320 16.584 -3.092 1.00 90.81 345 ALA A O 1
ATOM 2389 N N . VAL A 1 346 ? -1.157 15.112 -1.858 1.00 93.00 346 VAL A N 1
ATOM 2390 C CA . VAL A 1 346 ? 0.136 15.378 -2.506 1.00 93.00 346 VAL A CA 1
ATOM 2391 C C . VAL A 1 346 ? 0.068 15.063 -3.995 1.00 93.00 346 VAL A C 1
ATOM 2393 O O . VAL A 1 346 ? 0.512 15.885 -4.789 1.00 93.00 346 VAL A O 1
ATOM 2396 N N . ILE A 1 347 ? -0.520 13.937 -4.400 1.00 94.38 347 ILE A N 1
ATOM 2397 C CA . ILE A 1 347 ? -0.689 13.571 -5.814 1.00 94.38 347 ILE A CA 1
ATOM 2398 C C . ILE A 1 347 ? -1.536 14.613 -6.540 1.00 94.38 347 ILE A C 1
ATOM 2400 O O . ILE A 1 347 ? -1.072 15.178 -7.528 1.00 94.38 347 ILE A O 1
ATOM 2404 N N . ALA A 1 348 ? -2.731 14.909 -6.022 1.00 92.62 348 ALA A N 1
ATOM 2405 C CA . ALA A 1 348 ? -3.672 15.844 -6.631 1.00 92.62 348 ALA A CA 1
ATOM 2406 C C . ALA A 1 348 ? -3.061 17.239 -6.842 1.00 92.62 348 ALA A C 1
ATOM 2408 O O . ALA A 1 348 ? -3.278 17.858 -7.878 1.00 92.62 348 ALA A O 1
ATOM 2409 N N . VAL A 1 349 ? -2.264 17.720 -5.885 1.00 92.44 349 VAL A N 1
ATOM 2410 C CA . VAL A 1 349 ? -1.584 19.017 -5.988 1.00 92.44 349 VAL A CA 1
ATOM 2411 C C . VAL A 1 349 ? -0.376 18.925 -6.922 1.00 92.44 349 VAL A C 1
ATOM 2413 O O . VAL A 1 349 ? -0.266 19.670 -7.893 1.00 92.44 349 VAL A O 1
ATOM 2416 N N . THR A 1 350 ? 0.558 18.015 -6.648 1.00 93.25 350 THR A N 1
ATOM 2417 C CA . THR A 1 350 ? 1.851 17.998 -7.348 1.00 93.25 350 THR A CA 1
ATOM 2418 C C . THR A 1 350 ? 1.726 17.659 -8.825 1.00 93.25 350 THR A C 1
ATOM 2420 O O . THR A 1 350 ? 2.490 18.209 -9.616 1.00 93.25 350 THR A O 1
ATOM 2423 N N . VAL A 1 351 ? 0.766 16.818 -9.219 1.00 92.56 351 VAL A N 1
ATOM 2424 C CA . VAL A 1 351 ? 0.617 16.449 -10.629 1.00 92.56 351 VAL A CA 1
ATOM 2425 C C . VAL A 1 351 ? 0.158 17.641 -11.470 1.00 92.56 351 VAL A C 1
ATOM 2427 O O . VAL A 1 351 ? 0.786 17.934 -12.480 1.00 92.56 351 VAL A O 1
ATOM 2430 N N . VAL A 1 352 ? -0.828 18.407 -10.989 1.00 90.56 352 VAL A N 1
ATOM 2431 C CA . VAL A 1 352 ? -1.363 19.588 -11.688 1.00 90.56 352 VAL A CA 1
ATOM 2432 C C . VAL A 1 352 ? -0.291 20.673 -11.819 1.00 90.56 352 VAL A C 1
ATOM 2434 O O . VAL A 1 352 ? -0.122 21.301 -12.869 1.00 90.56 352 VAL A O 1
ATOM 2437 N N . PHE A 1 353 ? 0.470 20.906 -10.748 1.00 90.38 353 PHE A N 1
ATOM 2438 C CA . PHE A 1 353 ? 1.456 21.984 -10.728 1.00 90.38 353 PHE A CA 1
ATOM 2439 C C . PHE A 1 353 ? 2.786 21.614 -11.380 1.00 90.38 353 PHE A C 1
ATOM 2441 O O . PHE A 1 353 ? 3.385 22.462 -12.035 1.00 90.38 353 PHE A O 1
ATOM 2448 N N . PHE A 1 354 ? 3.262 20.379 -11.236 1.00 90.12 354 PHE A N 1
ATOM 2449 C CA . PHE A 1 354 ? 4.622 20.006 -11.635 1.00 90.12 354 PHE A CA 1
ATOM 2450 C C . PHE A 1 354 ? 4.687 18.798 -12.573 1.00 90.12 354 PHE A C 1
ATOM 2452 O O . PHE A 1 354 ? 5.631 18.697 -13.355 1.00 90.12 354 PHE A O 1
ATOM 2459 N N . GLY A 1 355 ? 3.679 17.929 -12.556 1.00 90.31 355 GLY A N 1
ATOM 2460 C CA . GLY A 1 355 ? 3.595 16.721 -13.373 1.00 90.31 355 GLY A CA 1
ATOM 2461 C C . GLY A 1 355 ? 4.052 15.439 -12.655 1.00 90.31 355 GLY A C 1
ATOM 2462 O O . GLY A 1 355 ? 4.630 15.499 -11.562 1.00 90.31 355 GLY A O 1
ATOM 2463 N N . PRO A 1 356 ? 3.834 14.265 -13.285 1.00 92.62 356 PRO A N 1
ATOM 2464 C CA . PRO A 1 356 ? 4.074 12.940 -12.702 1.00 92.62 356 PRO A CA 1
ATOM 2465 C C . PRO A 1 356 ? 5.448 12.732 -12.060 1.00 92.62 356 PRO A C 1
ATOM 2467 O O . PRO A 1 356 ? 5.578 12.096 -11.015 1.00 92.62 356 PRO A O 1
ATOM 2470 N N . ARG A 1 357 ? 6.501 13.272 -12.677 1.00 92.62 357 ARG A N 1
ATOM 2471 C CA . ARG A 1 357 ? 7.879 13.056 -12.226 1.00 92.62 357 ARG A CA 1
ATOM 2472 C C . ARG A 1 357 ? 8.124 13.663 -10.848 1.00 92.62 357 ARG A C 1
ATOM 2474 O O . ARG A 1 357 ? 8.721 13.024 -9.982 1.00 92.62 357 ARG A O 1
ATOM 2481 N N . LEU A 1 358 ? 7.647 14.889 -10.651 1.00 93.06 358 LEU A N 1
ATOM 2482 C CA . LEU A 1 358 ? 7.768 15.603 -9.381 1.00 93.06 358 LEU A CA 1
ATOM 2483 C C . LEU A 1 358 ? 6.829 15.021 -8.331 1.00 93.06 358 LEU A C 1
ATOM 2485 O O . LEU A 1 358 ? 7.207 14.966 -7.165 1.00 93.06 358 LEU A O 1
ATOM 2489 N N . THR A 1 359 ? 5.668 14.509 -8.741 1.00 94.62 359 THR A N 1
ATOM 2490 C CA . THR A 1 359 ? 4.789 13.741 -7.855 1.00 94.62 359 THR A CA 1
ATOM 2491 C C . THR A 1 359 ? 5.513 12.538 -7.260 1.00 94.62 359 THR A C 1
ATOM 2493 O O . THR A 1 359 ? 5.546 12.400 -6.039 1.00 94.62 359 THR A O 1
ATOM 2496 N N . PHE A 1 360 ? 6.170 11.703 -8.072 1.00 96.12 360 PHE A N 1
ATOM 2497 C CA . PHE A 1 360 ? 6.910 10.556 -7.534 1.00 96.12 360 PHE A CA 1
ATOM 2498 C C . PHE A 1 360 ? 8.096 10.964 -6.661 1.00 96.12 360 PHE A C 1
ATOM 2500 O O . PHE A 1 360 ? 8.302 10.375 -5.604 1.00 96.12 360 PHE A O 1
ATOM 2507 N N . LEU A 1 361 ? 8.853 11.987 -7.064 1.00 94.94 361 LEU A N 1
ATOM 2508 C CA . LEU A 1 361 ? 9.940 12.546 -6.256 1.00 94.94 361 LEU A CA 1
ATOM 2509 C C . LEU A 1 361 ? 9.454 13.028 -4.885 1.00 94.94 361 LEU A C 1
ATOM 2511 O O . LEU A 1 361 ? 10.078 12.720 -3.871 1.00 94.94 361 LEU A O 1
ATOM 2515 N N . ALA A 1 362 ? 8.325 13.739 -4.845 1.00 94.12 362 ALA A N 1
ATOM 2516 C CA . ALA A 1 362 ? 7.716 14.206 -3.607 1.00 94.12 362 ALA A CA 1
ATOM 2517 C C . ALA A 1 362 ? 7.263 13.031 -2.727 1.00 94.12 362 ALA A C 1
ATOM 2519 O O . ALA A 1 362 ? 7.570 13.007 -1.537 1.00 94.12 362 ALA A O 1
ATOM 2520 N N . LEU A 1 363 ? 6.597 12.026 -3.307 1.00 94.00 363 LEU A N 1
ATOM 2521 C CA . LEU A 1 363 ? 6.158 10.825 -2.587 1.00 94.00 363 LEU A CA 1
ATOM 2522 C C . LEU A 1 363 ? 7.336 10.019 -2.020 1.00 94.00 363 LEU A C 1
ATOM 2524 O O . LEU A 1 363 ? 7.267 9.542 -0.886 1.00 94.00 363 LEU A O 1
ATOM 2528 N N . LEU A 1 364 ? 8.420 9.884 -2.786 1.00 93.81 364 LEU A N 1
ATOM 2529 C CA . LEU A 1 364 ? 9.643 9.204 -2.360 1.00 93.81 364 LEU A CA 1
ATOM 2530 C C . LEU A 1 364 ? 10.373 9.982 -1.267 1.00 93.81 364 LEU A C 1
ATOM 2532 O O . LEU A 1 364 ? 10.757 9.388 -0.264 1.00 93.81 364 LEU A O 1
ATOM 2536 N N . GLY A 1 365 ? 10.527 11.298 -1.430 1.00 91.81 365 GLY A N 1
ATOM 2537 C CA . GLY A 1 365 ? 11.165 12.163 -0.441 1.00 91.81 365 GLY A CA 1
ATOM 2538 C C . GLY A 1 365 ? 10.411 12.162 0.887 1.00 91.81 365 GLY A C 1
ATOM 2539 O O . GLY A 1 365 ? 11.000 11.878 1.928 1.00 91.81 365 GLY A O 1
ATOM 2540 N N . LEU A 1 366 ? 9.093 12.386 0.853 1.00 88.56 366 LEU A N 1
ATOM 2541 C CA . LEU A 1 366 ? 8.239 12.331 2.044 1.00 88.56 366 LEU A CA 1
ATOM 2542 C C . LEU A 1 366 ? 8.226 10.929 2.666 1.00 88.56 366 LEU A C 1
ATOM 2544 O O . LEU A 1 366 ? 8.304 10.796 3.885 1.00 88.56 366 LEU A O 1
ATOM 2548 N N . GLY A 1 367 ? 8.203 9.876 1.842 1.00 85.19 367 GLY A N 1
ATOM 2549 C CA . GLY A 1 367 ? 8.305 8.491 2.300 1.00 85.19 367 GLY A CA 1
ATOM 2550 C C . GLY A 1 367 ? 9.627 8.179 3.005 1.00 85.19 367 GLY A C 1
ATOM 2551 O O . GLY A 1 367 ? 9.614 7.552 4.061 1.00 85.19 367 GLY A O 1
ATOM 2552 N N . ALA A 1 368 ? 10.753 8.646 2.462 1.00 85.94 368 ALA A N 1
ATOM 2553 C CA . ALA A 1 368 ? 12.077 8.458 3.050 1.00 85.94 368 ALA A CA 1
ATOM 2554 C C . ALA A 1 368 ? 12.227 9.223 4.372 1.00 85.94 368 ALA A C 1
ATOM 2556 O O . ALA A 1 368 ? 12.734 8.671 5.346 1.00 85.94 368 ALA A O 1
ATOM 2557 N N . VAL A 1 369 ? 11.730 10.462 4.434 1.00 83.81 369 VAL A N 1
ATOM 2558 C CA . VAL A 1 369 ? 11.692 11.256 5.671 1.00 83.81 369 VAL A CA 1
ATOM 2559 C C . VAL A 1 369 ? 10.844 10.554 6.733 1.00 83.81 369 VAL A C 1
ATOM 2561 O O . VAL A 1 369 ? 11.297 10.386 7.865 1.00 83.81 369 VAL A O 1
ATOM 2564 N N . ALA A 1 370 ? 9.653 10.072 6.366 1.00 76.88 370 ALA A N 1
ATOM 2565 C CA . ALA A 1 370 ? 8.790 9.316 7.267 1.00 76.88 370 ALA A CA 1
ATOM 2566 C C . ALA A 1 370 ? 9.486 8.049 7.789 1.00 76.88 370 ALA A C 1
ATOM 2568 O O . ALA A 1 370 ? 9.471 7.811 8.994 1.00 76.88 370 ALA A O 1
ATOM 2569 N N . ALA A 1 371 ? 10.158 7.284 6.921 1.00 75.94 371 ALA A N 1
ATOM 2570 C CA . ALA A 1 371 ? 10.938 6.106 7.305 1.00 75.94 371 ALA A CA 1
ATOM 2571 C C . ALA A 1 371 ? 12.103 6.452 8.255 1.00 75.94 371 ALA A C 1
ATOM 2573 O O . ALA A 1 371 ? 12.308 5.759 9.252 1.00 75.94 371 ALA A O 1
ATOM 2574 N N . ALA A 1 372 ? 12.823 7.548 8.001 1.00 76.69 372 ALA A N 1
ATOM 2575 C CA . ALA A 1 372 ? 13.917 8.010 8.853 1.00 76.69 372 ALA A CA 1
ATOM 2576 C C . ALA A 1 372 ? 13.426 8.405 10.255 1.00 76.69 372 ALA A C 1
ATOM 2578 O O . ALA A 1 372 ? 13.994 7.956 11.250 1.00 76.69 372 ALA A O 1
ATOM 2579 N N . PHE A 1 373 ? 12.326 9.162 10.355 1.00 70.94 373 PHE A N 1
ATOM 2580 C CA . PHE A 1 373 ? 11.691 9.468 11.644 1.00 70.94 373 PHE A CA 1
ATOM 2581 C C . PHE A 1 373 ? 11.214 8.208 12.369 1.00 70.94 373 PHE A C 1
ATOM 2583 O O . PHE A 1 373 ? 11.320 8.114 13.591 1.00 70.94 373 PHE A O 1
ATOM 2590 N N . ALA A 1 374 ? 10.738 7.220 11.615 1.00 68.31 374 ALA A N 1
ATOM 2591 C CA . ALA A 1 374 ? 10.290 5.928 12.116 1.00 68.31 374 ALA A CA 1
ATOM 2592 C C . ALA A 1 374 ? 11.405 5.146 12.827 1.00 68.31 374 ALA A C 1
ATOM 2594 O O . ALA A 1 374 ? 11.144 4.477 13.828 1.00 68.31 374 ALA A O 1
ATOM 2595 N N . VAL A 1 375 ? 12.623 5.214 12.286 1.00 69.12 375 VAL A N 1
ATOM 2596 C CA . VAL A 1 375 ? 13.824 4.571 12.833 1.00 69.12 375 VAL A CA 1
ATOM 2597 C C . VAL A 1 375 ? 14.424 5.417 13.963 1.00 69.12 375 VAL A C 1
ATOM 2599 O O . VAL A 1 375 ? 14.738 4.890 15.028 1.00 69.12 375 VAL A O 1
ATOM 2602 N N . ALA A 1 376 ? 14.516 6.739 13.787 1.00 67.50 376 ALA A N 1
ATOM 2603 C CA . ALA A 1 376 ? 15.085 7.658 14.777 1.00 67.50 376 ALA A CA 1
ATOM 2604 C C . ALA A 1 376 ? 14.245 7.748 16.063 1.00 67.50 376 ALA A C 1
ATOM 2606 O O . ALA A 1 376 ? 14.786 7.688 17.166 1.00 67.50 376 ALA A O 1
ATOM 2607 N N . GLY A 1 377 ? 12.915 7.822 15.935 1.00 61.94 377 GLY A N 1
ATOM 2608 C CA . GLY A 1 377 ? 11.995 7.809 17.076 1.00 61.94 377 GLY A CA 1
ATOM 2609 C C . GLY A 1 377 ? 12.045 6.506 17.878 1.00 61.94 377 GLY A C 1
ATOM 2610 O O . GLY A 1 377 ? 11.655 6.489 19.043 1.00 61.94 377 GLY A O 1
ATOM 2611 N N . TYR A 1 378 ? 12.557 5.430 17.274 1.00 58.09 378 TYR A N 1
ATOM 2612 C CA . TYR A 1 378 ? 12.777 4.149 17.933 1.00 58.09 378 TYR A CA 1
ATOM 2613 C C . TYR A 1 378 ? 14.137 4.081 18.646 1.00 58.09 378 TYR A C 1
ATOM 2615 O O . TYR A 1 378 ? 14.189 3.647 19.792 1.00 58.09 378 TYR A O 1
ATOM 2623 N N . ALA A 1 379 ? 15.218 4.570 18.024 1.00 59.88 379 ALA A N 1
ATOM 2624 C CA . ALA A 1 379 ? 16.548 4.625 18.646 1.00 59.88 379 ALA A CA 1
ATOM 2625 C C . ALA A 1 379 ? 16.578 5.469 19.937 1.00 59.88 379 ALA A C 1
ATOM 2627 O O . ALA A 1 379 ? 17.385 5.221 20.827 1.00 59.88 379 ALA A O 1
ATOM 2628 N N . ALA A 1 380 ? 15.675 6.446 20.050 1.00 54.47 380 ALA A N 1
ATOM 2629 C CA . ALA A 1 380 ? 15.511 7.281 21.237 1.00 54.47 380 ALA A CA 1
ATOM 2630 C C . ALA A 1 380 ? 14.624 6.655 22.338 1.00 54.47 380 ALA A C 1
ATOM 2632 O O . ALA A 1 380 ? 14.449 7.262 23.396 1.00 54.47 380 ALA A O 1
ATOM 2633 N N . ALA A 1 381 ? 14.025 5.479 22.109 1.00 54.00 381 ALA A N 1
ATOM 2634 C CA . ALA A 1 381 ? 13.143 4.833 23.077 1.00 54.00 381 ALA A CA 1
ATOM 2635 C C . ALA A 1 381 ? 13.953 3.957 24.059 1.00 54.00 381 ALA A C 1
ATOM 2637 O O . ALA A 1 381 ? 14.727 3.111 23.612 1.00 54.00 381 ALA A O 1
ATOM 2638 N N . PRO A 1 382 ? 13.771 4.100 25.386 1.00 50.12 382 PRO A N 1
ATOM 2639 C CA . PRO A 1 382 ? 14.501 3.295 26.364 1.00 50.12 382 PRO A CA 1
ATOM 2640 C C . PRO A 1 382 ? 14.186 1.794 26.237 1.00 50.12 382 PRO A C 1
ATOM 2642 O O . PRO A 1 382 ? 13.066 1.403 25.879 1.00 50.12 382 PRO A O 1
ATOM 2645 N N . ALA A 1 383 ? 15.190 0.960 26.537 1.00 45.78 383 ALA A N 1
ATOM 2646 C CA . ALA A 1 383 ? 15.074 -0.498 26.583 1.00 45.78 383 ALA A CA 1
ATOM 2647 C C . ALA A 1 383 ? 14.020 -0.922 27.623 1.00 45.78 383 ALA A C 1
ATOM 2649 O O . ALA A 1 383 ? 13.925 -0.325 28.694 1.00 45.78 383 ALA A O 1
ATOM 2650 N N . ALA A 1 384 ? 13.199 -1.921 27.293 1.00 49.38 384 ALA A N 1
ATOM 2651 C CA . ALA A 1 384 ? 12.087 -2.361 28.138 1.00 49.38 384 ALA A CA 1
ATOM 2652 C C . ALA A 1 384 ? 12.382 -3.706 28.826 1.00 49.38 384 ALA A C 1
ATOM 2654 O O . ALA A 1 384 ? 13.136 -4.497 28.261 1.00 49.38 384 ALA A O 1
ATOM 2655 N N . PRO A 1 385 ? 11.753 -3.988 29.984 1.00 42.62 385 PRO A N 1
ATOM 2656 C CA . PRO A 1 385 ? 11.730 -5.322 30.589 1.00 42.62 385 PRO A CA 1
ATOM 2657 C C . PRO A 1 385 ? 10.919 -6.324 29.747 1.00 42.62 385 PRO A C 1
ATOM 2659 O O . PRO A 1 385 ? 9.909 -5.947 29.146 1.00 42.62 385 PRO A O 1
ATOM 2662 N N . GLU A 1 386 ? 11.342 -7.591 29.738 1.00 40.19 386 GLU A N 1
ATOM 2663 C CA . GLU A 1 386 ? 10.617 -8.731 29.154 1.00 40.19 386 GLU A CA 1
ATOM 2664 C C . GLU A 1 386 ? 9.222 -8.896 29.782 1.00 40.19 386 GLU A C 1
ATOM 2666 O O . GLU A 1 386 ? 9.074 -8.901 31.005 1.00 40.19 386 GLU A O 1
ATOM 2671 N N . GLN A 1 387 ? 8.192 -9.072 28.949 1.00 41.94 387 GLN A N 1
ATOM 2672 C CA . GLN A 1 387 ? 6.865 -9.537 29.371 1.00 41.94 387 GLN A CA 1
ATOM 2673 C C . GLN A 1 387 ? 6.427 -10.715 28.488 1.00 41.94 387 GLN A C 1
ATOM 2675 O O . GLN A 1 387 ? 6.638 -10.645 27.276 1.00 41.94 387 GLN A O 1
ATOM 2680 N N . PRO A 1 388 ? 5.820 -11.783 29.052 1.00 39.06 388 PRO A N 1
ATOM 2681 C CA . PRO A 1 388 ? 5.509 -12.990 28.296 1.00 39.06 388 PRO A CA 1
ATOM 2682 C C . PRO A 1 388 ? 4.283 -12.838 27.387 1.00 39.06 388 PRO A C 1
ATOM 2684 O O . PRO A 1 388 ? 3.404 -12.004 27.601 1.00 39.06 388 PRO A O 1
ATOM 2687 N N . ALA A 1 389 ? 4.266 -13.720 26.390 1.00 47.16 389 ALA A N 1
ATOM 2688 C CA . ALA A 1 389 ? 3.444 -13.756 25.192 1.00 47.16 389 ALA A CA 1
ATOM 2689 C C . ALA A 1 389 ? 1.918 -13.675 25.374 1.00 47.16 389 ALA A C 1
ATOM 2691 O O . ALA A 1 389 ? 1.300 -14.423 26.128 1.00 47.16 389 ALA A O 1
ATOM 2692 N N . GLY A 1 390 ? 1.313 -12.872 24.501 1.00 34.81 390 GLY A N 1
ATOM 2693 C CA . GLY A 1 390 ? -0.068 -13.005 24.053 1.00 34.81 390 GLY A CA 1
ATOM 2694 C C . GLY A 1 390 ? -0.114 -12.782 22.545 1.00 34.81 390 GLY A C 1
ATOM 2695 O O . GLY A 1 390 ? -0.276 -11.649 22.113 1.00 34.81 390 GLY A O 1
ATOM 2696 N N . GLY A 1 391 ? 0.118 -13.850 21.770 1.00 41.19 391 GLY A N 1
ATOM 2697 C CA . GLY A 1 391 ? -0.133 -13.974 20.323 1.00 41.19 391 GLY A CA 1
ATOM 2698 C C . GLY A 1 391 ? -0.068 -12.694 19.484 1.00 41.19 391 GLY A C 1
ATOM 2699 O O . GLY A 1 391 ? -1.042 -12.350 18.819 1.00 41.19 391 GLY A O 1
ATOM 2700 N N . GLY A 1 392 ? 1.061 -11.985 19.504 1.00 44.50 392 GLY A N 1
ATOM 2701 C CA . GLY A 1 392 ? 1.307 -10.903 18.556 1.00 44.50 392 GLY A CA 1
ATOM 2702 C C . GLY A 1 392 ? 1.659 -11.480 17.174 1.00 44.50 392 GLY A C 1
ATOM 2703 O O . GLY A 1 392 ? 2.204 -12.581 17.094 1.00 44.50 392 GLY A O 1
ATOM 2704 N N . PRO A 1 393 ? 1.411 -10.771 16.064 1.00 48.69 393 PRO A N 1
ATOM 2705 C CA . PRO A 1 393 ? 1.787 -11.152 14.705 1.00 48.69 393 PRO A CA 1
ATOM 2706 C C . PRO A 1 393 ? 3.286 -10.956 14.450 1.00 48.69 393 PRO A C 1
ATOM 2708 O O . PRO A 1 393 ? 3.715 -10.394 13.446 1.00 48.69 393 PRO A O 1
ATOM 2711 N N . ALA A 1 394 ? 4.076 -11.555 15.337 1.00 49.00 394 ALA A N 1
ATOM 2712 C CA . ALA A 1 394 ? 5.403 -12.078 15.062 1.00 49.00 394 ALA A CA 1
ATOM 2713 C C . ALA A 1 394 ? 5.413 -13.028 13.840 1.00 49.00 394 ALA A C 1
ATOM 2715 O O . ALA A 1 394 ? 6.458 -13.293 13.272 1.00 49.00 394 ALA A O 1
ATOM 2716 N N . GLY A 1 395 ? 4.259 -13.529 13.386 1.00 55.72 395 GLY A N 1
ATOM 2717 C CA . GLY A 1 395 ? 4.158 -14.563 12.353 1.00 55.72 395 GLY A CA 1
ATOM 2718 C C . GLY A 1 395 ? 4.123 -14.117 10.885 1.00 55.72 395 GLY A C 1
ATOM 2719 O O . GLY A 1 395 ? 3.665 -14.915 10.071 1.00 55.72 395 GLY A O 1
ATOM 2720 N N . TYR A 1 396 ? 4.525 -12.893 10.505 1.00 68.75 396 TYR A N 1
ATOM 2721 C CA . TYR A 1 396 ? 4.569 -12.534 9.078 1.00 68.75 396 TYR A CA 1
ATOM 2722 C C . TYR A 1 396 ? 5.905 -11.975 8.600 1.00 68.75 396 TYR A C 1
ATOM 2724 O O . TYR A 1 396 ? 6.204 -10.802 8.790 1.00 68.75 396 TYR A O 1
ATOM 2732 N N . ARG A 1 397 ? 6.650 -12.818 7.880 1.00 75.12 397 ARG A N 1
ATOM 2733 C CA . ARG A 1 397 ? 7.929 -12.487 7.244 1.00 75.12 397 ARG A CA 1
ATOM 2734 C C . ARG A 1 397 ? 7.926 -12.654 5.716 1.00 75.12 397 ARG A C 1
ATOM 2736 O O . ARG A 1 397 ? 8.853 -12.221 5.038 1.00 75.12 397 ARG A O 1
ATOM 2743 N N . GLY A 1 398 ? 6.865 -13.249 5.170 1.00 81.75 398 GLY A N 1
ATOM 2744 C CA . GLY A 1 398 ? 6.767 -13.589 3.747 1.00 81.75 398 GLY A CA 1
ATOM 2745 C C . GLY A 1 398 ? 7.669 -14.752 3.327 1.00 81.75 398 GLY A C 1
ATOM 2746 O O . GLY A 1 398 ? 8.008 -14.846 2.149 1.00 81.75 398 GLY A O 1
ATOM 2747 N N . ASP A 1 399 ? 8.099 -15.588 4.276 1.00 86.62 399 ASP A N 1
ATOM 2748 C CA . ASP A 1 399 ? 9.016 -16.707 4.040 1.00 86.62 399 ASP A CA 1
ATOM 2749 C C . ASP A 1 399 ? 8.394 -17.761 3.117 1.00 86.62 399 ASP A C 1
ATOM 2751 O O . ASP A 1 399 ? 7.238 -18.147 3.292 1.00 86.62 399 ASP A O 1
ATOM 2755 N N . GLY A 1 400 ? 9.160 -18.240 2.139 1.00 87.88 400 GLY A N 1
ATOM 2756 C CA . GLY A 1 400 ? 8.832 -19.410 1.330 1.00 87.88 400 GLY A CA 1
ATOM 2757 C C . GLY A 1 400 ? 9.349 -20.704 1.950 1.00 87.88 400 GLY A C 1
ATOM 2758 O O . GLY A 1 400 ? 9.787 -20.749 3.101 1.00 87.88 400 GLY A O 1
ATOM 2759 N N . ASP A 1 401 ? 9.287 -21.787 1.177 1.00 88.88 401 ASP A N 1
ATOM 2760 C CA . ASP A 1 401 ? 9.644 -23.125 1.660 1.00 88.88 401 ASP A CA 1
ATOM 2761 C C . ASP A 1 401 ? 11.113 -23.248 2.069 1.00 88.88 401 ASP A C 1
ATOM 2763 O O . ASP A 1 401 ? 11.418 -23.890 3.076 1.00 88.88 401 ASP A O 1
ATOM 2767 N N . LEU A 1 402 ? 12.029 -22.629 1.318 1.00 87.25 402 LEU A N 1
ATOM 2768 C CA . LEU A 1 402 ? 13.455 -22.704 1.624 1.00 87.25 402 LEU A CA 1
ATOM 2769 C C . LEU A 1 402 ? 13.765 -21.880 2.874 1.00 87.25 402 LEU A C 1
ATOM 2771 O O . LEU A 1 402 ? 14.509 -22.345 3.740 1.00 87.25 402 LEU A O 1
ATOM 2775 N N . ALA A 1 403 ? 13.151 -20.706 3.015 1.00 85.94 403 ALA A N 1
ATOM 2776 C CA . ALA A 1 403 ? 13.307 -19.901 4.213 1.00 85.94 403 ALA A CA 1
ATOM 2777 C C . ALA A 1 403 ? 12.745 -20.592 5.470 1.00 85.94 403 ALA A C 1
ATOM 2779 O O . ALA A 1 403 ? 13.409 -20.627 6.508 1.00 85.94 403 ALA A O 1
ATOM 2780 N N . HIS A 1 404 ? 11.576 -21.223 5.354 1.00 84.81 404 HIS A N 1
ATOM 2781 C CA . HIS A 1 404 ? 10.971 -22.013 6.425 1.00 84.81 404 HIS A CA 1
ATOM 2782 C C . HIS A 1 404 ? 11.843 -23.219 6.816 1.00 84.81 404 HIS A C 1
ATOM 2784 O O . HIS A 1 404 ? 12.073 -23.479 8.000 1.00 84.81 404 HIS A O 1
ATOM 2790 N N . TRP A 1 405 ? 12.386 -23.935 5.827 1.00 86.75 405 TRP A N 1
ATOM 2791 C CA . TRP A 1 405 ? 13.284 -25.068 6.054 1.00 86.75 405 TRP A CA 1
ATOM 2792 C C . TRP A 1 405 ? 14.584 -24.649 6.762 1.00 86.75 405 TRP A C 1
ATOM 2794 O O . TRP A 1 405 ? 14.985 -25.282 7.743 1.00 86.75 405 TRP A O 1
ATOM 2804 N N . LEU A 1 406 ? 15.207 -23.545 6.329 1.00 85.44 406 LEU A N 1
ATOM 2805 C CA . LEU A 1 406 ? 16.408 -22.985 6.963 1.00 85.44 406 LEU A CA 1
ATOM 2806 C C . LEU A 1 406 ? 16.147 -22.520 8.404 1.00 85.44 406 LEU A C 1
ATOM 2808 O O . LEU A 1 406 ? 16.965 -22.776 9.289 1.00 85.44 406 LEU A O 1
ATOM 2812 N N . GLY A 1 407 ? 15.004 -21.882 8.662 1.00 81.81 407 GLY A N 1
ATOM 2813 C CA . GLY A 1 407 ? 14.597 -21.493 10.014 1.00 81.81 407 GLY A CA 1
ATOM 2814 C C . GLY A 1 407 ? 14.420 -22.694 10.944 1.00 81.81 407 GLY A C 1
ATOM 2815 O O . GLY A 1 407 ? 14.875 -22.669 12.091 1.00 81.81 407 GLY A O 1
ATOM 2816 N N . GLY A 1 408 ? 13.818 -23.776 10.437 1.00 82.94 408 GLY A N 1
ATOM 2817 C CA . GLY A 1 408 ? 13.680 -25.042 11.161 1.00 82.94 408 GLY A CA 1
ATOM 2818 C C . GLY A 1 408 ? 15.031 -25.662 11.525 1.00 82.94 408 GLY A C 1
ATOM 2819 O O . GLY A 1 408 ? 15.209 -26.144 12.645 1.00 82.94 408 GLY A O 1
ATOM 2820 N N . PHE A 1 409 ? 16.009 -25.583 10.618 1.00 85.88 409 PHE A N 1
ATOM 2821 C CA . PHE A 1 409 ? 17.374 -26.048 10.868 1.00 85.88 409 PHE A CA 1
ATOM 2822 C C . PHE A 1 409 ? 18.074 -25.248 11.979 1.00 85.88 409 PHE A C 1
ATOM 2824 O O . PHE A 1 409 ? 18.687 -25.833 12.871 1.00 85.88 409 PHE A O 1
ATOM 2831 N N . ALA A 1 410 ? 17.942 -23.919 11.969 1.00 80.69 410 ALA A N 1
ATOM 2832 C CA . ALA A 1 410 ? 18.552 -23.035 12.966 1.00 80.69 410 ALA A CA 1
ATOM 2833 C C . ALA A 1 410 ? 17.813 -23.000 14.319 1.00 80.69 410 ALA A C 1
ATOM 2835 O O . ALA A 1 410 ? 18.314 -22.393 15.269 1.00 80.69 410 ALA A O 1
ATOM 2836 N N . ARG A 1 411 ? 16.627 -23.625 14.413 1.00 78.12 411 ARG A N 1
ATOM 2837 C CA . ARG A 1 411 ? 15.769 -23.683 15.615 1.00 78.12 411 ARG A CA 1
ATOM 2838 C C . ARG A 1 411 ? 15.516 -22.316 16.268 1.00 78.12 411 ARG A C 1
ATOM 2840 O O . ARG A 1 411 ? 15.347 -22.235 17.479 1.00 78.12 411 ARG A O 1
ATOM 2847 N N . GLY A 1 412 ? 15.527 -21.241 15.476 1.00 70.50 412 GLY A N 1
ATOM 2848 C CA . GLY A 1 412 ? 15.275 -19.880 15.958 1.00 70.50 412 GLY A CA 1
ATOM 2849 C C . GLY A 1 412 ? 16.367 -19.286 16.856 1.00 70.50 412 GLY A C 1
ATOM 2850 O O . GLY A 1 412 ? 16.115 -18.285 17.518 1.00 70.50 412 GLY A O 1
ATOM 2851 N N . MET A 1 413 ? 17.579 -19.856 16.889 1.00 74.69 413 MET A N 1
ATOM 2852 C CA . MET A 1 413 ? 18.656 -19.375 17.774 1.00 74.69 413 MET A CA 1
ATOM 2853 C C . MET A 1 413 ? 19.369 -18.105 17.280 1.00 74.69 413 MET A C 1
ATOM 2855 O O . MET A 1 413 ? 20.228 -17.578 17.983 1.00 74.69 413 MET A O 1
ATOM 2859 N N . LEU A 1 414 ? 19.070 -17.636 16.065 1.00 76.31 414 LEU A N 1
ATOM 2860 C CA . LEU A 1 414 ? 19.751 -16.500 15.446 1.00 76.31 414 LEU A CA 1
ATOM 2861 C C . LEU A 1 414 ? 18.796 -15.309 15.312 1.00 76.31 414 LEU A C 1
ATOM 2863 O O . LEU A 1 414 ? 17.755 -15.462 14.665 1.00 76.31 414 LEU A O 1
ATOM 2867 N N . PRO A 1 415 ? 19.158 -14.124 15.842 1.00 80.00 415 PRO A N 1
ATOM 2868 C CA . PRO A 1 415 ? 18.358 -12.930 15.645 1.00 80.00 415 PRO A CA 1
ATOM 2869 C C . PRO A 1 415 ? 18.348 -12.568 14.147 1.00 80.00 415 PRO A C 1
ATOM 2871 O O . PRO A 1 415 ? 19.405 -12.515 13.502 1.00 80.00 415 PRO A O 1
ATOM 2874 N N . PRO A 1 416 ? 17.171 -12.316 13.555 1.00 79.31 416 PRO A N 1
ATOM 2875 C CA . PRO A 1 416 ? 17.004 -12.153 12.108 1.00 79.31 416 PRO A CA 1
ATOM 2876 C C . PRO A 1 416 ? 17.590 -10.844 11.564 1.00 79.31 416 PRO A C 1
ATOM 2878 O O . PRO A 1 416 ? 17.871 -10.747 10.370 1.00 79.31 416 PRO A O 1
ATOM 2881 N N . LEU A 1 417 ? 17.751 -9.818 12.404 1.00 83.00 417 LEU A N 1
ATOM 2882 C CA . LEU A 1 417 ? 17.949 -8.449 11.937 1.00 83.00 417 LEU A CA 1
ATOM 2883 C C . LEU A 1 417 ? 19.339 -8.184 11.351 1.00 83.00 417 LEU A C 1
ATOM 2885 O O . LEU A 1 417 ? 19.446 -7.587 10.280 1.00 83.00 417 LEU A O 1
ATOM 2889 N N . LEU A 1 418 ? 20.405 -8.624 12.024 1.00 85.12 418 LEU A N 1
ATOM 2890 C CA . LEU A 1 418 ? 21.773 -8.407 11.545 1.00 85.12 418 LEU A CA 1
ATOM 2891 C C . LEU A 1 418 ? 22.001 -9.058 10.163 1.00 85.12 418 LEU A C 1
ATOM 2893 O O . LEU A 1 418 ? 22.474 -8.356 9.266 1.00 85.12 418 LEU A O 1
ATOM 2897 N N . PRO A 1 419 ? 21.604 -10.325 9.924 1.00 86.62 419 PRO A N 1
ATOM 2898 C CA . PRO A 1 419 ? 21.642 -10.915 8.586 1.00 86.62 419 PRO A CA 1
ATOM 2899 C C . PRO A 1 419 ? 20.867 -10.123 7.523 1.00 86.62 419 PRO A C 1
ATOM 2901 O O . PRO A 1 419 ? 21.356 -9.971 6.404 1.00 86.62 419 PRO A O 1
ATOM 2904 N N . VAL A 1 420 ? 19.689 -9.578 7.859 1.00 88.31 420 VAL A N 1
ATOM 2905 C CA . VAL A 1 420 ? 18.913 -8.733 6.932 1.00 88.31 420 VAL A CA 1
ATOM 2906 C C . VAL A 1 420 ? 19.684 -7.462 6.577 1.00 88.31 420 VAL A C 1
ATOM 2908 O O . VAL A 1 420 ? 19.769 -7.106 5.404 1.00 88.31 420 VAL A O 1
ATOM 2911 N N . LEU A 1 421 ? 20.285 -6.786 7.558 1.00 90.19 421 LEU A N 1
ATOM 2912 C CA . LEU A 1 421 ? 21.072 -5.574 7.310 1.00 90.19 421 LEU A CA 1
ATOM 2913 C C . LEU A 1 421 ? 22.300 -5.859 6.436 1.00 90.19 421 LEU A C 1
ATOM 2915 O O . LEU A 1 421 ? 22.587 -5.091 5.518 1.00 90.19 421 LEU A O 1
ATOM 2919 N N . VAL A 1 422 ? 22.986 -6.979 6.677 1.00 89.94 422 VAL A N 1
ATOM 2920 C CA . VAL A 1 422 ? 24.130 -7.413 5.862 1.00 89.94 422 VAL A CA 1
ATOM 2921 C C . VAL A 1 422 ? 23.696 -7.717 4.430 1.00 89.94 422 VAL A C 1
ATOM 2923 O O . VAL A 1 422 ? 24.302 -7.205 3.490 1.00 89.94 422 VAL A O 1
ATOM 2926 N N . GLY A 1 423 ? 22.627 -8.491 4.233 1.00 89.69 423 GLY A N 1
ATOM 2927 C CA . GLY A 1 423 ? 22.143 -8.778 2.886 1.00 89.69 423 GLY A CA 1
ATOM 2928 C C . GLY A 1 423 ? 21.668 -7.515 2.160 1.00 89.69 423 GLY A C 1
ATOM 2929 O O . GLY A 1 423 ? 21.929 -7.364 0.969 1.00 89.69 423 GLY A O 1
ATOM 2930 N N . LEU A 1 424 ? 21.040 -6.564 2.867 1.00 91.50 424 LEU A N 1
ATOM 2931 C CA . LEU A 1 424 ? 20.595 -5.296 2.284 1.00 91.50 424 LEU A CA 1
ATOM 2932 C C . LEU A 1 424 ? 21.791 -4.431 1.875 1.00 91.50 424 LEU A C 1
ATOM 2934 O O . LEU A 1 424 ? 21.767 -3.819 0.808 1.00 91.50 424 LEU A O 1
ATOM 2938 N N . PHE A 1 425 ? 22.852 -4.424 2.684 1.00 91.19 425 PHE A N 1
ATOM 2939 C CA . PHE A 1 425 ? 24.116 -3.782 2.338 1.00 91.19 425 PHE A CA 1
ATOM 2940 C C . PHE A 1 425 ? 24.719 -4.390 1.065 1.00 91.19 425 PHE A C 1
ATOM 2942 O O . PHE A 1 425 ? 25.057 -3.650 0.142 1.00 91.19 425 PHE A O 1
ATOM 2949 N N . VAL A 1 426 ? 24.776 -5.723 0.961 1.00 90.56 426 VAL A N 1
ATOM 2950 C CA . VAL A 1 426 ? 25.274 -6.415 -0.241 1.00 90.56 426 VAL A CA 1
ATOM 2951 C C . VAL A 1 426 ? 24.419 -6.091 -1.471 1.00 90.56 426 VAL A C 1
ATOM 2953 O O . VAL A 1 426 ? 24.968 -5.728 -2.510 1.00 90.56 426 VAL A O 1
ATOM 2956 N N . ILE A 1 427 ? 23.086 -6.153 -1.359 1.00 89.69 427 ILE A N 1
ATOM 2957 C CA . ILE A 1 427 ? 22.162 -5.755 -2.435 1.00 89.69 427 ILE A CA 1
ATOM 2958 C C . ILE A 1 427 ? 22.427 -4.306 -2.859 1.00 89.69 427 ILE A C 1
ATOM 2960 O O . ILE A 1 427 ? 22.525 -4.025 -4.055 1.00 89.69 427 ILE A O 1
ATOM 2964 N N . GLY A 1 428 ? 22.566 -3.391 -1.898 1.00 87.31 428 GLY A N 1
ATOM 2965 C CA . GLY A 1 428 ? 22.812 -1.973 -2.150 1.00 87.31 428 GLY A CA 1
ATOM 2966 C C . GLY A 1 428 ? 24.124 -1.729 -2.894 1.00 87.31 428 GLY A C 1
ATOM 2967 O O . GLY A 1 428 ? 24.128 -1.039 -3.912 1.00 87.31 428 GLY A O 1
ATOM 2968 N N . VAL A 1 429 ? 25.218 -2.347 -2.441 1.00 86.69 429 VAL A N 1
ATOM 2969 C CA . VAL A 1 429 ? 26.539 -2.247 -3.081 1.00 86.69 429 VAL A CA 1
ATOM 2970 C C . VAL A 1 429 ? 26.506 -2.807 -4.504 1.00 86.69 429 VAL A C 1
ATOM 2972 O O . VAL A 1 429 ? 26.951 -2.134 -5.430 1.00 86.69 429 VAL A O 1
ATOM 2975 N N . LEU A 1 430 ? 25.933 -3.996 -4.713 1.00 86.19 430 LEU A N 1
ATOM 2976 C CA . LEU A 1 430 ? 25.851 -4.610 -6.046 1.00 86.19 430 LEU A CA 1
ATOM 2977 C C . LEU A 1 430 ? 24.950 -3.817 -6.999 1.00 86.19 430 LEU A C 1
ATOM 2979 O O . LEU A 1 430 ? 25.248 -3.697 -8.186 1.00 86.19 430 LEU A O 1
ATOM 2983 N N . THR A 1 431 ? 23.876 -3.224 -6.479 1.00 85.31 431 THR A N 1
ATOM 2984 C CA . THR A 1 431 ? 23.011 -2.332 -7.258 1.00 85.31 431 THR A CA 1
ATOM 2985 C C . THR A 1 431 ? 23.753 -1.055 -7.655 1.00 85.31 431 THR A C 1
ATOM 2987 O O . THR A 1 431 ? 23.668 -0.642 -8.810 1.00 85.31 431 THR A O 1
ATOM 2990 N N . ALA A 1 432 ? 24.520 -0.457 -6.737 1.00 82.69 432 ALA A N 1
ATOM 2991 C CA . ALA A 1 432 ? 25.297 0.758 -6.988 1.00 82.69 432 ALA A CA 1
ATOM 2992 C C . ALA A 1 432 ? 26.458 0.537 -7.972 1.00 82.69 432 ALA A C 1
ATOM 2994 O O . ALA A 1 432 ? 26.720 1.393 -8.814 1.00 82.69 432 ALA A O 1
ATOM 2995 N N . LEU A 1 433 ? 27.124 -0.619 -7.898 1.00 80.94 433 LEU A N 1
ATOM 2996 C CA . LEU A 1 433 ? 28.198 -1.008 -8.819 1.00 80.94 433 LEU A CA 1
ATOM 2997 C C . LEU A 1 433 ? 27.682 -1.438 -10.205 1.00 80.94 433 LEU A C 1
ATOM 2999 O O . LEU A 1 433 ? 28.471 -1.578 -11.138 1.00 80.94 433 LEU A O 1
ATOM 3003 N N . GLY A 1 434 ? 26.365 -1.595 -10.357 1.00 71.50 434 GLY A N 1
ATOM 3004 C CA . GLY A 1 434 ? 25.707 -1.923 -11.614 1.00 71.50 434 GLY A CA 1
ATOM 3005 C C . GLY A 1 434 ? 25.666 -3.425 -11.882 1.00 71.50 434 GLY A C 1
ATOM 3006 O O . GLY A 1 434 ? 26.577 -3.988 -12.487 1.00 71.50 434 GLY A O 1
ATOM 3007 N N . LEU A 1 435 ? 24.534 -4.047 -11.534 1.00 69.12 435 LEU A N 1
ATOM 3008 C CA . LEU A 1 435 ? 24.221 -5.455 -11.827 1.00 69.12 435 LEU A CA 1
ATOM 3009 C C . LEU A 1 435 ? 24.398 -5.832 -13.312 1.00 69.12 435 LEU A C 1
ATOM 3011 O O . LEU A 1 435 ? 24.692 -6.982 -13.614 1.00 69.12 435 LEU A O 1
ATOM 3015 N N . GLN A 1 436 ? 24.285 -4.864 -14.225 1.00 64.12 436 GLN A N 1
ATOM 3016 C CA . GLN A 1 436 ? 24.466 -5.025 -15.674 1.00 64.12 436 GLN A CA 1
ATOM 3017 C C . GLN A 1 436 ? 25.847 -5.548 -16.115 1.00 64.12 436 GLN A C 1
ATOM 3019 O O . GLN A 1 436 ? 25.957 -6.105 -17.201 1.00 64.12 436 GLN A O 1
ATOM 3024 N N . ASN A 1 437 ? 26.891 -5.385 -15.294 1.00 64.69 437 ASN A N 1
ATOM 3025 C CA . ASN A 1 437 ? 28.256 -5.813 -15.634 1.00 64.69 437 ASN A CA 1
ATOM 3026 C C . ASN A 1 437 ? 28.644 -7.158 -15.004 1.00 64.69 437 ASN A C 1
ATOM 3028 O O . ASN A 1 437 ? 29.782 -7.607 -15.143 1.00 64.69 437 ASN A O 1
ATOM 3032 N N . LEU A 1 438 ? 27.729 -7.784 -14.264 1.00 68.50 438 LEU A N 1
ATOM 3033 C CA . LEU A 1 438 ? 28.011 -9.013 -13.541 1.00 68.50 438 LEU A CA 1
ATOM 3034 C C . LEU A 1 438 ? 27.787 -10.238 -14.451 1.00 68.50 438 LEU A C 1
ATOM 3036 O O . LEU A 1 438 ? 26.769 -10.312 -15.138 1.00 68.50 438 LEU A O 1
ATOM 3040 N N . PRO A 1 439 ? 28.692 -11.237 -14.439 1.00 75.00 439 PRO A N 1
ATOM 3041 C CA . PRO A 1 439 ? 28.420 -12.563 -14.984 1.00 75.00 439 PRO A CA 1
ATOM 3042 C C . PRO A 1 439 ? 27.085 -13.109 -14.464 1.00 75.00 439 PRO A C 1
ATOM 3044 O O . PRO A 1 439 ? 26.765 -12.911 -13.293 1.00 75.00 439 PRO A O 1
ATOM 3047 N N . GLY A 1 440 ? 26.342 -13.859 -15.286 1.00 73.25 440 GLY A N 1
ATOM 3048 C CA . GLY A 1 440 ? 24.994 -14.339 -14.937 1.00 73.25 440 GLY A CA 1
ATOM 3049 C C . GLY A 1 440 ? 24.900 -15.085 -13.596 1.00 73.25 440 GLY A C 1
ATOM 3050 O O . GLY A 1 440 ? 23.898 -14.971 -12.901 1.00 73.25 440 GLY A O 1
ATOM 3051 N N . VAL A 1 441 ? 25.966 -15.773 -13.168 1.00 75.81 441 VAL A N 1
ATOM 3052 C CA . VAL A 1 441 ? 26.038 -16.438 -11.850 1.00 75.81 441 VAL A CA 1
ATOM 3053 C C . VAL A 1 441 ? 26.030 -15.431 -10.694 1.00 75.81 441 VAL A C 1
ATOM 3055 O O . VAL A 1 441 ? 25.401 -15.665 -9.665 1.00 75.81 441 VAL A O 1
ATOM 3058 N N . LEU A 1 442 ? 26.675 -14.274 -10.857 1.00 82.69 442 LEU A N 1
ATOM 3059 C CA . LEU A 1 442 ? 26.722 -13.233 -9.831 1.00 82.69 442 LEU A CA 1
ATOM 3060 C C . LEU A 1 442 ? 25.376 -12.509 -9.661 1.00 82.69 442 LEU A C 1
ATOM 3062 O O . LEU A 1 442 ? 25.180 -11.859 -8.633 1.00 82.69 442 LEU A O 1
ATOM 3066 N N . ALA A 1 443 ? 24.419 -12.682 -10.580 1.00 83.19 443 ALA A N 1
ATOM 3067 C CA . ALA A 1 443 ? 23.045 -12.209 -10.402 1.00 83.19 443 ALA A CA 1
ATOM 3068 C C . ALA A 1 443 ? 22.310 -12.928 -9.252 1.00 83.19 443 ALA A C 1
ATOM 3070 O O . ALA A 1 443 ? 21.349 -12.378 -8.712 1.00 83.19 443 ALA A O 1
ATOM 3071 N N . LEU A 1 444 ? 22.771 -14.115 -8.831 1.00 86.62 444 LEU A N 1
ATOM 3072 C CA . LEU A 1 444 ? 22.255 -14.833 -7.657 1.00 86.62 444 LEU A CA 1
ATOM 3073 C C . LEU A 1 444 ? 22.830 -14.316 -6.333 1.00 86.62 444 LEU A C 1
ATOM 3075 O O . LEU A 1 444 ? 22.247 -14.570 -5.282 1.00 86.62 444 LEU A O 1
ATOM 3079 N N . THR A 1 445 ? 23.941 -13.574 -6.363 1.00 87.81 445 THR A N 1
ATOM 3080 C CA . THR A 1 445 ? 24.634 -13.094 -5.154 1.00 87.81 445 THR A CA 1
ATOM 3081 C C . THR A 1 445 ? 23.716 -12.341 -4.189 1.00 87.81 445 THR A C 1
ATOM 3083 O O . THR A 1 445 ? 23.757 -12.647 -3.001 1.00 87.81 445 THR A O 1
ATOM 3086 N N . PRO A 1 446 ? 22.857 -11.400 -4.632 1.00 87.44 446 PRO A N 1
ATOM 3087 C CA . PRO A 1 446 ? 22.002 -10.674 -3.699 1.00 87.44 446 PRO A CA 1
ATOM 3088 C C . PRO A 1 446 ? 20.910 -11.561 -3.077 1.00 87.44 446 PRO A C 1
ATOM 3090 O O . PRO A 1 446 ? 20.581 -11.386 -1.906 1.00 87.44 446 PRO A O 1
ATOM 3093 N N . ALA A 1 447 ? 20.401 -12.554 -3.819 1.00 87.50 447 ALA A N 1
ATOM 3094 C CA . ALA A 1 447 ? 19.492 -13.565 -3.276 1.00 87.50 447 ALA A CA 1
ATOM 3095 C C . ALA A 1 447 ? 20.210 -14.423 -2.224 1.00 87.50 447 ALA A C 1
ATOM 3097 O O . ALA A 1 447 ? 19.738 -14.540 -1.096 1.00 87.50 447 ALA A O 1
ATOM 3098 N N . ALA A 1 448 ? 21.403 -14.929 -2.550 1.00 88.25 448 ALA A N 1
ATOM 3099 C CA . ALA A 1 448 ? 22.233 -15.701 -1.631 1.00 88.25 448 ALA A CA 1
ATOM 3100 C C . ALA A 1 448 ? 22.626 -14.907 -0.372 1.00 88.25 448 ALA A C 1
ATOM 3102 O O . ALA A 1 448 ? 22.653 -15.472 0.715 1.00 88.25 448 ALA A O 1
ATOM 3103 N N . ALA A 1 449 ? 22.880 -13.601 -0.491 1.00 88.62 449 ALA A N 1
ATOM 3104 C CA . ALA A 1 449 ? 23.215 -12.727 0.633 1.00 88.62 449 ALA A CA 1
ATOM 3105 C C . ALA A 1 449 ? 22.026 -12.444 1.566 1.00 88.62 449 ALA A C 1
ATOM 3107 O O . ALA A 1 449 ? 22.235 -12.141 2.739 1.00 88.62 449 ALA A O 1
ATOM 3108 N N . MET A 1 450 ? 20.789 -12.550 1.070 1.00 89.38 450 MET A N 1
ATOM 3109 C CA . MET A 1 450 ? 19.578 -12.464 1.893 1.00 89.38 450 MET A CA 1
ATOM 3110 C C . MET A 1 450 ? 19.237 -13.787 2.587 1.00 89.38 450 MET A C 1
ATOM 3112 O O . MET A 1 450 ? 18.675 -13.756 3.677 1.00 89.38 450 MET A O 1
ATOM 3116 N N . LEU A 1 451 ? 19.598 -14.949 2.026 1.00 88.19 451 LEU A N 1
ATOM 3117 C CA . LEU A 1 451 ? 19.276 -16.265 2.607 1.00 88.19 451 LEU A CA 1
ATOM 3118 C C . LEU A 1 451 ? 19.688 -16.461 4.080 1.00 88.19 451 LEU A C 1
ATOM 3120 O O . LEU A 1 451 ? 18.911 -17.076 4.807 1.00 88.19 451 LEU A O 1
ATOM 3124 N N . PRO A 1 452 ? 20.824 -15.936 4.587 1.00 87.38 452 PRO A N 1
ATOM 3125 C CA . PRO A 1 452 ? 21.158 -16.015 6.009 1.00 87.38 452 PRO A CA 1
ATOM 3126 C C . PRO A 1 452 ? 20.096 -15.401 6.920 1.00 87.38 452 PRO A C 1
ATOM 3128 O O . PRO A 1 452 ? 19.922 -15.851 8.050 1.00 87.38 452 PRO A O 1
ATOM 3131 N N . ALA A 1 453 ? 19.342 -14.414 6.428 1.00 84.44 453 ALA A N 1
ATOM 3132 C CA . ALA A 1 453 ? 18.200 -13.881 7.145 1.00 84.44 453 ALA A CA 1
ATOM 3133 C C . ALA A 1 453 ? 17.189 -14.985 7.459 1.00 84.44 453 ALA A C 1
ATOM 3135 O O . ALA A 1 453 ? 16.664 -15.016 8.572 1.00 84.44 453 ALA A O 1
ATOM 3136 N N . ALA A 1 454 ? 16.956 -15.926 6.549 1.00 82.56 454 ALA A N 1
ATOM 3137 C CA . ALA A 1 454 ? 15.984 -16.995 6.724 1.00 82.56 454 ALA A CA 1
ATOM 3138 C C . ALA A 1 454 ? 16.248 -17.905 7.939 1.00 82.56 454 ALA A C 1
ATOM 3140 O O . ALA A 1 454 ? 15.307 -18.460 8.495 1.00 82.56 454 ALA A O 1
ATOM 3141 N N . LEU A 1 455 ? 17.489 -17.989 8.432 1.00 82.25 455 LEU A N 1
ATOM 3142 C CA . LEU A 1 455 ? 17.815 -18.747 9.650 1.00 82.25 455 LEU A CA 1
ATOM 3143 C C . LEU A 1 455 ? 17.071 -18.217 10.891 1.00 82.25 455 LEU A C 1
ATOM 3145 O O . LEU A 1 455 ? 16.766 -18.977 11.805 1.00 82.25 455 LEU A O 1
ATOM 3149 N N . GLY A 1 456 ? 16.730 -16.927 10.905 1.00 77.25 456 GLY A N 1
ATOM 3150 C CA . GLY A 1 456 ? 15.921 -16.312 11.957 1.00 77.25 456 GLY A CA 1
ATOM 3151 C C . GLY A 1 456 ? 14.406 -16.487 11.793 1.00 77.25 456 GLY A C 1
ATOM 3152 O O . GLY A 1 456 ? 13.666 -15.844 12.522 1.00 77.25 456 GLY A O 1
ATOM 3153 N N . ALA A 1 457 ? 13.914 -17.296 10.843 1.00 78.81 457 ALA A N 1
ATOM 3154 C CA . ALA A 1 457 ? 12.471 -17.421 10.576 1.00 78.81 457 ALA A CA 1
ATOM 3155 C C . ALA A 1 457 ? 11.682 -18.065 11.731 1.00 78.81 457 ALA A C 1
ATOM 3157 O O . ALA A 1 457 ? 10.511 -17.762 11.923 1.00 78.81 457 ALA A O 1
ATOM 3158 N N . CYS A 1 458 ? 12.330 -18.925 12.522 1.00 72.69 458 CYS A N 1
ATOM 3159 C CA . CYS A 1 458 ? 11.735 -19.528 13.720 1.00 72.69 458 CYS A CA 1
ATOM 3160 C C . CYS A 1 458 ? 12.066 -18.754 15.007 1.00 72.69 458 CYS A C 1
ATOM 3162 O O . CYS A 1 458 ? 11.811 -19.264 16.097 1.00 72.69 458 CYS A O 1
ATOM 3164 N N . HIS A 1 459 ? 12.705 -17.584 14.902 1.00 72.25 459 HIS A N 1
ATOM 3165 C CA . HIS A 1 459 ? 13.082 -16.795 16.069 1.00 72.25 459 HIS A CA 1
ATOM 3166 C C . HIS A 1 459 ? 11.825 -16.212 16.735 1.00 72.25 459 HIS A C 1
ATOM 3168 O O . HIS A 1 459 ? 10.973 -15.664 16.031 1.00 72.25 459 HIS A O 1
ATOM 3174 N N . PRO A 1 460 ? 11.683 -16.307 18.069 1.00 68.00 460 PRO A N 1
ATOM 3175 C CA . PRO A 1 460 ? 10.643 -15.582 18.787 1.00 68.00 460 PRO A CA 1
ATOM 3176 C C . PRO A 1 460 ? 10.900 -14.083 18.603 1.00 68.00 460 PRO A C 1
ATOM 3178 O O . PRO A 1 460 ? 11.863 -13.551 19.144 1.00 68.00 460 PRO A O 1
ATOM 3181 N N . HIS A 1 461 ? 10.096 -13.405 17.782 1.00 68.56 461 HIS A N 1
ATOM 3182 C CA . HIS A 1 461 ? 10.269 -11.986 17.441 1.00 68.56 461 HIS A CA 1
ATOM 3183 C C . HIS A 1 461 ? 9.850 -11.044 18.581 1.00 68.56 461 HIS A C 1
ATOM 3185 O O . HIS A 1 461 ? 9.067 -10.108 18.398 1.00 68.56 461 HIS A O 1
ATOM 3191 N N . ASP A 1 462 ? 10.368 -11.319 19.772 1.00 64.44 462 ASP A N 1
ATOM 3192 C CA . ASP A 1 462 ? 10.066 -10.621 21.016 1.00 64.44 462 ASP A CA 1
ATOM 3193 C C . ASP A 1 462 ? 11.020 -9.431 21.228 1.00 64.44 462 ASP A C 1
ATOM 3195 O O . ASP A 1 462 ? 10.748 -8.516 22.015 1.00 64.44 462 ASP A O 1
ATOM 3199 N N . GLU A 1 463 ? 12.127 -9.396 20.476 1.00 64.25 463 GLU A N 1
ATOM 3200 C CA . GLU A 1 463 ? 13.100 -8.316 20.519 1.00 64.25 463 GLU A CA 1
ATOM 3201 C C . GLU A 1 463 ? 12.547 -7.002 19.959 1.00 64.25 463 GLU A C 1
ATOM 3203 O O . GLU A 1 463 ? 11.712 -6.923 19.053 1.00 64.25 463 GLU A O 1
ATOM 3208 N N . GLY A 1 464 ? 13.051 -5.892 20.497 1.00 67.69 464 GLY A N 1
ATOM 3209 C CA . GLY A 1 464 ? 12.441 -4.597 20.251 1.00 67.69 464 GLY A CA 1
ATOM 3210 C C . GLY A 1 464 ? 12.475 -4.128 18.791 1.00 67.69 464 GLY A C 1
ATOM 3211 O O . GLY A 1 464 ? 11.593 -3.349 18.416 1.00 67.69 464 GLY A O 1
ATOM 3212 N N . MET A 1 465 ? 13.455 -4.563 17.994 1.00 71.31 465 MET A N 1
ATOM 3213 C CA . MET A 1 465 ? 13.672 -4.108 16.615 1.00 71.31 465 MET A CA 1
ATOM 3214 C C . MET A 1 465 ? 13.199 -5.121 15.557 1.00 71.31 465 MET A C 1
ATOM 3216 O O . MET A 1 465 ? 13.225 -4.815 14.366 1.00 71.31 465 MET A O 1
ATOM 3220 N N . ASP A 1 466 ? 12.674 -6.273 15.973 1.00 74.94 466 ASP A N 1
ATOM 3221 C CA . ASP A 1 466 ? 12.277 -7.356 15.066 1.00 74.94 466 ASP A CA 1
ATOM 3222 C C . ASP A 1 466 ? 11.073 -7.019 14.182 1.00 74.94 466 ASP A C 1
ATOM 3224 O O . ASP A 1 466 ? 10.942 -7.536 13.075 1.00 74.94 466 ASP A O 1
ATOM 3228 N N . TRP A 1 467 ? 10.247 -6.049 14.581 1.00 77.75 467 TRP A N 1
ATOM 3229 C CA . TRP A 1 467 ? 9.149 -5.538 13.750 1.00 77.75 467 TRP A CA 1
ATOM 3230 C C . TRP A 1 467 ? 9.626 -4.914 12.418 1.00 77.75 467 TRP A C 1
ATOM 3232 O O . TRP A 1 467 ? 8.824 -4.772 11.489 1.00 77.75 467 TRP A O 1
ATOM 3242 N N . LEU A 1 468 ? 10.912 -4.537 12.311 1.00 82.00 468 LEU A N 1
ATOM 3243 C CA . LEU A 1 468 ? 11.532 -4.051 11.072 1.00 82.00 468 LEU A CA 1
ATOM 3244 C C . LEU A 1 468 ? 11.897 -5.174 10.099 1.00 82.00 468 LEU A C 1
ATOM 3246 O O . LEU A 1 468 ? 12.122 -4.896 8.923 1.00 82.00 468 LEU A O 1
ATOM 3250 N N . VAL A 1 469 ? 11.963 -6.424 10.550 1.00 86.38 469 VAL A N 1
ATOM 3251 C CA . VAL A 1 469 ? 12.430 -7.540 9.721 1.00 86.38 469 VAL A CA 1
ATOM 3252 C C . VAL A 1 469 ? 11.555 -7.723 8.475 1.00 86.38 469 VAL A C 1
ATOM 3254 O O . VAL A 1 469 ? 12.126 -7.745 7.381 1.00 86.38 469 VAL A O 1
ATOM 3257 N N . PRO A 1 470 ? 10.208 -7.766 8.563 1.00 88.50 470 PRO A N 1
ATOM 3258 C CA . PRO A 1 470 ? 9.368 -7.899 7.371 1.00 88.50 470 PRO A CA 1
ATOM 3259 C C . PRO A 1 470 ? 9.505 -6.734 6.368 1.00 88.50 470 PRO A C 1
ATOM 3261 O O . PRO A 1 470 ? 9.757 -7.008 5.1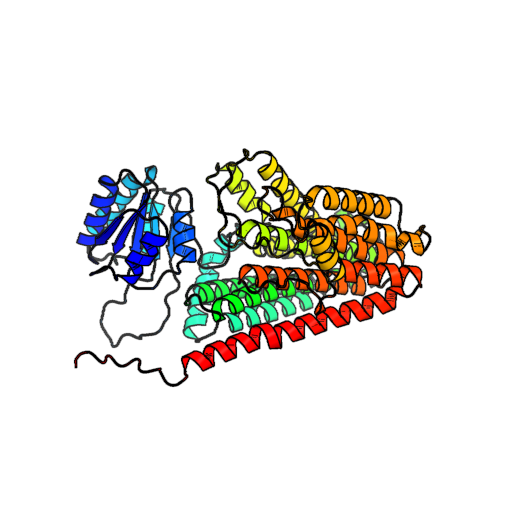91 1.00 88.50 470 PRO A O 1
ATOM 3264 N N . PRO A 1 471 ? 9.416 -5.440 6.760 1.00 88.88 471 PRO A N 1
ATOM 3265 C CA . PRO A 1 471 ? 9.599 -4.345 5.805 1.00 88.88 471 PRO A CA 1
ATOM 3266 C C . PRO A 1 471 ? 11.021 -4.266 5.232 1.00 88.88 471 PRO A C 1
ATOM 3268 O O . PRO A 1 471 ? 11.176 -3.884 4.071 1.00 88.88 471 PRO A O 1
ATOM 3271 N N . LEU A 1 472 ? 12.061 -4.649 5.980 1.00 90.75 472 LEU A N 1
ATOM 3272 C CA . LEU A 1 472 ? 13.434 -4.681 5.461 1.00 90.75 472 LEU A CA 1
ATOM 3273 C C . LEU A 1 472 ? 13.660 -5.823 4.462 1.00 90.75 472 LEU A C 1
ATOM 3275 O O . LEU A 1 472 ? 14.301 -5.603 3.436 1.00 90.75 472 LEU A O 1
ATOM 3279 N N . LEU A 1 473 ? 13.097 -7.010 4.703 1.00 91.75 473 LEU A N 1
ATOM 3280 C CA . LEU A 1 473 ? 13.133 -8.104 3.727 1.00 91.75 473 LEU A CA 1
ATOM 3281 C C . LEU A 1 473 ? 12.404 -7.740 2.440 1.00 91.75 473 LEU A C 1
ATOM 3283 O O . LEU A 1 473 ? 12.951 -7.901 1.352 1.00 91.75 473 LEU A O 1
ATOM 3287 N N . MET A 1 474 ? 11.209 -7.162 2.566 1.00 93.50 474 MET A N 1
ATOM 3288 C CA . MET A 1 474 ? 10.461 -6.649 1.424 1.00 93.50 474 MET A CA 1
ATOM 3289 C C . MET A 1 474 ? 11.251 -5.571 0.664 1.00 93.50 474 MET A C 1
ATOM 3291 O O . MET A 1 474 ? 11.201 -5.520 -0.565 1.00 93.50 474 MET A O 1
ATOM 3295 N N . THR A 1 475 ? 12.013 -4.731 1.376 1.00 94.31 475 THR A N 1
ATOM 3296 C CA . THR A 1 475 ? 12.915 -3.748 0.758 1.00 94.31 475 THR A CA 1
ATOM 3297 C C . THR A 1 475 ? 13.993 -4.447 -0.067 1.00 94.31 475 THR A C 1
ATOM 3299 O O . THR A 1 475 ? 14.179 -4.099 -1.231 1.00 94.31 475 THR A O 1
ATOM 3302 N N . GLY A 1 476 ? 14.672 -5.447 0.505 1.00 93.56 476 GLY A N 1
ATOM 3303 C CA . GLY A 1 476 ? 15.694 -6.230 -0.193 1.00 93.56 476 GLY A CA 1
ATOM 3304 C C . GLY A 1 476 ? 15.147 -6.918 -1.445 1.00 93.56 476 GLY A C 1
ATOM 3305 O O . GLY A 1 476 ? 15.726 -6.786 -2.524 1.00 93.56 476 GLY A O 1
ATOM 3306 N N . GLU A 1 477 ? 13.987 -7.564 -1.323 1.00 96.25 477 GLU A N 1
ATOM 3307 C CA . GLU A 1 477 ? 13.278 -8.200 -2.434 1.00 96.25 477 GLU A CA 1
ATOM 3308 C C . GLU A 1 477 ? 12.941 -7.196 -3.548 1.00 96.25 477 GLU A C 1
ATOM 3310 O O . GLU A 1 477 ? 13.299 -7.407 -4.709 1.00 96.25 477 GLU A O 1
ATOM 3315 N N . CYS A 1 478 ? 12.295 -6.075 -3.212 1.00 96.50 478 CYS A N 1
ATOM 3316 C CA . CYS A 1 478 ? 11.880 -5.084 -4.204 1.00 96.50 478 CYS A CA 1
ATOM 3317 C C . CYS A 1 478 ? 13.075 -4.425 -4.903 1.00 96.50 478 CYS A C 1
ATOM 3319 O O . CYS A 1 478 ? 13.052 -4.253 -6.122 1.00 96.50 478 CYS A O 1
ATOM 3321 N N . VAL A 1 479 ? 14.122 -4.060 -4.151 1.00 94.94 479 VAL A N 1
ATOM 3322 C CA . VAL A 1 479 ? 15.335 -3.445 -4.714 1.00 94.94 479 VAL A CA 1
ATOM 3323 C C . VAL A 1 479 ? 16.027 -4.419 -5.658 1.00 94.94 479 VAL A C 1
ATOM 3325 O O . VAL A 1 479 ? 16.376 -4.031 -6.772 1.00 94.94 479 VAL A O 1
ATOM 3328 N N . TYR A 1 480 ? 16.172 -5.683 -5.257 1.00 95.06 480 TYR A N 1
ATOM 3329 C CA . TYR A 1 480 ? 16.776 -6.709 -6.098 1.00 95.06 480 TYR A CA 1
ATOM 3330 C C . TYR A 1 480 ? 15.989 -6.930 -7.395 1.00 95.06 480 TYR A C 1
ATOM 3332 O O . TYR A 1 480 ? 16.560 -6.828 -8.482 1.00 95.06 480 TYR A O 1
ATOM 3340 N N . LEU A 1 481 ? 14.675 -7.165 -7.302 1.00 96.31 481 LEU A N 1
ATOM 3341 C CA . LEU A 1 481 ? 13.826 -7.407 -8.471 1.00 96.31 481 LEU A CA 1
ATOM 3342 C C . LEU A 1 481 ? 13.794 -6.199 -9.419 1.00 96.31 481 LEU A C 1
ATOM 3344 O O . LEU A 1 481 ? 13.838 -6.373 -10.640 1.00 96.31 481 LEU A O 1
ATOM 3348 N N . ALA A 1 482 ? 13.757 -4.975 -8.888 1.00 95.19 482 ALA A N 1
ATOM 3349 C CA . ALA A 1 482 ? 13.806 -3.766 -9.702 1.00 95.19 482 ALA A CA 1
ATOM 3350 C C . ALA A 1 482 ? 15.166 -3.610 -10.399 1.00 95.19 482 ALA A C 1
ATOM 3352 O O . ALA A 1 482 ? 15.221 -3.419 -11.616 1.00 95.19 482 ALA A O 1
ATOM 3353 N N . ALA A 1 483 ? 16.265 -3.735 -9.652 1.00 92.81 483 ALA A N 1
ATOM 3354 C CA . ALA A 1 483 ? 17.611 -3.561 -10.182 1.00 92.81 483 ALA A CA 1
ATOM 3355 C C . ALA A 1 483 ? 17.959 -4.617 -11.241 1.00 92.81 483 ALA A C 1
ATOM 3357 O O . ALA A 1 483 ? 18.512 -4.278 -12.292 1.00 92.81 483 ALA A O 1
ATOM 3358 N N . LEU A 1 484 ? 17.575 -5.875 -11.012 1.00 93.00 484 LEU A N 1
ATOM 3359 C CA . LEU A 1 484 ? 17.760 -6.961 -11.969 1.00 93.00 484 LEU A CA 1
ATOM 3360 C C . LEU A 1 484 ? 16.919 -6.744 -13.236 1.00 93.00 484 LEU A C 1
ATOM 3362 O O . LEU A 1 484 ? 17.442 -6.842 -14.346 1.00 93.00 484 LEU A O 1
ATOM 3366 N N . GLY A 1 485 ? 15.647 -6.362 -13.084 1.00 93.25 485 GLY A N 1
ATOM 3367 C CA . GLY A 1 485 ? 14.756 -6.077 -14.211 1.00 93.25 485 GLY A CA 1
ATOM 3368 C C . GLY A 1 485 ? 15.273 -4.937 -15.093 1.00 93.25 485 GLY A C 1
ATOM 3369 O O . GLY A 1 485 ? 15.297 -5.059 -16.317 1.00 93.25 485 GLY A O 1
ATOM 3370 N N . PHE A 1 486 ? 15.762 -3.851 -14.484 1.00 91.75 486 PHE A N 1
ATOM 3371 C CA . PHE A 1 486 ? 16.350 -2.734 -15.227 1.00 91.75 486 PHE A CA 1
ATOM 3372 C C . PHE A 1 486 ? 17.679 -3.089 -15.901 1.00 91.75 486 PHE A C 1
ATOM 3374 O O . PHE A 1 486 ? 17.941 -2.582 -16.991 1.00 91.75 486 PHE A O 1
ATOM 3381 N N . SER A 1 487 ? 18.489 -3.953 -15.283 1.00 89.88 487 SER A N 1
ATOM 3382 C CA . SER A 1 487 ? 19.785 -4.384 -15.828 1.00 89.88 487 SER A CA 1
ATOM 3383 C C . SER A 1 487 ? 19.633 -5.336 -17.016 1.00 89.88 487 SER A C 1
ATOM 3385 O O . SER A 1 487 ? 20.408 -5.263 -17.958 1.00 89.88 487 SER A O 1
ATOM 3387 N N . HIS A 1 488 ? 18.600 -6.184 -17.010 1.00 90.25 488 HIS A N 1
ATOM 3388 C CA . HIS A 1 488 ? 18.293 -7.120 -18.100 1.00 90.25 488 HIS A CA 1
ATOM 3389 C C . HIS A 1 488 ? 17.280 -6.566 -19.118 1.00 90.25 488 HIS A C 1
ATOM 3391 O O . HIS A 1 488 ? 16.636 -7.333 -19.833 1.00 90.25 488 HIS A O 1
ATOM 3397 N N . HIS A 1 489 ? 17.112 -5.239 -19.178 1.00 88.94 489 HIS A N 1
ATOM 3398 C CA . HIS A 1 489 ? 16.231 -4.548 -20.130 1.00 88.94 489 HIS A CA 1
ATOM 3399 C C . HIS A 1 489 ? 14.780 -5.063 -20.156 1.00 88.94 489 HIS A C 1
ATOM 3401 O O . HIS A 1 489 ? 14.105 -5.021 -21.187 1.00 88.94 489 HIS A O 1
ATOM 3407 N N . VAL A 1 490 ? 14.271 -5.528 -19.013 1.00 94.19 490 VAL A N 1
ATOM 3408 C CA . VAL A 1 490 ? 12.857 -5.876 -18.876 1.00 94.19 490 VAL A CA 1
ATOM 3409 C C . VAL A 1 490 ? 12.032 -4.600 -19.035 1.00 94.19 490 VAL A C 1
ATOM 3411 O O . VAL A 1 490 ? 12.377 -3.540 -18.502 1.00 94.19 490 VAL A O 1
ATOM 3414 N N . ARG A 1 491 ? 10.917 -4.703 -19.765 1.00 94.62 491 ARG A N 1
ATOM 3415 C CA . ARG A 1 491 ? 9.943 -3.617 -19.894 1.00 94.62 491 ARG A CA 1
ATOM 3416 C C . ARG A 1 491 ? 9.568 -3.075 -18.519 1.00 94.62 491 ARG A C 1
ATOM 3418 O O . ARG A 1 491 ? 9.197 -3.830 -17.623 1.00 94.62 491 ARG A O 1
ATOM 3425 N N . GLN A 1 492 ? 9.649 -1.765 -18.342 1.00 94.00 492 GLN A N 1
ATOM 3426 C CA . GLN A 1 492 ? 9.533 -1.171 -17.012 1.00 94.00 492 GLN A CA 1
ATOM 3427 C C . GLN A 1 492 ? 8.109 -1.256 -16.461 1.00 94.00 492 GLN A C 1
ATOM 3429 O O . GLN A 1 492 ? 7.936 -1.370 -15.251 1.00 94.00 492 GLN A O 1
ATOM 3434 N N . GLU A 1 493 ? 7.109 -1.296 -17.346 1.00 95.25 493 GLU A N 1
ATOM 3435 C CA . GLU A 1 493 ? 5.718 -1.565 -16.966 1.00 95.25 493 GLU A CA 1
ATOM 3436 C C . GLU A 1 493 ? 5.579 -2.950 -16.326 1.00 95.25 493 GLU A C 1
ATOM 3438 O O . GLU A 1 493 ? 4.825 -3.129 -15.374 1.00 95.25 493 GLU A O 1
ATOM 3443 N N . LEU A 1 494 ? 6.349 -3.926 -16.817 1.00 96.81 494 LEU A N 1
ATOM 3444 C CA . LEU A 1 494 ? 6.353 -5.288 -16.299 1.00 96.81 494 LEU A CA 1
ATOM 3445 C C . LEU A 1 494 ? 7.065 -5.379 -14.948 1.00 96.81 494 LEU A C 1
ATOM 3447 O O . LEU A 1 494 ? 6.585 -6.059 -14.046 1.00 96.81 494 LEU A O 1
ATOM 3451 N N . VAL A 1 495 ? 8.178 -4.656 -14.785 1.00 97.69 495 VAL A N 1
ATOM 3452 C CA . VAL A 1 495 ? 8.851 -4.521 -13.483 1.00 97.69 495 VAL A CA 1
ATOM 3453 C C . VAL A 1 495 ? 7.900 -3.879 -12.473 1.00 97.69 495 VAL A C 1
ATOM 3455 O O . VAL A 1 495 ? 7.745 -4.393 -11.370 1.00 97.69 495 VAL A O 1
ATOM 3458 N N . PHE A 1 496 ? 7.200 -2.809 -12.858 1.00 98.06 496 PHE A N 1
ATOM 3459 C CA . PHE A 1 496 ? 6.180 -2.178 -12.022 1.00 98.06 496 PHE A CA 1
ATOM 3460 C C . PHE A 1 496 ? 5.063 -3.155 -11.643 1.00 98.06 496 PHE A C 1
ATOM 3462 O O . PHE A 1 496 ? 4.744 -3.277 -10.462 1.00 98.06 496 PHE A O 1
ATOM 3469 N N . ALA A 1 497 ? 4.509 -3.886 -12.613 1.00 97.88 497 ALA A N 1
ATOM 3470 C CA . ALA A 1 497 ? 3.446 -4.858 -12.375 1.00 97.88 497 ALA A CA 1
ATOM 3471 C C . ALA A 1 497 ? 3.882 -5.992 -11.433 1.00 97.88 497 ALA A C 1
ATOM 3473 O O . ALA A 1 497 ? 3.089 -6.419 -10.593 1.00 97.88 497 ALA A O 1
ATOM 3474 N N . LEU A 1 498 ? 5.132 -6.460 -11.540 1.00 98.19 498 LEU A N 1
ATOM 3475 C CA . LEU A 1 498 ? 5.703 -7.456 -10.634 1.00 98.19 498 LEU A CA 1
ATOM 3476 C C . LEU A 1 498 ? 5.851 -6.904 -9.212 1.00 98.19 498 LEU A C 1
ATOM 3478 O O . LEU A 1 498 ? 5.375 -7.530 -8.270 1.00 98.19 498 LEU A O 1
ATOM 3482 N N . ILE A 1 499 ? 6.468 -5.729 -9.047 1.00 98.38 499 ILE A N 1
ATOM 3483 C CA . ILE A 1 499 ? 6.660 -5.123 -7.720 1.00 98.38 499 ILE A CA 1
ATOM 3484 C C . ILE A 1 499 ? 5.308 -4.805 -7.070 1.00 98.38 499 ILE A C 1
ATOM 3486 O O . ILE A 1 499 ? 5.126 -5.071 -5.886 1.00 98.38 499 ILE A O 1
ATOM 3490 N N . ALA A 1 500 ? 4.331 -4.308 -7.832 1.00 98.00 500 ALA A N 1
ATOM 3491 C CA . ALA A 1 500 ? 2.972 -4.088 -7.343 1.00 98.00 500 ALA A CA 1
ATOM 3492 C C . ALA A 1 500 ? 2.308 -5.389 -6.855 1.00 98.00 500 ALA A C 1
ATOM 3494 O O . ALA A 1 500 ? 1.695 -5.397 -5.787 1.00 98.00 500 ALA A O 1
ATOM 3495 N N . ALA A 1 501 ? 2.474 -6.497 -7.587 1.00 97.38 501 ALA A N 1
ATOM 3496 C CA . ALA A 1 501 ? 1.965 -7.806 -7.174 1.00 97.38 501 ALA A CA 1
ATOM 3497 C C . ALA A 1 501 ? 2.643 -8.310 -5.890 1.00 97.38 501 ALA A C 1
ATOM 3499 O O . ALA A 1 501 ? 1.966 -8.793 -4.985 1.00 97.38 501 ALA A O 1
ATOM 3500 N N . VAL A 1 502 ? 3.966 -8.147 -5.779 1.00 96.81 502 VAL A N 1
ATOM 3501 C CA . VAL A 1 502 ? 4.734 -8.478 -4.567 1.00 96.81 502 VAL A CA 1
ATOM 3502 C C . VAL A 1 502 ? 4.241 -7.652 -3.377 1.00 96.81 502 VAL A C 1
ATOM 3504 O O . VAL A 1 502 ? 3.985 -8.205 -2.310 1.00 96.81 502 VAL A O 1
ATOM 3507 N N . VAL A 1 503 ? 4.025 -6.346 -3.560 1.00 95.62 503 VAL A N 1
ATOM 3508 C CA . VAL A 1 503 ? 3.482 -5.452 -2.524 1.00 95.62 503 VAL A CA 1
ATOM 3509 C C . VAL A 1 503 ? 2.104 -5.908 -2.049 1.00 95.62 503 VAL A C 1
ATOM 3511 O O . VAL A 1 503 ? 1.871 -5.989 -0.843 1.00 95.62 503 VAL A O 1
ATOM 3514 N N . LEU A 1 504 ? 1.203 -6.242 -2.975 1.00 94.50 504 LEU A N 1
ATOM 3515 C CA . LEU A 1 504 ? -0.129 -6.748 -2.637 1.00 94.50 504 LEU A CA 1
ATOM 3516 C C . LEU A 1 504 ? -0.069 -8.103 -1.932 1.00 94.50 504 LEU A C 1
ATOM 3518 O O . LEU A 1 504 ? -0.819 -8.313 -0.980 1.00 94.50 504 LEU A O 1
ATOM 3522 N N . ARG A 1 505 ? 0.841 -8.998 -2.340 1.00 93.81 505 ARG A N 1
ATOM 3523 C CA . ARG A 1 505 ? 1.049 -10.281 -1.657 1.00 93.81 505 ARG A CA 1
ATOM 3524 C C . ARG A 1 505 ? 1.519 -10.070 -0.222 1.00 93.81 505 ARG A C 1
ATOM 3526 O O . ARG A 1 505 ? 0.965 -10.679 0.689 1.00 93.81 505 ARG A O 1
ATOM 3533 N N . HIS A 1 506 ? 2.480 -9.170 -0.008 1.00 92.56 506 HIS A N 1
ATOM 3534 C CA . HIS A 1 506 ? 2.944 -8.836 1.340 1.00 92.56 506 HIS A CA 1
ATOM 3535 C C . HIS A 1 506 ? 1.845 -8.218 2.206 1.00 92.56 506 HIS A C 1
ATOM 3537 O O . HIS A 1 506 ? 1.750 -8.529 3.393 1.00 92.56 506 HIS A O 1
ATOM 3543 N N . ALA A 1 507 ? 0.981 -7.390 1.617 1.00 89.88 507 ALA A N 1
ATOM 3544 C CA . ALA A 1 507 ? -0.170 -6.835 2.318 1.00 89.88 507 ALA A CA 1
ATOM 3545 C C . ALA A 1 507 ? -1.199 -7.919 2.693 1.00 89.88 507 ALA A C 1
ATOM 3547 O O . ALA A 1 507 ? -1.638 -7.950 3.842 1.00 89.88 507 ALA A O 1
ATOM 3548 N N . ASP A 1 508 ? -1.541 -8.829 1.771 1.00 89.69 508 ASP A N 1
ATOM 3549 C CA . ASP A 1 508 ? -2.487 -9.933 2.017 1.00 89.69 508 ASP A CA 1
ATOM 3550 C C . ASP A 1 508 ? -2.026 -10.793 3.193 1.00 89.69 508 ASP A C 1
ATOM 3552 O O . ASP A 1 508 ? -2.765 -11.021 4.151 1.00 89.69 508 ASP A O 1
ATOM 3556 N N . LEU A 1 509 ? -0.763 -11.209 3.170 1.00 88.12 509 LEU A N 1
ATOM 3557 C CA . LEU A 1 509 ? -0.206 -12.056 4.211 1.00 88.12 509 LEU A CA 1
ATOM 3558 C C . LEU A 1 509 ? -0.078 -11.324 5.562 1.00 88.12 509 LEU A C 1
ATOM 3560 O O . LEU A 1 509 ? -0.354 -11.919 6.607 1.00 88.12 509 LEU A O 1
ATOM 3564 N N . GLY A 1 510 ? 0.249 -10.027 5.553 1.00 85.56 510 GLY A N 1
ATOM 3565 C CA . GLY A 1 510 ? 0.236 -9.190 6.754 1.00 85.56 510 GLY A CA 1
ATOM 3566 C C . GLY A 1 510 ? -1.159 -9.079 7.382 1.00 85.56 510 GLY A C 1
ATOM 3567 O O . GLY A 1 510 ? -1.307 -9.221 8.597 1.00 85.56 510 GLY A O 1
ATOM 3568 N N . TYR A 1 511 ? -2.204 -8.902 6.567 1.00 82.69 511 TYR A N 1
ATOM 3569 C CA . TYR A 1 511 ? -3.592 -8.890 7.043 1.00 82.69 511 TYR A CA 1
ATOM 3570 C C . TYR A 1 511 ? -4.054 -10.258 7.544 1.00 82.69 511 TYR A C 1
ATOM 3572 O O . TYR A 1 511 ? -4.721 -10.338 8.576 1.00 82.69 511 TYR A O 1
ATOM 3580 N N . ARG A 1 512 ? -3.658 -11.346 6.878 1.00 82.88 512 ARG A N 1
ATOM 3581 C CA . ARG A 1 512 ? -3.917 -12.706 7.366 1.00 82.88 512 ARG A CA 1
ATOM 3582 C C . ARG A 1 512 ? -3.309 -12.924 8.747 1.00 82.88 512 ARG A C 1
ATOM 3584 O O . ARG A 1 512 ? -4.012 -13.385 9.643 1.00 82.88 512 ARG A O 1
ATOM 3591 N N . ALA A 1 513 ? -2.048 -12.541 8.946 1.00 80.88 513 ALA A N 1
ATOM 3592 C CA . ALA A 1 513 ? -1.388 -12.646 10.245 1.00 80.88 513 ALA A CA 1
ATOM 3593 C C . ALA A 1 513 ? -2.074 -11.790 11.318 1.00 80.88 513 ALA A C 1
ATOM 3595 O O . ALA A 1 513 ? -2.344 -12.286 12.410 1.00 80.88 513 ALA A O 1
ATOM 3596 N N . ARG A 1 514 ? -2.460 -10.551 10.986 1.00 77.81 514 ARG A N 1
ATOM 3597 C CA . ARG A 1 514 ? -3.247 -9.671 11.868 1.00 77.81 514 ARG A CA 1
ATOM 3598 C C . ARG A 1 514 ? -4.583 -10.293 12.294 1.00 77.81 514 ARG A C 1
ATOM 3600 O O . ARG A 1 514 ? -5.060 -10.032 13.394 1.00 77.81 514 ARG A O 1
ATOM 3607 N N . CYS A 1 515 ? -5.198 -11.101 11.436 1.00 73.38 515 CYS A N 1
ATOM 3608 C CA . CYS A 1 515 ? -6.457 -11.790 11.713 1.00 73.38 515 CYS A CA 1
ATOM 3609 C C . CYS A 1 515 ? -6.276 -13.198 12.312 1.00 73.38 515 CYS A C 1
ATOM 3611 O O . CYS A 1 515 ? -7.244 -13.955 12.354 1.00 73.38 515 CYS A O 1
ATOM 3613 N N . GLY A 1 516 ? -5.063 -13.580 12.731 1.00 73.56 516 GLY A N 1
ATOM 3614 C CA . GLY A 1 516 ? -4.778 -14.913 13.278 1.00 73.56 516 GLY A CA 1
ATOM 3615 C C . GLY A 1 516 ? -4.795 -16.046 12.241 1.00 73.56 516 GLY A C 1
ATOM 3616 O O . GLY A 1 516 ? -4.779 -17.214 12.608 1.00 73.56 516 GLY A O 1
ATOM 3617 N N . ARG A 1 517 ? -4.817 -15.718 10.942 1.00 75.69 517 ARG A N 1
ATOM 3618 C CA . ARG A 1 517 ? -4.793 -16.651 9.797 1.00 75.69 517 ARG A CA 1
ATOM 3619 C C . ARG A 1 517 ? -3.433 -16.658 9.084 1.00 75.69 517 ARG A C 1
ATOM 3621 O O . ARG A 1 517 ? -3.369 -16.899 7.879 1.00 75.69 517 ARG A O 1
ATOM 3628 N N . GLY A 1 518 ? -2.362 -16.308 9.799 1.00 74.94 518 GLY A N 1
ATOM 3629 C CA . GLY A 1 518 ? -1.005 -16.247 9.251 1.00 74.94 518 GLY A CA 1
ATOM 3630 C C . GLY A 1 518 ? -0.577 -17.578 8.628 1.00 74.94 518 GLY A C 1
ATOM 3631 O O . GLY A 1 518 ? -0.976 -18.647 9.088 1.00 74.94 518 GLY A O 1
ATOM 3632 N N . LEU A 1 519 ? 0.224 -17.510 7.565 1.00 76.56 519 LEU A N 1
ATOM 3633 C CA . LEU A 1 519 ? 0.774 -18.692 6.906 1.00 76.56 519 LEU A CA 1
ATOM 3634 C C . LEU A 1 519 ? 2.187 -18.954 7.424 1.00 76.56 519 LEU A C 1
ATOM 3636 O O . LEU A 1 519 ? 3.005 -18.040 7.457 1.00 76.56 519 LEU A O 1
ATOM 3640 N N . ALA A 1 520 ? 2.481 -20.207 7.776 1.00 71.69 520 ALA A N 1
ATOM 3641 C CA . ALA A 1 520 ? 3.820 -20.614 8.209 1.00 71.69 520 ALA A CA 1
ATOM 3642 C C . ALA A 1 520 ? 4.859 -20.577 7.069 1.00 71.69 520 ALA A C 1
ATOM 3644 O O . ALA A 1 520 ? 6.042 -20.373 7.326 1.00 71.69 520 ALA A O 1
ATOM 3645 N N . ALA A 1 521 ? 4.412 -20.784 5.825 1.00 81.25 521 ALA A N 1
ATOM 3646 C CA . ALA A 1 521 ? 5.212 -20.641 4.612 1.00 81.25 521 ALA A CA 1
ATOM 3647 C C . ALA A 1 521 ? 4.313 -20.219 3.439 1.00 81.25 521 ALA A C 1
ATOM 3649 O O . ALA A 1 521 ? 3.262 -20.823 3.194 1.00 81.25 521 ALA A O 1
ATOM 3650 N N . ASP A 1 522 ? 4.730 -19.201 2.689 1.00 86.19 522 ASP A N 1
ATOM 3651 C CA . ASP A 1 522 ? 4.043 -18.693 1.503 1.00 86.19 522 ASP A CA 1
ATOM 3652 C C . ASP A 1 522 ? 4.367 -19.533 0.254 1.00 86.19 522 ASP A C 1
ATOM 3654 O O . ASP A 1 522 ? 4.967 -19.057 -0.710 1.00 86.19 522 ASP A O 1
ATOM 3658 N N . ARG A 1 523 ? 3.964 -20.810 0.265 1.00 86.81 523 ARG A N 1
ATOM 3659 C CA . ARG A 1 523 ? 4.246 -21.757 -0.832 1.00 86.81 523 ARG A CA 1
ATOM 3660 C C . ARG A 1 523 ? 3.686 -21.292 -2.166 1.00 86.81 523 ARG A C 1
ATOM 3662 O O . ARG A 1 523 ? 4.384 -21.272 -3.175 1.00 86.81 523 ARG A O 1
ATOM 3669 N N . LEU A 1 524 ? 2.412 -20.899 -2.161 1.00 89.06 524 LEU A N 1
ATOM 3670 C CA . LEU A 1 524 ? 1.732 -20.449 -3.369 1.00 89.06 524 LEU A CA 1
ATOM 3671 C C . LEU A 1 524 ? 2.308 -19.119 -3.852 1.00 89.06 524 LEU A C 1
ATOM 3673 O O . LEU A 1 524 ? 2.500 -18.959 -5.044 1.00 89.06 524 LEU A O 1
ATOM 3677 N N . GLY A 1 525 ? 2.666 -18.181 -2.978 1.00 88.19 525 GLY A N 1
ATOM 3678 C CA . GLY A 1 525 ? 3.311 -16.942 -3.414 1.00 88.19 525 GLY A CA 1
ATOM 3679 C C . GLY A 1 525 ? 4.795 -17.092 -3.756 1.00 88.19 525 GLY A C 1
ATOM 3680 O O . GLY A 1 525 ? 5.408 -16.098 -4.140 1.00 88.19 525 GLY A O 1
ATOM 3681 N N . LEU A 1 526 ? 5.368 -18.299 -3.645 1.00 91.31 526 LEU A N 1
ATOM 3682 C CA . LEU A 1 526 ? 6.795 -18.623 -3.790 1.00 91.31 526 LEU A CA 1
ATOM 3683 C C . LEU A 1 526 ? 7.706 -18.011 -2.709 1.00 91.31 526 LEU A C 1
ATOM 3685 O O . LEU A 1 526 ? 8.920 -18.166 -2.799 1.00 91.31 526 LEU A O 1
ATOM 3689 N N . GLY A 1 527 ? 7.154 -17.327 -1.702 1.00 91.31 527 GLY A N 1
ATOM 3690 C CA . GLY A 1 527 ? 7.926 -16.584 -0.703 1.00 91.31 527 GLY A CA 1
ATOM 3691 C C . GLY A 1 527 ? 8.838 -15.500 -1.286 1.00 91.31 527 GLY A C 1
ATOM 3692 O O . GLY A 1 527 ? 8.979 -15.348 -2.501 1.00 91.31 527 GLY A O 1
ATOM 3693 N N . TRP A 1 528 ? 9.471 -14.708 -0.422 1.00 92.12 528 TRP A N 1
ATOM 3694 C CA . TRP A 1 528 ? 10.472 -13.735 -0.877 1.00 92.12 528 TRP A CA 1
ATOM 3695 C C . TRP A 1 528 ? 11.720 -14.436 -1.448 1.00 92.12 528 TRP A C 1
ATOM 3697 O O . TRP A 1 528 ? 12.278 -14.004 -2.454 1.00 92.12 528 TRP A O 1
ATOM 3707 N N . ASP A 1 529 ? 12.117 -15.565 -0.861 1.00 92.56 529 ASP A N 1
ATOM 3708 C CA . ASP A 1 529 ? 13.269 -16.384 -1.239 1.00 92.56 529 ASP A CA 1
ATOM 3709 C C . ASP A 1 529 ? 13.075 -17.058 -2.601 1.00 92.56 529 ASP A C 1
ATOM 3711 O O . ASP A 1 529 ? 13.937 -16.936 -3.473 1.00 92.56 529 ASP A O 1
ATOM 3715 N N . GLY A 1 530 ? 11.933 -17.709 -2.838 1.00 93.88 530 GLY A N 1
ATOM 3716 C CA . GLY A 1 530 ? 11.668 -18.360 -4.121 1.00 93.88 530 GLY A CA 1
ATOM 3717 C C . GLY A 1 530 ? 11.515 -17.356 -5.262 1.00 93.88 530 GLY A C 1
ATOM 3718 O O . GLY A 1 530 ? 12.064 -17.582 -6.340 1.00 93.88 530 GLY A O 1
ATOM 3719 N N . ARG A 1 531 ? 10.866 -16.202 -5.037 1.00 95.25 531 ARG A N 1
ATOM 3720 C CA . ARG A 1 531 ? 10.773 -15.138 -6.057 1.00 95.25 531 ARG A CA 1
ATOM 3721 C C . ARG A 1 531 ? 12.144 -14.567 -6.418 1.00 95.25 531 ARG A C 1
ATOM 3723 O O . ARG A 1 531 ? 12.440 -14.411 -7.604 1.00 95.25 531 ARG A O 1
ATOM 3730 N N . MET A 1 532 ? 13.003 -14.314 -5.426 1.00 95.00 532 MET A N 1
ATOM 3731 C CA . MET A 1 532 ? 14.376 -13.863 -5.672 1.00 95.00 532 MET A CA 1
ATOM 3732 C C . MET A 1 532 ? 15.209 -14.925 -6.407 1.00 95.00 532 MET A C 1
ATOM 3734 O O . MET A 1 532 ? 15.919 -14.593 -7.356 1.00 95.00 532 MET A O 1
ATOM 3738 N N . LEU A 1 533 ? 15.099 -16.202 -6.029 1.00 94.56 533 LEU A N 1
ATOM 3739 C CA . LEU A 1 533 ? 15.829 -17.295 -6.679 1.00 94.56 533 LEU A CA 1
ATOM 3740 C C . LEU A 1 533 ? 15.372 -17.525 -8.122 1.00 94.56 533 LEU A C 1
ATOM 3742 O O . LEU A 1 533 ? 16.215 -17.643 -9.006 1.00 94.56 533 LEU A O 1
ATOM 3746 N N . VAL A 1 534 ? 14.063 -17.537 -8.388 1.00 95.38 534 VAL A N 1
ATOM 3747 C CA . VAL A 1 534 ? 13.518 -17.672 -9.750 1.00 95.38 534 VAL A CA 1
ATOM 3748 C C . VAL A 1 534 ? 13.999 -16.524 -10.638 1.00 95.38 534 VAL A C 1
ATOM 3750 O O . VAL A 1 534 ? 14.439 -16.768 -11.761 1.00 95.38 534 VAL A O 1
ATOM 3753 N N . ALA A 1 535 ? 13.978 -15.285 -10.137 1.00 94.38 535 ALA A N 1
ATOM 3754 C CA . ALA A 1 535 ? 14.471 -14.128 -10.878 1.00 94.38 535 ALA A CA 1
ATOM 3755 C C . ALA A 1 535 ? 15.983 -14.219 -11.158 1.00 94.38 535 ALA A C 1
ATOM 3757 O O . ALA A 1 535 ? 16.410 -14.007 -12.294 1.00 94.38 535 ALA A O 1
ATOM 3758 N N . GLY A 1 536 ? 16.788 -14.597 -10.160 1.00 92.56 536 GLY A N 1
ATOM 3759 C CA . GLY A 1 536 ? 18.234 -14.763 -10.314 1.00 92.56 536 GLY A CA 1
ATOM 3760 C C . GLY A 1 536 ? 18.626 -15.909 -11.248 1.00 92.56 536 GLY A C 1
ATOM 3761 O O . GLY A 1 536 ? 19.519 -15.748 -12.077 1.00 92.56 536 GLY A O 1
ATOM 3762 N N . LEU A 1 537 ? 17.923 -17.044 -11.184 1.00 94.06 537 LEU A N 1
ATOM 3763 C CA . LEU A 1 537 ? 18.114 -18.169 -12.105 1.00 94.06 537 LEU A CA 1
ATOM 3764 C C . LEU A 1 537 ? 17.716 -17.791 -13.533 1.00 94.06 537 LEU A C 1
ATOM 3766 O O . LEU A 1 537 ? 18.440 -18.102 -14.478 1.00 94.06 537 LEU A O 1
ATOM 3770 N N . ALA A 1 538 ? 16.606 -17.072 -13.703 1.00 93.69 538 ALA A N 1
ATOM 3771 C CA . ALA A 1 538 ? 16.203 -16.563 -15.008 1.00 93.69 538 ALA A CA 1
ATOM 3772 C C . ALA A 1 538 ? 17.254 -15.607 -15.587 1.00 93.69 538 ALA A C 1
ATOM 3774 O O . ALA A 1 538 ? 17.570 -15.701 -16.771 1.00 93.69 538 ALA A O 1
ATOM 3775 N N . ALA A 1 539 ? 17.847 -14.743 -14.759 1.00 91.31 539 ALA A N 1
ATOM 3776 C CA . ALA A 1 539 ? 18.949 -13.879 -15.168 1.00 91.31 539 ALA A CA 1
ATOM 3777 C C . ALA A 1 539 ? 20.207 -14.656 -15.565 1.00 91.31 539 ALA A C 1
ATOM 3779 O O . ALA A 1 539 ? 20.817 -14.336 -16.584 1.00 91.31 539 ALA A O 1
ATOM 3780 N N . MET A 1 540 ? 20.549 -15.712 -14.825 1.00 90.44 540 MET A N 1
ATOM 3781 C CA . MET A 1 540 ? 21.673 -16.591 -15.148 1.00 90.44 540 MET A CA 1
ATOM 3782 C C . MET A 1 540 ? 21.504 -17.277 -16.514 1.00 90.44 540 MET A C 1
ATOM 3784 O O . MET A 1 540 ? 22.477 -17.416 -17.249 1.00 90.44 540 MET A O 1
ATOM 3788 N N . VAL A 1 541 ? 20.278 -17.682 -16.863 1.00 91.81 541 VAL A N 1
ATOM 3789 C CA . VAL A 1 541 ? 19.956 -18.366 -18.133 1.00 91.81 541 VAL A CA 1
ATOM 3790 C C . VAL A 1 541 ? 19.642 -17.378 -19.274 1.00 91.81 541 VAL A C 1
ATOM 3792 O O . VAL A 1 541 ? 19.573 -17.770 -20.435 1.00 91.81 541 VAL A O 1
ATOM 3795 N N . GLY A 1 542 ? 19.467 -16.085 -18.979 1.00 89.75 542 GLY A N 1
ATOM 3796 C CA . GLY A 1 542 ? 19.094 -15.066 -19.969 1.00 89.75 542 GLY A CA 1
ATOM 3797 C C . GLY A 1 542 ? 17.596 -15.023 -20.308 1.00 89.75 542 GLY A C 1
ATOM 3798 O O . GLY A 1 542 ? 17.207 -14.473 -21.334 1.00 89.75 542 GLY A O 1
ATOM 3799 N N . LEU A 1 543 ? 16.741 -15.576 -19.443 1.00 94.12 543 LEU A N 1
ATOM 3800 C CA . LEU A 1 543 ? 15.279 -15.629 -19.583 1.00 94.12 543 LEU A CA 1
ATOM 3801 C C . LEU A 1 543 ? 14.556 -14.636 -18.652 1.00 94.12 543 LEU A C 1
ATOM 3803 O O . LEU A 1 543 ? 13.401 -14.852 -18.282 1.00 94.12 543 LEU A O 1
ATOM 3807 N N . THR A 1 544 ? 15.205 -13.535 -18.264 1.00 93.12 544 THR A N 1
ATOM 3808 C CA . THR A 1 544 ? 14.646 -12.563 -17.305 1.00 93.12 544 THR A CA 1
ATOM 3809 C C . THR A 1 544 ? 13.299 -11.971 -17.750 1.00 93.12 544 THR A C 1
ATOM 3811 O O . THR A 1 544 ? 12.356 -12.032 -16.960 1.00 93.12 544 THR A O 1
ATOM 3814 N N . PRO A 1 545 ? 13.124 -11.448 -18.986 1.00 94.94 545 PRO A N 1
ATOM 3815 C CA . PRO A 1 545 ? 11.839 -10.876 -19.399 1.00 94.94 545 PRO A CA 1
ATOM 3816 C C . PRO A 1 545 ? 10.645 -11.851 -19.353 1.00 94.94 545 PRO A C 1
ATOM 3818 O O . PRO A 1 545 ? 9.630 -11.487 -18.751 1.00 94.94 545 PRO A O 1
ATOM 3821 N N . PRO A 1 546 ? 10.713 -13.076 -19.923 1.00 95.94 546 PRO A N 1
ATOM 3822 C CA . PRO A 1 546 ? 9.595 -14.011 -19.831 1.00 95.94 546 PRO A CA 1
ATOM 3823 C C . PRO A 1 546 ? 9.360 -14.486 -18.394 1.00 95.94 546 PRO A C 1
ATOM 3825 O O . PRO A 1 546 ? 8.206 -14.602 -17.990 1.00 95.94 546 PRO A O 1
ATOM 3828 N N . ALA A 1 547 ? 10.413 -14.681 -17.591 1.00 95.88 547 ALA A N 1
ATOM 3829 C CA . ALA A 1 547 ? 10.254 -15.037 -16.182 1.00 95.88 547 ALA A CA 1
ATOM 3830 C C . ALA A 1 547 ? 9.492 -13.955 -15.401 1.00 95.88 547 ALA A C 1
ATOM 3832 O O . ALA A 1 547 ? 8.559 -14.274 -14.668 1.00 95.88 547 ALA A O 1
ATOM 3833 N N . TYR A 1 548 ? 9.815 -12.674 -15.610 1.00 97.06 548 TYR A N 1
ATOM 3834 C CA . TYR A 1 548 ? 9.094 -11.561 -14.982 1.00 97.06 548 TYR A CA 1
ATOM 3835 C C . TYR A 1 548 ? 7.623 -11.527 -15.405 1.00 97.06 548 TYR A C 1
ATOM 3837 O O . TYR A 1 548 ? 6.758 -11.273 -14.569 1.00 97.06 548 TYR A O 1
ATOM 3845 N N . ALA A 1 549 ? 7.322 -11.821 -16.675 1.00 96.81 549 ALA A N 1
ATOM 3846 C CA . ALA A 1 549 ? 5.947 -11.863 -17.165 1.00 96.81 549 ALA A CA 1
ATOM 3847 C C . ALA A 1 549 ? 5.141 -12.997 -16.534 1.00 96.81 549 ALA A C 1
ATOM 3849 O O . ALA A 1 549 ? 4.028 -12.770 -16.059 1.00 96.81 549 ALA A O 1
ATOM 3850 N N . VAL A 1 550 ? 5.724 -14.195 -16.481 1.00 97.31 550 VAL A N 1
ATOM 3851 C CA . VAL A 1 550 ? 5.087 -15.374 -15.890 1.00 97.31 550 VAL A CA 1
ATOM 3852 C C . VAL A 1 550 ? 4.869 -15.178 -14.393 1.00 97.31 550 VAL A C 1
ATOM 3854 O O . VAL A 1 550 ? 3.749 -15.358 -13.926 1.00 97.31 550 VAL A O 1
ATOM 3857 N N . VAL A 1 551 ? 5.894 -14.756 -13.644 1.00 96.69 551 VAL A N 1
ATOM 3858 C CA . VAL A 1 551 ? 5.781 -14.549 -12.190 1.00 96.69 551 VAL A CA 1
ATOM 3859 C C . VAL A 1 551 ? 4.800 -13.420 -11.872 1.00 96.69 551 VAL A C 1
ATOM 3861 O O . VAL A 1 551 ? 3.975 -13.569 -10.976 1.00 96.69 551 VAL A O 1
ATOM 3864 N N . SER A 1 552 ? 4.829 -12.311 -12.620 1.00 97.12 552 SER A N 1
ATOM 3865 C CA . SER A 1 552 ? 3.872 -11.216 -12.423 1.00 97.12 552 SER A CA 1
ATOM 3866 C C . SER A 1 552 ? 2.434 -11.674 -12.676 1.00 97.12 552 SER A C 1
ATOM 3868 O O . SER A 1 552 ? 1.580 -11.490 -11.809 1.00 97.12 552 SER A O 1
ATOM 3870 N N . GLY A 1 553 ? 2.168 -12.323 -13.816 1.00 97.19 553 GLY A N 1
ATOM 3871 C CA . GLY A 1 553 ? 0.839 -12.845 -14.140 1.00 97.19 553 GLY A CA 1
ATOM 3872 C C . GLY A 1 553 ? 0.353 -13.870 -13.117 1.00 97.19 553 GLY A C 1
ATOM 3873 O O . GLY A 1 553 ? -0.785 -13.795 -12.661 1.00 97.19 553 GLY A O 1
ATOM 3874 N N . TYR A 1 554 ? 1.239 -14.771 -12.689 1.00 97.31 554 TYR A N 1
ATOM 3875 C CA . TYR A 1 554 ? 0.960 -15.756 -11.651 1.00 97.31 554 TYR A CA 1
ATOM 3876 C C . TYR A 1 554 ? 0.552 -15.109 -10.321 1.00 97.31 554 TYR A C 1
ATOM 3878 O O . TYR A 1 554 ? -0.476 -15.481 -9.763 1.00 97.31 554 TYR A O 1
ATOM 3886 N N . LEU A 1 555 ? 1.298 -14.112 -9.832 1.00 96.81 555 LEU A N 1
ATOM 3887 C CA . LEU A 1 555 ? 0.987 -13.446 -8.562 1.00 96.81 555 LEU A CA 1
ATOM 3888 C C . LEU A 1 555 ? -0.315 -12.637 -8.623 1.00 96.81 555 LEU A C 1
ATOM 3890 O O . LEU A 1 555 ? -1.073 -12.638 -7.656 1.00 96.81 555 LEU A O 1
ATOM 3894 N N . TRP A 1 556 ? -0.610 -11.980 -9.749 1.00 96.50 556 TRP A N 1
ATOM 3895 C CA . TRP A 1 556 ? -1.888 -11.283 -9.938 1.00 96.50 556 TRP A CA 1
ATOM 3896 C C . TRP A 1 556 ? -3.075 -12.252 -9.987 1.00 96.50 556 TRP A C 1
ATOM 3898 O O . TRP A 1 556 ? -4.110 -11.988 -9.373 1.00 96.50 556 TRP A O 1
ATOM 3908 N N . LEU A 1 557 ? -2.923 -13.389 -10.673 1.00 96.31 557 LEU A N 1
ATOM 3909 C CA . LEU A 1 557 ? -3.931 -14.450 -10.689 1.00 96.31 557 LEU A CA 1
ATOM 3910 C C . LEU A 1 557 ? -4.122 -15.056 -9.298 1.00 96.31 557 LEU A C 1
ATOM 3912 O O . LEU A 1 557 ? -5.259 -15.231 -8.869 1.00 96.31 557 LEU A O 1
ATOM 3916 N N . LEU A 1 558 ? -3.029 -15.312 -8.576 1.00 94.12 558 LEU A N 1
ATOM 3917 C CA . LEU A 1 558 ? -3.065 -15.810 -7.205 1.00 94.12 558 LEU A CA 1
ATOM 3918 C C . LEU A 1 558 ? -3.775 -14.825 -6.276 1.00 94.12 558 LEU A C 1
ATOM 3920 O O . LEU A 1 558 ? -4.614 -15.246 -5.491 1.00 94.12 558 LEU A O 1
ATOM 3924 N N . PHE A 1 559 ? -3.501 -13.525 -6.395 1.00 92.62 559 PHE A N 1
ATOM 3925 C CA . PHE A 1 559 ? -4.206 -12.493 -5.636 1.00 92.62 559 PHE A CA 1
ATOM 3926 C C . PHE A 1 559 ? -5.717 -12.525 -5.903 1.00 92.62 559 PHE A C 1
ATOM 3928 O O . PHE A 1 559 ? -6.508 -12.514 -4.961 1.00 92.62 559 PHE A O 1
ATOM 3935 N N . CYS A 1 560 ? -6.128 -12.613 -7.173 1.00 91.12 560 CYS A N 1
ATOM 3936 C CA . CYS A 1 560 ? -7.545 -12.714 -7.533 1.00 91.12 560 CYS A CA 1
ATOM 3937 C C . CYS A 1 560 ? -8.177 -13.997 -6.978 1.00 91.12 560 CYS A C 1
ATOM 3939 O O . CYS A 1 560 ? -9.280 -13.958 -6.439 1.00 91.12 560 CYS A O 1
ATOM 3941 N N . TRP A 1 561 ? -7.469 -15.122 -7.082 1.00 90.31 561 TRP A N 1
ATOM 3942 C CA . TRP A 1 561 ? -7.902 -16.405 -6.544 1.00 90.31 561 TRP A CA 1
ATOM 3943 C C . TRP A 1 561 ? -8.079 -16.347 -5.025 1.00 90.31 561 TRP A C 1
ATOM 3945 O O . TRP A 1 561 ? -9.171 -16.607 -4.533 1.00 90.31 561 TRP A O 1
ATOM 3955 N N . ASP A 1 562 ? -7.051 -15.921 -4.290 1.00 87.31 562 ASP A N 1
ATOM 3956 C CA . ASP A 1 562 ? -7.075 -15.789 -2.831 1.00 87.31 562 ASP A CA 1
ATOM 3957 C C . ASP A 1 562 ? -8.180 -14.834 -2.357 1.00 87.31 562 ASP A C 1
ATOM 3959 O O . ASP A 1 562 ? -8.853 -15.096 -1.357 1.00 87.31 562 ASP A O 1
ATOM 3963 N N . TYR A 1 563 ? -8.413 -13.744 -3.089 1.00 83.69 563 TYR A N 1
ATOM 3964 C CA . TYR A 1 563 ? -9.517 -12.831 -2.817 1.00 83.69 563 TYR A CA 1
ATOM 3965 C C . TYR A 1 563 ? -10.886 -13.526 -2.941 1.00 83.69 563 TYR A C 1
ATOM 3967 O O . TYR A 1 563 ? -11.738 -13.386 -2.058 1.00 83.69 563 TYR A O 1
ATOM 3975 N N . LEU A 1 564 ? -11.091 -14.308 -4.005 1.00 83.88 564 LEU A N 1
ATOM 3976 C CA . LEU A 1 564 ? -12.346 -15.019 -4.269 1.00 83.88 564 LEU A CA 1
ATOM 3977 C C . LEU A 1 564 ? -12.571 -16.207 -3.323 1.00 83.88 564 LEU A C 1
ATOM 3979 O O . LEU A 1 564 ? -13.682 -16.400 -2.836 1.00 83.88 564 LEU A O 1
ATOM 3983 N N . THR A 1 565 ? -11.545 -17.007 -3.044 1.00 80.81 565 THR A N 1
ATOM 3984 C CA . THR A 1 565 ? -11.711 -18.267 -2.307 1.00 80.81 565 THR A CA 1
ATOM 3985 C C . THR A 1 565 ? -11.453 -18.114 -0.816 1.00 80.81 565 THR A C 1
ATOM 3987 O O . THR A 1 565 ? -12.259 -18.563 -0.005 1.00 80.81 565 THR A O 1
ATOM 3990 N N . ALA A 1 566 ? -10.346 -17.477 -0.426 1.00 75.81 566 ALA A N 1
ATOM 3991 C CA . ALA A 1 566 ? -9.929 -17.430 0.973 1.00 75.81 566 ALA A CA 1
ATOM 3992 C C . ALA A 1 566 ? -10.682 -16.346 1.749 1.00 75.81 566 ALA A C 1
ATOM 3994 O O . ALA A 1 566 ? -11.105 -16.562 2.886 1.00 75.81 566 ALA A O 1
ATOM 3995 N N . TRP A 1 567 ? -10.883 -15.183 1.132 1.00 78.56 567 TRP A N 1
ATOM 3996 C CA . TRP A 1 567 ? -11.586 -14.077 1.769 1.00 78.56 567 TRP A CA 1
ATOM 3997 C C . TRP A 1 567 ? -13.101 -14.202 1.588 1.00 78.56 567 TRP A C 1
ATOM 3999 O O . TRP A 1 567 ? -13.801 -14.382 2.584 1.00 78.56 567 TRP A O 1
ATOM 4009 N N . LEU A 1 568 ? -13.617 -14.173 0.355 1.00 74.81 568 LEU A N 1
ATOM 4010 C CA . LEU A 1 568 ? -15.070 -14.213 0.127 1.00 74.81 568 LEU A CA 1
ATOM 4011 C C . LEU A 1 568 ? -15.709 -15.556 0.522 1.00 74.81 568 LEU A C 1
ATOM 4013 O O . LEU A 1 568 ? -16.744 -15.552 1.188 1.00 74.81 568 LEU A O 1
ATOM 4017 N N . GLY A 1 569 ? -15.073 -16.687 0.198 1.00 67.69 569 GLY A N 1
ATOM 4018 C CA . GLY A 1 569 ? -15.576 -18.017 0.569 1.00 67.69 569 GLY A CA 1
ATOM 4019 C C . GLY A 1 569 ? -15.719 -18.213 2.084 1.00 67.69 569 GLY A C 1
ATOM 4020 O O . GLY A 1 569 ? -16.779 -18.622 2.559 1.00 67.69 569 GLY A O 1
ATOM 4021 N N . SER A 1 570 ? -14.706 -17.813 2.866 1.00 63.44 570 SER A N 1
ATOM 4022 C CA . SER A 1 570 ? -14.742 -17.961 4.335 1.00 63.44 570 SER A CA 1
ATOM 4023 C C . SER A 1 570 ? -15.787 -17.073 5.022 1.00 63.44 570 SER A C 1
ATOM 4025 O O . SER A 1 570 ? -16.266 -17.404 6.108 1.00 63.44 570 SER A O 1
ATOM 4027 N N . ALA A 1 571 ? -16.172 -15.950 4.407 1.00 61.12 571 ALA A N 1
ATOM 4028 C CA . ALA A 1 571 ? -17.253 -15.110 4.918 1.00 61.12 571 ALA A CA 1
ATOM 4029 C C . ALA A 1 571 ? -18.634 -15.756 4.720 1.00 61.12 571 ALA A C 1
ATOM 4031 O O . ALA A 1 571 ? -19.504 -15.611 5.580 1.00 61.12 571 ALA A O 1
ATOM 4032 N N . GLN A 1 572 ? -18.826 -16.487 3.620 1.00 59.75 572 GLN A N 1
ATOM 4033 C CA . GLN A 1 572 ? -20.089 -17.149 3.308 1.00 59.75 572 GLN A CA 1
ATOM 4034 C C . GLN A 1 572 ? -20.324 -18.366 4.214 1.00 59.75 572 GLN A C 1
ATOM 4036 O O . GLN A 1 572 ? -21.408 -18.501 4.778 1.00 59.75 572 GLN A O 1
ATOM 4041 N N . GLU A 1 573 ? -19.303 -19.187 4.461 1.00 59.03 573 GLU A N 1
ATOM 4042 C CA . GLU A 1 573 ? -19.385 -20.315 5.406 1.00 59.03 573 GLU A CA 1
ATOM 4043 C C . GLU A 1 573 ? -19.729 -19.851 6.831 1.00 59.03 573 GLU A C 1
ATOM 4045 O O . GLU A 1 573 ? -20.616 -20.411 7.474 1.00 59.03 573 GLU A O 1
ATOM 4050 N N . ALA A 1 574 ? -19.112 -18.756 7.289 1.00 58.38 574 ALA A N 1
ATOM 4051 C CA . ALA A 1 574 ? -19.409 -18.165 8.594 1.00 58.38 574 ALA A CA 1
ATOM 4052 C C . ALA A 1 574 ? -20.840 -17.600 8.704 1.00 58.38 574 ALA A C 1
ATOM 4054 O O . ALA A 1 574 ? -21.369 -17.492 9.809 1.00 58.38 574 ALA A O 1
ATOM 4055 N N . SER A 1 575 ? -21.465 -17.217 7.584 1.00 55.47 575 SER A N 1
ATOM 4056 C CA . SER A 1 575 ? -22.870 -16.787 7.562 1.00 55.47 575 SER A CA 1
ATOM 4057 C C . SER A 1 575 ? -23.842 -17.969 7.618 1.00 55.47 575 SER A C 1
ATOM 4059 O O . SER A 1 575 ? -24.834 -17.905 8.335 1.00 55.47 575 SER A O 1
ATOM 4061 N N . VAL A 1 576 ? -23.516 -19.081 6.952 1.00 58.41 576 VAL A N 1
ATOM 4062 C CA . VAL A 1 576 ? -24.351 -20.293 6.930 1.00 58.41 576 VAL A CA 1
ATOM 4063 C C . VAL A 1 576 ? -24.377 -20.984 8.297 1.00 58.41 576 VAL A C 1
ATOM 4065 O O . VAL A 1 576 ? -25.432 -21.445 8.723 1.00 58.41 576 VAL A O 1
ATOM 4068 N N . ASP A 1 577 ? -23.255 -21.006 9.022 1.00 54.41 577 ASP A N 1
ATOM 4069 C CA . ASP A 1 577 ? -23.183 -21.612 10.363 1.00 54.41 577 ASP A CA 1
ATOM 4070 C C . ASP A 1 577 ? -23.996 -20.825 11.419 1.00 54.41 577 ASP A C 1
ATOM 4072 O O . ASP A 1 577 ? -24.389 -21.370 12.449 1.00 54.41 577 ASP A O 1
ATOM 4076 N N . ARG A 1 578 ? -24.322 -19.549 11.150 1.00 48.78 578 ARG A N 1
ATOM 4077 C CA . ARG A 1 578 ? -25.237 -18.750 11.990 1.00 48.78 578 ARG A CA 1
ATOM 4078 C C . ARG A 1 578 ? -26.708 -19.055 11.754 1.00 48.78 578 ARG A C 1
ATOM 4080 O O . ARG A 1 578 ? -27.482 -18.990 12.705 1.00 48.78 578 ARG A O 1
ATOM 4087 N N . ASP A 1 579 ? -27.073 -19.367 10.515 1.00 45.84 579 ASP A N 1
ATOM 4088 C CA . ASP A 1 579 ? -28.456 -19.649 10.119 1.00 45.84 579 ASP A CA 1
ATOM 4089 C C . ASP A 1 579 ? -28.798 -21.152 10.202 1.00 45.84 579 ASP A C 1
ATOM 4091 O O . ASP A 1 579 ? -29.940 -21.558 9.972 1.00 45.84 579 ASP A O 1
ATOM 4095 N N . GLY A 1 580 ? -27.824 -21.994 10.568 1.00 39.84 580 GLY A N 1
ATOM 4096 C CA . GLY A 1 580 ? -28.034 -23.404 10.887 1.00 39.84 580 GLY A CA 1
ATOM 4097 C C . GLY A 1 580 ? -28.989 -23.590 12.078 1.00 39.84 580 GLY A C 1
ATOM 4098 O O . GLY A 1 580 ? -29.029 -22.758 12.988 1.00 39.84 580 GLY A O 1
ATOM 4099 N N . PRO A 1 581 ? -29.785 -24.677 12.117 1.00 43.16 581 PRO A N 1
ATOM 4100 C CA . PRO A 1 581 ? -30.838 -24.838 13.110 1.00 43.16 581 PRO A CA 1
ATOM 4101 C C . PRO A 1 581 ? -30.235 -24.856 14.515 1.00 43.16 581 PRO A C 1
ATOM 4103 O O . PRO A 1 581 ? -29.469 -25.754 14.872 1.00 43.16 581 PRO A O 1
ATOM 4106 N N . GLY A 1 582 ? -30.595 -23.839 15.304 1.00 40.59 582 GLY A N 1
ATOM 4107 C CA . GLY A 1 582 ? -30.101 -23.611 16.653 1.00 40.59 582 GLY A CA 1
ATOM 4108 C C . GLY A 1 582 ? -30.082 -24.895 17.474 1.00 40.59 582 GLY A C 1
ATOM 4109 O O . GLY A 1 582 ? -31.120 -25.503 17.753 1.00 40.59 582 GLY A O 1
ATOM 4110 N N . ARG A 1 583 ? -28.877 -25.300 17.882 1.00 38.00 583 ARG A N 1
ATOM 4111 C CA . ARG A 1 583 ? -28.663 -26.366 18.857 1.00 38.00 583 ARG A CA 1
ATOM 4112 C C . ARG A 1 583 ? -29.342 -25.927 20.154 1.00 38.00 583 ARG A C 1
ATOM 4114 O O . ARG A 1 583 ? -28.761 -25.209 20.964 1.00 38.00 583 ARG A O 1
ATOM 4121 N N . ARG A 1 584 ? -30.587 -26.368 20.349 1.00 37.06 584 ARG A N 1
ATOM 4122 C CA . ARG A 1 584 ? -31.255 -26.412 21.649 1.00 37.06 584 ARG A CA 1
ATOM 4123 C C . ARG A 1 584 ? -30.376 -27.248 22.579 1.00 37.06 584 ARG A C 1
ATOM 4125 O O . ARG A 1 584 ? -30.555 -28.457 22.690 1.00 37.06 584 ARG A O 1
ATOM 4132 N N . ARG A 1 585 ? -29.417 -26.623 23.264 1.00 36.75 585 ARG A N 1
ATOM 4133 C CA . ARG A 1 585 ? -28.962 -27.125 24.561 1.00 36.75 585 ARG A CA 1
ATOM 4134 C C . ARG A 1 585 ? -30.090 -26.814 25.531 1.00 36.75 585 ARG A C 1
ATOM 4136 O O . ARG A 1 585 ? -30.116 -25.769 26.169 1.00 36.75 585 ARG A O 1
ATOM 4143 N N . GLY A 1 586 ? -31.083 -27.699 25.511 1.00 32.78 586 GLY A N 1
ATOM 4144 C CA . GLY A 1 586 ? -32.144 -27.718 26.494 1.00 32.78 586 GLY A CA 1
ATOM 4145 C C . GLY A 1 586 ? -31.524 -27.863 27.872 1.00 32.78 586 GLY A C 1
ATOM 4146 O O . GLY A 1 586 ? -30.731 -28.769 28.122 1.00 32.78 586 GLY A O 1
ATOM 4147 N N . SER A 1 587 ? -31.906 -26.944 28.746 1.00 37.72 587 SER A N 1
ATOM 4148 C CA . SER A 1 587 ? -31.995 -27.181 30.172 1.00 37.72 587 SER A CA 1
ATOM 4149 C C . SER A 1 587 ? -32.710 -28.511 30.421 1.00 37.72 587 SER A C 1
ATOM 4151 O O . SER A 1 587 ? -33.913 -28.625 30.191 1.00 37.72 587 SER A O 1
ATOM 4153 N N . ALA A 1 588 ? -31.974 -29.500 30.910 1.00 32.41 588 ALA A N 1
ATOM 4154 C CA . ALA A 1 588 ? -32.533 -30.589 31.691 1.00 32.41 588 ALA A CA 1
ATOM 4155 C C . ALA A 1 588 ? -31.937 -30.462 33.094 1.00 32.41 588 ALA A C 1
ATOM 4157 O O . ALA A 1 588 ? -30.853 -30.962 33.384 1.00 32.41 588 ALA A O 1
ATOM 4158 N N . ALA A 1 589 ? -32.628 -29.684 33.925 1.00 39.12 589 ALA A N 1
ATOM 4159 C CA . ALA A 1 589 ? -32.558 -29.817 35.367 1.00 39.12 589 ALA A CA 1
ATOM 4160 C C . ALA A 1 589 ? -33.425 -31.017 35.789 1.00 39.12 589 ALA A C 1
ATOM 4162 O O . ALA A 1 589 ? -34.458 -31.261 35.170 1.00 39.12 589 ALA A O 1
ATOM 4163 N N . ALA A 1 590 ? -33.014 -31.670 36.877 1.00 36.03 590 ALA A N 1
ATOM 4164 C CA . ALA A 1 590 ? -33.802 -32.560 37.733 1.00 36.03 590 ALA A CA 1
ATOM 4165 C C . ALA A 1 590 ? -34.287 -33.902 37.140 1.00 36.03 590 ALA A C 1
ATOM 4167 O O . ALA A 1 590 ? -35.354 -33.990 36.538 1.00 36.03 590 ALA A O 1
ATOM 4168 N N . ALA A 1 591 ? -33.537 -34.962 37.453 1.00 35.22 591 ALA A N 1
ATOM 4169 C CA . ALA A 1 591 ? -34.036 -36.157 38.143 1.00 35.22 591 ALA A CA 1
ATOM 4170 C C . ALA A 1 591 ? -32.858 -36.854 38.834 1.00 35.22 591 ALA A C 1
ATOM 4172 O O . ALA A 1 591 ? -31.839 -37.076 38.138 1.00 35.22 591 ALA A O 1
#

pLDDT: mean 77.2, std 16.89, range [28.72, 98.38]

Radius of gyration: 26.48 Å; chains: 1; bounding box: 73×62×71 Å